Protein AF-A0A9X1V7A7-F1 (afdb_monomer)

Radius of gyration: 29.44 Å; Cα contacts (8 Å, |Δi|>4): 835; chains: 1; bounding box: 104×66×75 Å

Mean predicted aligned error: 13.96 Å

Solvent-accessible surface area (backbone atoms only — not comparable to full-atom values): 27892 Å² total; per-residue (Å²): 135,84,87,85,87,83,87,83,85,82,83,81,80,81,80,80,86,74,89,75,79,79,80,79,77,75,78,77,84,73,83,70,88,71,80,73,66,93,71,72,68,44,71,26,40,35,23,53,72,86,41,79,78,52,70,49,62,32,36,78,46,66,35,88,91,78,69,44,79,43,49,33,31,41,51,69,58,53,38,50,53,34,46,77,68,69,28,46,58,48,82,54,98,52,29,44,38,35,50,64,49,84,89,62,73,66,68,90,57,100,50,88,86,72,86,82,52,94,55,36,30,36,36,26,40,72,90,40,60,62,41,74,41,60,42,47,76,44,78,44,98,88,45,101,56,72,48,49,27,36,43,51,67,55,57,43,51,46,30,48,69,62,66,32,50,61,48,78,74,92,44,44,43,39,38,36,71,70,59,90,78,73,68,82,52,58,78,69,55,56,59,65,81,38,68,46,77,40,63,23,39,73,62,64,38,63,86,77,75,41,74,71,44,95,62,74,66,96,63,73,51,72,48,78,43,75,29,43,71,72,50,40,80,48,87,75,73,70,96,61,77,76,73,87,69,76,89,42,59,38,36,24,40,26,70,52,34,28,41,33,70,34,48,49,50,52,52,50,54,50,50,56,53,46,40,43,73,72,43,32,39,83,71,50,75,50,75,49,77,38,86,89,77,70,46,56,36,44,35,43,30,31,31,67,70,52,85,88,47,64,88,55,34,37,40,35,36,41,37,32,71,44,84,89,50,20,19,41,38,33,42,42,37,38,33,55,46,74,71,81,69,58,76,87,61,50,70,69,91,56,56,57,37,34,44,36,36,37,41,46,66,44,99,84,68,77,61,68,47,73,48,80,47,61,56,62,74,59,50,51,50,50,44,49,40,60,53,65,46,66,46,61,55,64,76,76,72,74,63,88,75,81,67,72,79,78,75,71,79,80,65,60,41,37,38,38,40,34,40,37,25,33,80,86,66,52,74,47,49,34,36,40,39,33,45,79,88,63,46,30,48,35,25,42,70,88,48,47,27,44,30,84,77,35,54,52,57,54,53,52,51,58,53,54,55,62,60,78,72,110

Nearest PDB structures (foldseek):
  3bnv-assembly2_C  TM=3.381E-01  e=7.838E-02  Campylobacter jejuni
  3bnv-assembly4_H  TM=3.128E-01  e=6.673E-02  Campylobacter jejuni
  5z68-assembly2_C  TM=4.342E-01  e=2.067E+00  Caldanaerobacter subterraneus s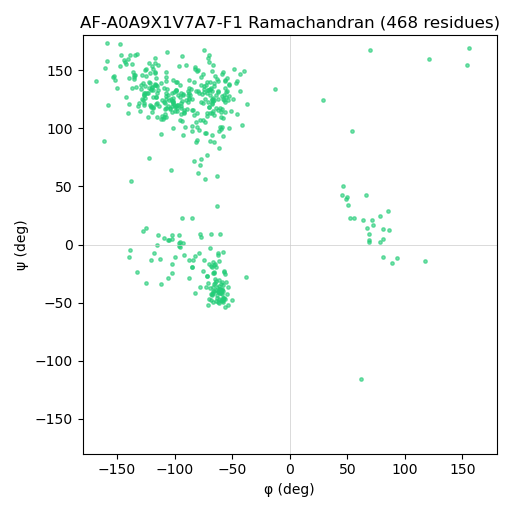ubsp. tengcongensis MB4
  1yoc-assembly1_B  TM=2.540E-01  e=8.762E-01  Pseudomonas aeruginosa PAO1
  2own-assembly1_A  TM=1.526E-01  e=3.520E-01  Lactiplantibacillus plantarum

Foldseek 3Di:
DDDDDDDDDDDDDDDDDDDDDDPPPPPPPDDDPPPPDPFDWAKAFEAEANRTDDIDTWGWDQFPVPRDIFIKGFPVVVQVSCVVQLWHWDDDPQETETEDAPPDDQQDAPDDDDDDDPQKHFYHYPNRTHFIGGKDWDDDPPDNDITIITTVVRVCSVVVSQVWHWDDDPHYIYIYDHRVPQPPCLVVLADLPDKDWWWWDPPQLVVVPGDAQPDEFPDTDIDIAGDHPQWDWDPDADPDHPDDAQSFNQKTKTKTKTKGAAAFSSVVVNRQVRVVVVQKDWPDKDWDADPVVRWIKIKTKIAGNDPVDQRQWMWIKIWTDDPPRMIMIMIMIMHGRDDWDDPVLQDDLQFQKKWKWKFWQAPPDTPTDIDIDRPSVLVNQLSCLSNPFGAFDTPRPPPPPPPPPPPPPQRTKMKMWMWTQGPVRDTWIWIWIDGPNQWIWIDTRNTTTGDRPCSNVVSVVVVVVVVVPD

Secondary structure (DSSP, 8-state):
--------------------------------------PPPEEEEEEETTEEEEEEEEEEEE-TTT-SEEEEEEHHHHHHHHHHTT-EEEEETTEEEEE--TT-PPP-------PPPTTEEEEEETTEEEEEEE-EEEEETTEEEEEEEEEHHHHHHHHHHTT-EEEE-SSEEEEE---TTSSSSGGGG----EEEEEE-EE--GGGGTPPP-SS--SS--EEEEEE-TT-EE--PPPSS-SS-----TTEEEEEEEEEEES-HHHHHHHHHHHHHHTTEEEEEEEEEEETTTTEEEEEEEEEESSTTS-TT-EEEEEEEEETTTEEEEEEEEEEE-PPPPPGGGSPPTTEEEEEEEEEE--TT----EEEEE--HHHHHHHHHHHHT---B-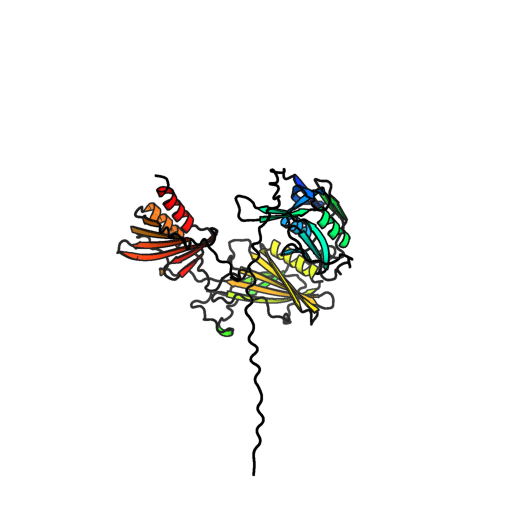-TT---TTT---SS------EEEEEEEEETT--EEEEEEEEETTTEEEEEETTEEEE-TT-HHHHHHHHHHHHHTT-

pLDDT: mean 79.1, std 20.26, range [27.88, 98.31]

Organism: NCBI:txid2005001

Structure (mmCIF, N/CA/C/O backbone):
data_AF-A0A9X1V7A7-F1
#
_entry.id   AF-A0A9X1V7A7-F1
#
loop_
_atom_site.group_PDB
_atom_site.id
_atom_site.type_symbol
_atom_site.label_atom_id
_atom_site.label_alt_id
_atom_site.label_comp_id
_atom_site.label_asym_id
_atom_site.label_entity_id
_atom_site.label_seq_id
_atom_site.pdbx_PDB_ins_code
_atom_site.Cartn_x
_atom_site.Cartn_y
_atom_site.Cartn_z
_atom_site.occupancy
_atom_site.B_iso_or_equiv
_atom_site.auth_seq_id
_atom_site.auth_comp_id
_atom_site.auth_asym_id
_atom_site.auth_atom_id
_atom_site.pdbx_PDB_model_num
ATOM 1 N N . MET A 1 1 ? 72.099 18.128 45.555 1.00 38.16 1 MET A N 1
ATOM 2 C CA . MET A 1 1 ? 72.335 18.733 44.222 1.00 38.16 1 MET A CA 1
ATOM 3 C C . MET A 1 1 ? 70.977 19.172 43.680 1.00 38.16 1 MET A C 1
ATOM 5 O O . MET A 1 1 ? 70.115 18.326 43.535 1.00 38.16 1 MET A O 1
ATOM 9 N N . LYS A 1 2 ? 70.639 20.460 43.829 1.00 33.19 2 LYS A N 1
ATOM 10 C CA . LYS A 1 2 ? 70.391 21.425 42.732 1.00 33.19 2 LYS A CA 1
ATOM 11 C C . LYS A 1 2 ? 69.346 20.991 41.676 1.00 33.19 2 LYS A C 1
ATOM 13 O O . LYS A 1 2 ? 69.678 20.257 40.761 1.00 33.19 2 LYS A O 1
ATOM 18 N N . VAL A 1 3 ? 68.119 21.499 41.866 1.00 34.41 3 VAL A N 1
ATOM 19 C CA . VAL A 1 3 ? 67.252 22.274 40.939 1.00 34.41 3 VAL A CA 1
ATOM 20 C C . VAL A 1 3 ? 67.414 22.026 39.427 1.00 34.41 3 VAL A C 1
ATOM 22 O O . VAL A 1 3 ? 6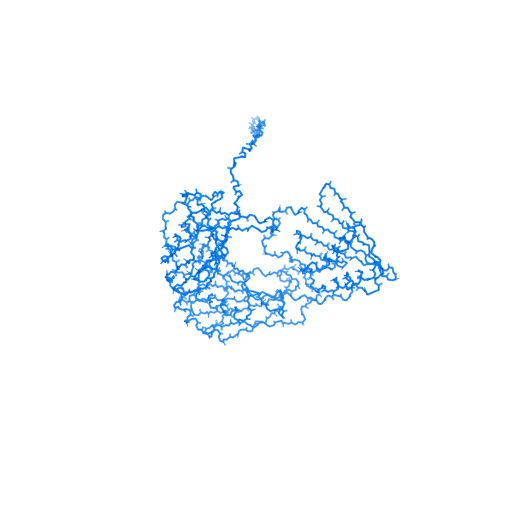8.475 22.344 38.905 1.00 34.41 3 VAL A O 1
ATOM 25 N N . THR A 1 4 ? 66.319 21.663 38.732 1.00 36.84 4 THR A N 1
ATOM 26 C CA . THR A 1 4 ? 65.570 22.573 37.820 1.00 36.84 4 THR A CA 1
ATOM 27 C C . THR A 1 4 ? 64.213 22.016 37.364 1.00 36.84 4 THR A C 1
ATOM 29 O O . THR A 1 4 ? 64.054 20.837 37.067 1.00 36.84 4 THR A O 1
ATOM 32 N N . ASN A 1 5 ? 63.248 22.939 37.309 1.00 35.69 5 ASN A N 1
ATOM 33 C CA . ASN A 1 5 ? 61.890 22.828 36.781 1.00 35.69 5 ASN A CA 1
ATOM 34 C C . ASN A 1 5 ? 61.867 22.714 35.246 1.00 35.69 5 ASN A C 1
ATOM 36 O O . ASN A 1 5 ? 62.716 23.301 34.579 1.00 35.69 5 ASN A O 1
ATOM 40 N N . SER A 1 6 ? 60.788 22.154 34.692 1.00 31.98 6 SER A N 1
ATOM 41 C CA . SER A 1 6 ? 60.176 22.733 33.487 1.00 31.98 6 SER A CA 1
ATOM 42 C C . SER A 1 6 ? 58.650 22.673 33.591 1.00 31.98 6 SER A C 1
ATOM 44 O O . SER A 1 6 ? 58.064 21.616 33.816 1.00 31.98 6 SER A O 1
ATOM 46 N N . LEU A 1 7 ? 58.038 23.858 33.518 1.00 31.19 7 LEU A N 1
ATOM 47 C CA . LEU A 1 7 ? 56.603 24.072 33.389 1.00 31.19 7 LEU A CA 1
ATOM 48 C C . LEU A 1 7 ? 56.163 23.684 31.973 1.00 31.19 7 LEU A C 1
ATOM 50 O O . LEU A 1 7 ? 56.825 24.053 31.007 1.00 31.19 7 LEU A O 1
ATOM 54 N N . SER A 1 8 ? 55.008 23.032 31.853 1.00 34.59 8 SER A N 1
ATOM 55 C CA . SER A 1 8 ? 54.238 22.995 30.607 1.00 34.59 8 SER A CA 1
ATOM 56 C C . SER A 1 8 ? 53.009 23.880 30.781 1.00 34.59 8 SER A C 1
ATOM 58 O O . SER A 1 8 ? 52.118 23.592 31.578 1.00 34.59 8 SER A O 1
ATOM 60 N N . THR A 1 9 ? 53.027 25.004 30.078 1.00 31.64 9 THR A N 1
ATOM 61 C CA . THR A 1 9 ? 51.989 26.031 30.035 1.00 31.64 9 THR A CA 1
ATOM 62 C C . THR A 1 9 ? 50.760 25.495 29.301 1.00 31.64 9 THR A C 1
ATOM 64 O O . THR A 1 9 ? 50.841 25.180 28.115 1.00 31.64 9 THR A O 1
ATOM 67 N N . LEU A 1 10 ? 49.616 25.412 29.984 1.00 29.17 10 LEU A N 1
ATOM 68 C CA . LEU A 1 10 ? 48.319 25.195 29.345 1.00 29.17 10 LEU A CA 1
ATOM 69 C C . LEU A 1 10 ? 47.803 26.559 28.866 1.00 29.17 10 LEU A C 1
ATOM 71 O O . LEU A 1 10 ? 47.501 27.436 29.675 1.00 29.17 10 LEU A O 1
ATOM 75 N N . VAL A 1 11 ? 47.748 26.760 27.552 1.00 30.06 11 VAL A N 1
ATOM 76 C CA . VAL A 1 11 ? 47.119 27.938 26.950 1.00 30.06 11 VAL A CA 1
ATOM 77 C C . VAL A 1 11 ? 45.606 27.752 27.035 1.00 30.06 11 VAL A C 1
ATOM 79 O O . VAL A 1 11 ? 45.026 26.937 26.324 1.00 30.06 11 VAL A O 1
ATOM 82 N N . VAL A 1 12 ? 44.968 28.509 27.926 1.00 34.31 12 VAL A N 1
ATOM 83 C CA . VAL A 1 12 ? 43.523 28.746 27.908 1.00 34.31 12 VAL A CA 1
ATOM 84 C C . VAL A 1 12 ? 43.273 29.841 26.875 1.00 34.31 12 VAL A C 1
ATOM 86 O O . VAL A 1 12 ? 43.515 31.018 27.135 1.00 34.31 12 VAL A O 1
ATOM 89 N N . SER A 1 13 ? 42.819 29.457 25.684 1.00 29.62 13 SER A N 1
ATOM 90 C CA . SER A 1 13 ? 42.260 30.408 24.726 1.00 29.62 13 SER A CA 1
ATOM 91 C C . SER A 1 13 ? 40.788 30.629 25.048 1.00 29.62 13 SER A C 1
ATOM 93 O O . SER A 1 13 ? 39.929 29.808 24.738 1.00 29.62 13 SER A O 1
ATOM 95 N N . SER A 1 14 ? 40.522 31.766 25.682 1.00 32.25 14 SER A N 1
ATOM 96 C CA . SER A 1 14 ? 39.205 32.381 25.794 1.00 32.25 14 SER A CA 1
ATOM 97 C C . SER A 1 14 ? 38.650 32.668 24.397 1.00 32.25 14 SER A C 1
ATOM 99 O O . SER A 1 14 ? 39.220 33.469 23.655 1.00 32.25 14 SER A O 1
ATOM 101 N N . LEU A 1 15 ? 37.536 32.030 24.037 1.00 27.88 15 LEU A N 1
ATOM 102 C CA . LEU A 1 15 ? 36.776 32.387 22.845 1.00 27.88 15 LEU A CA 1
ATOM 103 C C . LEU A 1 15 ? 35.901 33.603 23.183 1.00 27.88 15 LEU A C 1
ATOM 105 O O . LEU A 1 15 ? 35.001 33.523 24.018 1.00 27.88 15 LEU A O 1
ATOM 109 N N . LEU A 1 16 ? 36.212 34.740 22.558 1.00 30.45 16 LEU A N 1
ATOM 110 C CA . LEU A 1 16 ? 35.388 35.946 22.574 1.00 30.45 16 LEU A CA 1
ATOM 111 C C . LEU A 1 16 ? 33.980 35.622 22.050 1.00 30.45 16 LEU A C 1
ATOM 113 O O . LEU A 1 16 ? 33.823 35.220 20.898 1.00 30.45 16 LEU A O 1
ATOM 117 N N . MET A 1 17 ? 32.957 35.890 22.863 1.00 35.19 17 MET A N 1
ATOM 118 C CA . MET A 1 17 ? 31.608 36.143 22.364 1.00 35.19 17 MET A CA 1
ATOM 119 C C . MET A 1 17 ? 31.578 37.530 21.719 1.00 35.19 17 MET A C 1
ATOM 121 O O . MET A 1 17 ? 31.577 38.548 22.410 1.00 35.19 17 MET A O 1
ATOM 125 N N . LEU A 1 18 ? 31.540 37.567 20.389 1.00 31.08 18 LEU A N 1
ATOM 126 C CA . LEU A 1 18 ? 31.091 38.732 19.638 1.00 31.08 18 LEU A CA 1
ATOM 127 C C . LEU A 1 18 ? 29.635 38.494 19.247 1.00 31.08 18 LEU A C 1
ATOM 129 O O . LEU A 1 18 ? 29.321 37.571 18.498 1.00 31.08 18 LEU A O 1
ATOM 133 N N . GLY A 1 19 ? 28.750 39.327 19.795 1.00 42.44 19 GLY A N 1
ATOM 134 C CA . GLY A 1 19 ? 27.357 39.395 19.387 1.00 42.44 19 GLY A CA 1
ATOM 135 C C . GLY A 1 19 ? 27.265 39.785 17.916 1.00 42.44 19 GLY A C 1
ATOM 136 O O . GLY A 1 19 ? 27.674 40.877 17.528 1.00 42.44 19 GLY A O 1
ATOM 137 N N . MET A 1 20 ? 26.707 38.890 17.107 1.00 32.19 20 MET A N 1
ATOM 138 C CA . MET A 1 20 ? 26.208 39.219 15.780 1.00 32.19 20 MET A CA 1
ATOM 139 C C . MET A 1 20 ? 24.689 39.268 15.871 1.00 32.19 20 MET A C 1
ATOM 141 O O . MET A 1 20 ? 24.043 38.289 16.244 1.00 32.19 20 MET A O 1
ATOM 145 N N . GLY A 1 21 ? 24.141 40.452 15.602 1.00 32.62 21 GLY A N 1
ATOM 146 C CA . GLY A 1 21 ? 22.708 40.684 15.540 1.00 32.62 21 GLY A CA 1
ATOM 147 C C . GLY A 1 21 ? 22.050 39.757 14.525 1.00 32.62 21 GLY A C 1
ATOM 148 O O . GLY A 1 21 ? 22.594 39.501 13.451 1.00 32.62 21 GLY A O 1
ATOM 149 N N . ALA A 1 22 ? 20.870 39.263 14.884 1.00 31.30 22 ALA A N 1
ATOM 150 C CA . ALA A 1 22 ? 20.004 38.559 13.961 1.00 31.30 22 ALA A CA 1
ATOM 151 C C . ALA A 1 22 ? 19.739 39.455 12.736 1.00 31.30 22 ALA A C 1
ATOM 153 O O . ALA A 1 22 ? 19.298 40.596 12.915 1.00 31.30 22 ALA A O 1
ATOM 154 N N . PRO A 1 23 ? 19.967 38.987 11.498 1.00 32.91 23 PRO A N 1
ATOM 155 C CA . PRO A 1 23 ? 19.355 39.640 10.362 1.00 32.91 23 PRO A CA 1
ATOM 156 C C . PRO A 1 23 ? 17.847 39.425 10.494 1.00 32.91 23 PRO A C 1
ATOM 158 O O . PRO A 1 23 ? 17.342 38.307 10.386 1.00 32.91 23 PRO A O 1
ATOM 161 N N . ALA A 1 24 ? 17.124 40.509 10.762 1.00 31.33 24 ALA A N 1
ATOM 162 C CA . ALA A 1 24 ? 15.707 40.573 10.472 1.00 31.33 24 ALA A CA 1
ATOM 163 C C . ALA A 1 24 ? 15.559 40.369 8.960 1.00 31.33 24 ALA A C 1
ATOM 165 O O . ALA A 1 24 ? 15.799 41.281 8.167 1.00 31.33 24 ALA A O 1
ATOM 166 N N . PHE A 1 25 ? 15.219 39.148 8.553 1.00 30.38 25 PHE A N 1
ATOM 167 C CA . PHE A 1 25 ? 14.732 38.886 7.212 1.00 30.38 25 PHE A CA 1
ATOM 168 C C . PHE A 1 25 ? 13.371 39.564 7.096 1.00 30.38 25 PHE A C 1
ATOM 170 O O . PHE A 1 25 ? 12.341 39.014 7.476 1.00 30.38 25 PHE A O 1
ATOM 177 N N . ALA A 1 26 ? 13.376 40.793 6.588 1.00 31.52 26 ALA A N 1
ATOM 178 C CA . ALA A 1 26 ? 12.208 41.341 5.936 1.00 31.52 26 ALA A CA 1
ATOM 179 C C . ALA A 1 26 ? 11.927 40.443 4.724 1.00 31.52 26 ALA A C 1
ATOM 181 O O . ALA A 1 26 ? 12.584 40.553 3.686 1.00 31.52 26 ALA A O 1
ATOM 182 N N . ALA A 1 27 ? 10.990 39.510 4.893 1.00 27.91 27 ALA A N 1
ATOM 183 C CA . ALA A 1 27 ? 10.346 38.830 3.788 1.00 27.91 27 ALA A CA 1
ATOM 184 C C . ALA A 1 27 ? 9.682 39.914 2.935 1.00 27.91 27 ALA A C 1
ATOM 186 O O . ALA A 1 27 ? 8.651 40.484 3.285 1.00 27.91 27 ALA A O 1
ATOM 187 N N . THR A 1 28 ? 10.337 40.269 1.838 1.00 30.67 28 THR A N 1
ATOM 188 C CA . THR A 1 28 ? 9.657 40.929 0.736 1.00 30.67 28 THR A CA 1
ATOM 189 C C . THR A 1 28 ? 8.833 39.839 0.072 1.00 30.67 28 THR A C 1
ATOM 191 O O . THR A 1 28 ? 9.349 39.042 -0.709 1.00 30.67 28 THR A O 1
ATOM 194 N N . ASP A 1 29 ? 7.558 39.769 0.458 1.00 37.66 29 ASP A N 1
ATOM 195 C CA . ASP A 1 29 ? 6.526 38.976 -0.203 1.00 37.66 29 ASP A CA 1
ATOM 196 C C . ASP A 1 29 ? 6.357 39.479 -1.641 1.00 37.66 29 ASP A C 1
ATOM 198 O O . ASP A 1 29 ? 5.520 40.319 -1.975 1.00 37.66 29 ASP A O 1
ATOM 202 N N . GLY A 1 30 ? 7.227 38.982 -2.514 1.00 33.97 30 GLY A N 1
ATOM 203 C CA . GLY A 1 30 ? 7.084 39.074 -3.952 1.00 33.97 30 GLY A CA 1
ATOM 204 C C . GLY A 1 30 ? 6.094 38.018 -4.426 1.00 33.97 30 GLY A C 1
ATOM 205 O O . GLY A 1 30 ? 6.459 36.858 -4.591 1.00 33.97 30 GLY A O 1
ATOM 206 N N . ASN A 1 31 ? 4.848 38.451 -4.634 1.00 40.09 31 ASN A N 1
ATOM 207 C CA . ASN A 1 31 ? 3.850 37.915 -5.571 1.00 40.09 31 ASN A CA 1
ATOM 208 C C . ASN A 1 31 ? 4.431 36.921 -6.610 1.00 40.09 31 ASN A C 1
ATOM 210 O O . ASN A 1 31 ? 5.402 37.234 -7.288 1.00 40.09 31 ASN A O 1
ATOM 214 N N . ALA A 1 32 ? 3.851 35.754 -6.893 1.00 39.03 32 ALA A N 1
ATOM 215 C CA . ALA A 1 32 ? 2.429 35.465 -6.948 1.00 39.03 32 ALA A CA 1
ATOM 216 C C . ALA A 1 32 ? 2.162 33.960 -6.764 1.00 39.03 32 ALA A C 1
ATOM 218 O O . ALA A 1 32 ? 2.513 33.148 -7.620 1.00 39.03 32 ALA A O 1
ATOM 219 N N . GLN A 1 33 ? 1.411 33.592 -5.725 1.00 42.19 33 GLN A N 1
ATOM 220 C CA . GLN A 1 33 ? 0.399 32.561 -5.929 1.00 42.19 33 GLN A CA 1
ATOM 221 C C . GLN A 1 33 ? -0.667 33.210 -6.814 1.00 42.19 33 GLN A C 1
ATOM 223 O O . GLN A 1 33 ? -1.583 33.864 -6.322 1.00 42.19 33 GLN A O 1
ATOM 228 N N . GLN A 1 34 ? -0.508 33.119 -8.138 1.00 46.06 34 GLN A N 1
ATOM 229 C CA . GLN A 1 34 ? -1.645 33.345 -9.021 1.00 46.06 34 GLN A CA 1
ATOM 230 C C . GLN A 1 34 ? -2.698 32.331 -8.592 1.00 46.06 34 GLN A C 1
ATOM 232 O O . GLN A 1 34 ? -2.517 31.130 -8.781 1.00 46.06 34 GLN A O 1
ATOM 237 N N . VAL A 1 35 ? -3.761 32.823 -7.958 1.00 43.50 35 VAL A N 1
ATOM 238 C CA . VAL A 1 35 ? -4.997 32.078 -7.758 1.00 43.50 35 VAL A CA 1
ATOM 239 C C . VAL A 1 35 ? -5.467 31.716 -9.161 1.00 43.50 35 VAL A C 1
ATOM 241 O O . VAL A 1 35 ? -6.050 32.536 -9.868 1.00 43.50 35 VAL A O 1
ATOM 244 N N . LEU A 1 36 ? -5.085 30.522 -9.615 1.00 51.47 36 LEU A N 1
ATOM 245 C CA . LEU A 1 36 ? -5.520 29.967 -10.882 1.00 51.47 36 LEU A CA 1
ATOM 246 C C . LEU A 1 36 ? -7.042 29.890 -10.780 1.00 51.47 36 LEU A C 1
ATOM 248 O O . LEU A 1 36 ? -7.578 29.115 -9.990 1.00 51.47 36 LEU A O 1
ATOM 252 N N . SER A 1 37 ? -7.736 30.747 -11.532 1.00 52.59 37 SER A N 1
ATOM 253 C CA . SER A 1 37 ? -9.189 30.678 -11.717 1.00 52.59 37 SER A CA 1
ATOM 254 C C . SER A 1 37 ? -9.569 29.239 -12.076 1.00 52.59 37 SER A C 1
ATOM 256 O O . SER A 1 37 ? -8.735 28.547 -12.641 1.00 52.59 37 SER A O 1
ATOM 258 N N . ALA A 1 38 ? -10.764 28.745 -11.751 1.00 52.69 38 ALA A N 1
ATOM 259 C CA . ALA A 1 38 ? -11.148 27.363 -12.064 1.00 52.69 38 ALA A CA 1
ATOM 260 C C . ALA A 1 38 ? -10.938 27.061 -13.566 1.00 52.69 38 ALA A C 1
ATOM 262 O O . ALA A 1 38 ? -11.721 27.499 -14.405 1.00 52.69 38 ALA A O 1
ATOM 263 N N . HIS A 1 39 ? -9.839 26.384 -13.914 1.00 67.81 39 HIS A N 1
ATOM 264 C CA . HIS A 1 39 ? -9.588 25.952 -15.284 1.00 67.81 39 HIS A CA 1
ATOM 265 C C . HIS A 1 39 ? -10.379 24.662 -15.476 1.00 67.81 39 HIS A C 1
ATOM 267 O O . HIS A 1 39 ? -10.329 23.770 -14.629 1.00 67.81 39 HIS A O 1
ATOM 273 N N . GLU A 1 40 ? -11.120 24.585 -16.576 1.00 82.12 40 GLU A N 1
ATOM 274 C CA . GLU A 1 40 ? -11.870 23.392 -16.954 1.00 82.12 40 GLU A CA 1
ATOM 275 C C . GLU A 1 40 ? -10.915 22.195 -17.068 1.00 82.12 40 GLU A C 1
ATOM 277 O O . GLU A 1 40 ? -9.914 22.247 -17.790 1.00 82.12 40 GLU A O 1
ATOM 282 N N . GLU A 1 41 ? -11.208 21.122 -16.332 1.00 89.31 41 GLU A N 1
ATOM 283 C CA . GLU A 1 41 ? -10.486 19.865 -16.484 1.00 89.31 41 GLU A CA 1
ATOM 284 C C . GLU A 1 41 ? -10.939 19.166 -17.761 1.00 89.31 41 GLU A C 1
ATOM 286 O O . GLU A 1 41 ? -12.111 18.834 -17.937 1.00 89.31 41 GLU A O 1
ATOM 291 N N . ILE A 1 42 ? -9.991 18.907 -18.657 1.00 92.69 42 ILE A N 1
ATOM 292 C CA . ILE A 1 42 ? -10.276 18.264 -19.934 1.00 92.69 42 ILE A CA 1
ATOM 293 C C . ILE A 1 42 ? -9.962 16.774 -19.808 1.00 92.69 42 ILE A C 1
ATOM 295 O O . ILE A 1 42 ? -8.820 16.377 -19.550 1.00 92.69 42 ILE A O 1
ATOM 299 N N . ALA A 1 43 ? -10.977 15.937 -20.027 1.00 94.25 43 ALA A N 1
ATOM 300 C CA . ALA A 1 43 ? -10.803 14.492 -20.097 1.00 94.25 43 ALA A CA 1
ATOM 301 C C . ALA A 1 43 ? -9.883 14.110 -21.267 1.00 94.25 43 ALA A C 1
ATOM 303 O O . ALA A 1 43 ? -10.054 14.558 -22.404 1.00 94.25 43 ALA A O 1
ATOM 304 N N . THR A 1 44 ? -8.911 13.258 -20.968 1.00 93.62 44 THR A N 1
ATOM 305 C CA . THR A 1 44 ? -7.845 12.840 -21.876 1.00 93.62 44 THR A CA 1
ATOM 306 C C . THR A 1 44 ? -7.881 11.349 -22.070 1.00 93.62 44 THR A C 1
ATOM 308 O O . THR A 1 44 ? -7.904 10.628 -21.082 1.00 93.62 44 THR A O 1
ATOM 311 N N . ASP A 1 45 ? -7.778 10.882 -23.309 1.00 96.31 45 ASP A N 1
ATOM 312 C CA . ASP A 1 45 ? -7.623 9.459 -23.598 1.00 96.31 45 ASP A CA 1
ATOM 313 C C . ASP A 1 45 ? -6.148 9.070 -23.721 1.00 96.31 45 ASP A C 1
ATOM 315 O O . ASP A 1 45 ? -5.394 9.677 -24.487 1.00 96.31 45 ASP A O 1
ATOM 319 N N . LEU A 1 46 ? -5.750 8.018 -23.006 1.00 95.25 46 LEU A N 1
ATOM 320 C CA . LEU A 1 46 ? -4.445 7.384 -23.142 1.00 95.25 46 LEU A CA 1
ATOM 321 C C . LEU A 1 46 ? -4.536 6.206 -24.109 1.00 95.25 46 LEU A C 1
ATOM 323 O O . LEU A 1 46 ? -5.288 5.254 -23.882 1.00 95.25 46 LEU A O 1
ATOM 327 N N . LEU A 1 47 ? -3.734 6.255 -25.169 1.00 95.75 47 LEU A N 1
ATOM 328 C CA . LEU A 1 47 ? -3.583 5.173 -26.132 1.00 95.75 47 LEU A CA 1
ATOM 329 C C . LEU A 1 47 ? -2.150 4.651 -26.084 1.00 95.75 47 LEU A C 1
ATOM 331 O O . LEU A 1 47 ? -1.215 5.393 -26.384 1.00 95.75 47 LEU A O 1
ATOM 335 N N . ILE A 1 48 ? -1.996 3.363 -25.792 1.00 91.12 48 ILE A N 1
ATOM 336 C CA . ILE A 1 48 ? -0.715 2.656 -25.855 1.00 91.12 48 ILE A CA 1
ATOM 337 C C . ILE A 1 48 ? -0.773 1.697 -27.039 1.00 91.12 48 ILE A C 1
ATOM 339 O O . ILE A 1 48 ? -1.679 0.868 -27.128 1.00 91.12 48 ILE A O 1
ATOM 343 N N . ASN A 1 49 ? 0.164 1.838 -27.981 1.00 91.44 49 ASN A N 1
ATOM 344 C CA . ASN A 1 49 ? 0.231 1.024 -29.201 1.00 91.44 49 ASN A CA 1
ATOM 345 C C . ASN A 1 49 ? -1.118 0.961 -29.952 1.00 91.44 49 ASN A C 1
ATOM 347 O O . ASN A 1 49 ? -1.559 -0.088 -30.415 1.00 91.44 49 ASN A O 1
ATOM 351 N N . GLY A 1 50 ? -1.809 2.105 -30.029 1.00 93.38 50 GLY A N 1
ATOM 352 C CA . GLY A 1 50 ? -3.102 2.254 -30.705 1.00 93.38 50 GLY A CA 1
ATOM 353 C C . GLY A 1 50 ? -4.337 1.808 -29.908 1.00 93.38 50 GLY A C 1
ATOM 354 O O . GLY A 1 50 ? -5.448 2.143 -30.314 1.00 93.38 50 GLY A O 1
ATOM 355 N N . LYS A 1 51 ? -4.183 1.125 -28.765 1.00 91.31 51 LYS A N 1
ATOM 356 C CA . LYS A 1 51 ? -5.297 0.697 -27.903 1.00 91.31 51 LYS A CA 1
ATOM 357 C C . LYS A 1 51 ? -5.545 1.715 -26.791 1.00 91.31 51 LYS A C 1
ATOM 359 O O . LYS A 1 51 ? -4.613 2.087 -26.083 1.00 91.31 51 LYS A O 1
ATOM 364 N N . LYS A 1 52 ? -6.801 2.133 -26.601 1.00 93.38 52 LYS A N 1
ATOM 365 C CA . LYS A 1 52 ? -7.199 2.945 -25.441 1.00 93.38 52 LYS A CA 1
ATOM 366 C C . LYS A 1 52 ? -7.071 2.109 -24.165 1.00 93.38 52 LYS A C 1
ATOM 368 O O . LYS A 1 52 ? -7.673 1.040 -24.081 1.00 93.38 52 LYS A O 1
ATOM 373 N N . VAL A 1 53 ? -6.288 2.591 -23.204 1.00 86.31 53 VAL A N 1
ATOM 374 C CA . VAL A 1 53 ? -6.009 1.891 -21.936 1.00 86.31 53 VAL A CA 1
ATOM 375 C C . VAL A 1 53 ? -6.634 2.586 -20.728 1.00 86.31 53 VAL A C 1
ATOM 377 O O . VAL A 1 53 ? -7.084 1.911 -19.810 1.00 86.31 53 VAL A O 1
ATOM 380 N N . SER A 1 54 ? -6.718 3.918 -20.731 1.00 90.12 54 SER A N 1
ATOM 381 C CA . SER A 1 54 ? -7.302 4.699 -19.638 1.00 90.12 54 SER A CA 1
ATOM 382 C C . SER A 1 54 ? -7.741 6.087 -20.114 1.00 90.12 54 SER A C 1
ATOM 384 O O . SER A 1 54 ? -7.479 6.478 -21.259 1.00 90.12 54 SER A O 1
ATOM 386 N N . SER A 1 55 ? -8.413 6.823 -19.227 1.00 93.19 55 SER A N 1
ATOM 387 C CA . SER A 1 55 ? -8.689 8.248 -19.393 1.00 93.19 55 SER A CA 1
ATOM 388 C C . SER A 1 55 ? -8.420 8.997 -18.084 1.00 93.19 55 SER A C 1
ATOM 390 O O . SER A 1 55 ? -8.657 8.447 -17.012 1.00 93.19 55 SER A O 1
ATOM 392 N N . PHE A 1 56 ? -7.938 10.238 -18.154 1.00 93.88 56 PHE A N 1
ATOM 393 C CA . PHE A 1 56 ? -7.655 11.070 -16.974 1.00 93.88 56 PHE A CA 1
ATOM 394 C C . PHE A 1 56 ? -7.887 12.566 -17.259 1.00 93.88 56 PHE A C 1
ATOM 396 O O . PHE A 1 56 ? -7.792 12.990 -18.415 1.00 93.88 56 PHE A O 1
ATOM 403 N N . PRO A 1 57 ? -8.198 13.391 -16.245 1.00 94.50 57 PRO A N 1
ATOM 404 C CA . PRO A 1 57 ? -8.303 14.836 -16.418 1.00 94.50 57 PRO A CA 1
ATOM 405 C C . PRO A 1 57 ? -6.921 15.493 -16.536 1.00 94.50 57 PRO A C 1
ATOM 407 O O . PRO A 1 57 ? -5.954 15.076 -15.894 1.00 94.50 57 PRO A O 1
ATOM 410 N N . HIS A 1 58 ? -6.826 16.560 -17.327 1.00 95.25 58 HIS A N 1
ATOM 411 C CA . HIS A 1 58 ? -5.666 17.451 -17.342 1.00 95.25 58 HIS A CA 1
ATOM 412 C C . HIS A 1 58 ? -6.101 18.918 -17.328 1.00 95.25 58 HIS A C 1
ATOM 414 O O . HIS A 1 58 ? -7.243 19.246 -17.642 1.00 95.25 58 HIS A O 1
ATOM 420 N N . LEU A 1 59 ? -5.162 19.798 -16.987 1.00 95.12 59 LEU A N 1
ATOM 421 C CA . LEU A 1 59 ? -5.350 21.247 -16.971 1.00 95.12 59 LEU A CA 1
ATOM 422 C C . LEU A 1 59 ? -4.421 21.897 -17.996 1.00 95.12 59 LEU A C 1
ATOM 424 O O . LEU A 1 59 ? -3.294 21.444 -18.175 1.00 95.12 59 LEU A O 1
ATOM 428 N N . ILE A 1 60 ? -4.866 22.950 -18.678 1.00 94.44 60 ILE A N 1
ATOM 429 C CA . ILE A 1 60 ? -4.011 23.711 -19.596 1.00 94.44 60 ILE A CA 1
ATOM 430 C C . ILE A 1 60 ? -3.574 24.993 -18.896 1.00 94.44 60 ILE A C 1
ATOM 432 O O . ILE A 1 60 ? -4.408 25.821 -18.550 1.00 94.44 60 ILE A O 1
ATOM 436 N N . ALA A 1 61 ? -2.269 25.172 -18.716 1.00 94.06 61 ALA A N 1
ATOM 437 C CA . ALA A 1 61 ? -1.710 26.382 -18.122 1.00 94.06 61 ALA A CA 1
ATOM 438 C C . ALA A 1 61 ? -0.347 26.719 -18.721 1.00 94.06 61 ALA A C 1
ATOM 440 O O . ALA A 1 61 ? 0.307 25.889 -19.358 1.00 94.06 61 ALA A O 1
ATOM 441 N N . LYS A 1 62 ? 0.081 27.963 -18.508 1.00 95.50 62 LYS A N 1
ATOM 442 C CA . LYS A 1 62 ? 1.373 28.464 -18.966 1.00 95.50 62 LYS A CA 1
ATOM 443 C C . LYS A 1 62 ? 2.506 27.756 -18.217 1.00 95.50 62 LYS A C 1
ATOM 445 O O . LYS A 1 62 ? 2.540 27.752 -16.991 1.00 95.50 62 LYS A O 1
ATOM 450 N N . ASP A 1 63 ? 3.427 27.173 -18.967 1.00 95.62 63 ASP A N 1
ATOM 451 C CA . ASP A 1 63 ? 4.698 26.664 -18.470 1.00 95.62 63 ASP A CA 1
ATOM 452 C C . ASP A 1 63 ? 5.570 27.848 -18.007 1.00 95.62 63 ASP A C 1
ATOM 454 O O . ASP A 1 63 ? 5.842 28.744 -18.816 1.00 95.62 63 ASP A O 1
ATOM 458 N N . PRO A 1 64 ? 6.004 27.897 -16.735 1.00 94.38 64 PRO A N 1
ATOM 459 C CA . PRO A 1 64 ? 6.812 28.999 -16.221 1.00 94.38 64 PRO A CA 1
ATOM 460 C C . PRO A 1 64 ? 8.202 29.094 -16.863 1.00 94.38 64 PRO A C 1
ATOM 462 O O . PRO A 1 64 ? 8.770 30.182 -16.870 1.00 94.38 64 PRO A O 1
ATOM 465 N N . TYR A 1 65 ? 8.753 28.006 -17.413 1.00 94.06 65 TYR A N 1
ATOM 466 C CA . TYR A 1 65 ? 10.087 28.020 -18.023 1.00 94.06 65 TYR A CA 1
ATOM 467 C C . TYR A 1 65 ? 10.049 28.553 -19.453 1.00 94.06 65 TYR A C 1
ATOM 469 O O . TYR A 1 65 ? 10.910 29.334 -19.852 1.00 94.06 65 TYR A O 1
ATOM 477 N N . THR A 1 66 ? 9.041 28.159 -20.234 1.00 95.50 66 THR A N 1
ATOM 478 C CA . THR A 1 66 ? 8.958 28.520 -21.661 1.00 95.50 66 THR A CA 1
ATOM 479 C C . THR A 1 66 ? 7.970 29.642 -21.963 1.00 95.50 66 THR A C 1
ATOM 481 O O . THR A 1 66 ? 7.988 30.215 -23.054 1.00 95.50 66 THR A O 1
ATOM 484 N N . GLY A 1 67 ? 7.059 29.937 -21.037 1.00 94.75 67 GLY A N 1
ATOM 485 C CA . GLY A 1 67 ? 5.952 30.861 -21.237 1.00 94.75 67 GLY A CA 1
ATOM 486 C C . GLY A 1 67 ? 4.881 30.374 -22.223 1.00 94.75 67 GLY A C 1
ATOM 487 O O . GLY A 1 67 ? 3.999 31.153 -22.588 1.00 94.75 67 GLY A O 1
ATOM 488 N N . LYS A 1 68 ? 4.929 29.114 -22.668 1.00 95.06 68 LYS A N 1
ATOM 489 C CA . LYS A 1 68 ? 3.953 28.531 -23.602 1.00 95.06 68 LYS A CA 1
ATOM 490 C C . LYS A 1 68 ? 2.870 27.767 -22.845 1.00 95.06 68 LYS A C 1
ATOM 492 O O . LYS A 1 68 ? 3.102 27.287 -21.743 1.00 95.06 68 LYS A O 1
ATOM 497 N N . MET A 1 69 ? 1.681 27.641 -23.431 1.00 94.56 69 MET A N 1
ATOM 498 C CA . MET A 1 69 ? 0.632 26.790 -22.857 1.00 94.56 69 MET A CA 1
ATOM 499 C C . MET A 1 69 ? 1.039 25.317 -22.961 1.00 94.56 69 MET A C 1
ATOM 501 O O . MET A 1 69 ? 1.492 24.871 -24.016 1.00 94.56 69 MET A O 1
ATOM 505 N N . THR A 1 70 ? 0.861 24.569 -21.875 1.00 95.81 70 THR A N 1
ATOM 506 C CA . THR A 1 70 ? 1.118 23.127 -21.799 1.00 95.81 70 THR A CA 1
ATOM 507 C C . THR A 1 70 ? 0.018 22.429 -21.001 1.00 95.81 70 THR A C 1
ATOM 509 O O . THR A 1 70 ? -0.750 23.073 -20.283 1.00 95.81 70 THR A O 1
ATOM 512 N N . SER A 1 71 ? -0.065 21.108 -21.140 1.00 97.06 71 SER A N 1
ATOM 513 C CA . SER A 1 71 ? -1.009 20.268 -20.403 1.00 97.06 71 SER A CA 1
ATOM 514 C C . SER A 1 71 ? -0.348 19.733 -19.131 1.00 97.06 71 SER A C 1
ATOM 516 O O . SER A 1 71 ? 0.687 19.071 -19.197 1.00 97.06 71 SER A O 1
ATOM 518 N N . TRP A 1 72 ? -0.964 20.012 -17.988 1.00 96.94 72 TRP A N 1
ATOM 519 C CA . TRP A 1 72 ? -0.562 19.619 -16.642 1.00 96.94 72 TRP A CA 1
ATOM 520 C C . TRP A 1 72 ? -1.411 18.447 -16.166 1.00 96.94 72 TRP A C 1
ATOM 522 O O . TRP A 1 72 ? -2.642 18.532 -16.122 1.00 96.94 72 TRP A O 1
ATOM 532 N N . VAL A 1 73 ? -0.746 17.362 -15.793 1.00 96.25 73 VAL A N 1
ATOM 533 C CA . VAL A 1 73 ? -1.373 16.107 -15.373 1.00 96.25 73 VAL A CA 1
ATOM 534 C C . VAL A 1 73 ? -0.922 15.778 -13.964 1.00 96.25 73 VAL A C 1
ATOM 536 O O . VAL A 1 73 ? 0.190 16.121 -13.565 1.00 96.25 73 VAL A O 1
ATOM 539 N N . THR A 1 74 ? -1.800 15.145 -13.193 1.00 95.56 74 THR A N 1
ATOM 540 C CA . THR A 1 74 ? -1.472 14.723 -11.833 1.00 95.56 74 THR A CA 1
ATOM 541 C C . THR A 1 74 ? -0.380 13.659 -11.853 1.00 95.56 74 THR A C 1
ATOM 543 O O . THR A 1 74 ? -0.340 12.808 -12.743 1.00 95.56 74 THR A O 1
ATOM 546 N N . VAL A 1 75 ? 0.496 13.678 -10.851 1.00 95.12 75 VAL A N 1
ATOM 547 C CA . VAL A 1 75 ? 1.545 12.660 -10.699 1.00 95.12 75 VAL A CA 1
ATOM 548 C C . VAL A 1 75 ? 0.942 11.248 -10.684 1.00 95.12 75 VAL A C 1
ATOM 550 O O . VAL A 1 75 ? 1.407 10.393 -11.430 1.00 95.12 75 VAL A O 1
ATOM 553 N N . ASN A 1 76 ? -0.172 11.036 -9.976 1.00 86.56 76 ASN A N 1
ATOM 554 C CA . ASN A 1 76 ? -0.870 9.743 -9.937 1.00 86.56 76 ASN A CA 1
ATOM 555 C C . ASN A 1 76 ? -1.317 9.258 -11.329 1.00 86.56 76 ASN A C 1
ATOM 557 O O . ASN A 1 76 ? -1.235 8.067 -11.636 1.00 86.56 76 ASN A O 1
ATOM 561 N N . ALA A 1 77 ? -1.783 10.165 -12.196 1.00 90.81 77 ALA A N 1
ATOM 562 C CA . ALA A 1 77 ? -2.156 9.805 -13.562 1.00 90.81 77 ALA A CA 1
ATOM 563 C C . ALA A 1 77 ? -0.921 9.444 -14.404 1.00 90.81 77 ALA A C 1
ATOM 565 O O . ALA A 1 77 ? -0.980 8.481 -15.167 1.00 90.81 77 ALA A O 1
ATOM 566 N N . ILE A 1 78 ? 0.208 10.140 -14.224 1.00 95.25 78 ILE A N 1
ATOM 567 C CA . ILE A 1 78 ? 1.485 9.775 -14.860 1.00 95.25 78 ILE A CA 1
ATOM 568 C C . ILE A 1 78 ? 1.972 8.403 -14.376 1.00 95.25 78 ILE A C 1
ATOM 570 O O . ILE A 1 78 ? 2.304 7.563 -15.209 1.00 95.25 78 ILE A O 1
ATOM 574 N N . GLN A 1 79 ? 1.944 8.130 -13.070 1.00 89.62 79 GLN A N 1
ATOM 575 C CA . GLN A 1 79 ? 2.308 6.819 -12.521 1.00 89.62 79 GLN A CA 1
ATOM 576 C C . GLN A 1 79 ? 1.396 5.708 -13.058 1.00 89.62 79 GLN A C 1
ATOM 578 O O . GLN A 1 79 ? 1.866 4.633 -13.415 1.00 89.62 79 GLN A O 1
ATOM 583 N N . SER A 1 80 ? 0.099 5.985 -13.222 1.00 81.00 80 SER A N 1
ATOM 584 C CA . SER A 1 80 ? -0.842 5.047 -13.847 1.00 81.00 80 SER A CA 1
ATOM 585 C C . SER A 1 80 ? -0.505 4.783 -15.319 1.00 81.00 80 SER A C 1
ATOM 587 O O . SER A 1 80 ? -0.622 3.651 -15.788 1.00 81.00 80 SER A O 1
ATOM 589 N N . VAL A 1 81 ? -0.088 5.808 -16.073 1.00 88.31 81 VAL A N 1
ATOM 590 C CA . VAL A 1 81 ? 0.381 5.651 -17.462 1.00 88.31 81 VAL A CA 1
ATOM 591 C C . VAL A 1 81 ? 1.623 4.764 -17.504 1.00 88.31 81 VAL A C 1
ATOM 593 O O . VAL A 1 81 ? 1.648 3.805 -18.271 1.00 88.31 81 VAL A O 1
ATOM 596 N N . LEU A 1 82 ? 2.616 5.063 -16.664 1.00 91.06 82 LEU A N 1
ATOM 597 C CA . LEU A 1 82 ? 3.871 4.319 -16.546 1.00 91.06 82 LEU A CA 1
ATOM 598 C C . LEU A 1 82 ? 3.615 2.850 -16.193 1.00 91.06 82 LEU A C 1
ATOM 600 O O . LEU A 1 82 ? 4.110 1.961 -16.885 1.00 91.06 82 LEU A O 1
ATOM 604 N N . LEU A 1 83 ? 2.737 2.593 -15.223 1.00 81.00 83 LEU A N 1
ATOM 605 C CA . LEU A 1 83 ? 2.349 1.243 -14.826 1.00 81.00 83 LEU A CA 1
ATOM 606 C C . LEU A 1 83 ? 1.705 0.462 -15.981 1.00 81.00 83 LEU A C 1
ATOM 608 O O . LEU A 1 83 ? 2.045 -0.696 -16.204 1.00 81.00 83 LEU A O 1
ATOM 612 N N . ASN A 1 84 ? 0.831 1.095 -16.775 1.00 79.44 84 ASN A N 1
ATOM 613 C CA . ASN A 1 84 ? 0.249 0.471 -17.976 1.00 79.44 84 ASN A CA 1
ATOM 614 C C . ASN A 1 84 ? 1.292 0.158 -19.065 1.00 79.44 84 ASN A C 1
ATOM 616 O O . ASN A 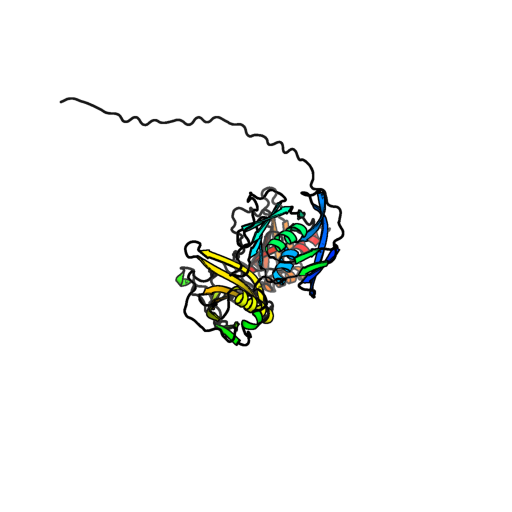1 84 ? 1.015 -0.611 -19.985 1.00 79.44 84 ASN A O 1
ATOM 620 N N . MET A 1 85 ? 2.477 0.760 -18.979 1.00 82.88 85 MET A N 1
ATOM 621 C CA . MET A 1 85 ? 3.617 0.478 -19.847 1.00 82.88 85 MET A CA 1
ATOM 622 C C . MET A 1 85 ? 4.595 -0.540 -19.244 1.00 82.88 85 MET A C 1
ATOM 624 O O . MET A 1 85 ? 5.617 -0.820 -19.868 1.00 82.88 85 MET A O 1
ATOM 628 N N . GLY A 1 86 ? 4.303 -1.079 -18.056 1.00 78.25 86 GLY A N 1
ATOM 629 C CA . GLY A 1 86 ? 5.220 -1.943 -17.312 1.00 78.25 86 GLY A CA 1
ATOM 630 C C . GLY A 1 86 ? 6.410 -1.191 -16.705 1.00 78.25 86 GLY A C 1
ATOM 631 O O . GLY A 1 86 ? 7.405 -1.818 -16.358 1.00 78.25 86 GLY A O 1
ATOM 632 N N . ILE A 1 87 ? 6.335 0.141 -16.597 1.00 86.12 87 ILE A N 1
ATOM 633 C CA . ILE A 1 87 ? 7.335 0.970 -15.915 1.00 86.12 87 ILE A CA 1
ATOM 634 C C . ILE A 1 87 ? 6.826 1.238 -14.510 1.00 86.12 87 ILE A C 1
ATOM 636 O O . ILE A 1 87 ? 5.769 1.845 -14.330 1.00 86.12 87 ILE A O 1
ATOM 640 N N . ARG A 1 88 ? 7.585 0.817 -13.503 1.00 83.06 88 ARG A N 1
ATOM 641 C CA . ARG A 1 88 ? 7.296 1.210 -12.126 1.00 83.06 88 ARG A CA 1
ATOM 642 C C . ARG A 1 88 ? 7.767 2.639 -11.909 1.00 83.06 88 ARG A C 1
ATOM 644 O O . ARG A 1 88 ? 8.785 3.060 -12.461 1.00 83.06 88 ARG A O 1
ATOM 651 N N . SER A 1 89 ? 7.023 3.394 -11.109 1.00 91.62 89 SER A N 1
ATOM 652 C CA . SER A 1 89 ? 7.394 4.775 -10.834 1.00 91.62 89 SER A CA 1
ATOM 653 C C . SER A 1 89 ? 6.916 5.279 -9.489 1.00 91.62 89 SER A C 1
ATOM 655 O O . SER A 1 89 ? 5.767 5.047 -9.115 1.00 91.62 89 SER A O 1
ATOM 657 N N . GLU A 1 90 ? 7.754 6.071 -8.840 1.00 90.56 90 GLU A N 1
ATOM 658 C CA . GLU A 1 90 ? 7.491 6.671 -7.541 1.00 90.56 90 GLU A CA 1
ATOM 659 C C . GLU A 1 90 ? 7.679 8.187 -7.596 1.00 90.56 90 GLU A C 1
ATOM 661 O O . GLU A 1 90 ? 8.470 8.706 -8.386 1.00 90.56 90 GLU A O 1
ATOM 666 N N . TRP A 1 91 ? 6.936 8.903 -6.758 1.00 92.94 91 TRP A N 1
ATOM 667 C CA . TRP A 1 91 ? 7.116 10.331 -6.561 1.00 92.94 91 TRP A CA 1
ATOM 668 C C . TRP A 1 91 ? 7.676 10.606 -5.173 1.00 92.94 91 TRP A C 1
ATOM 670 O O . TRP A 1 91 ? 6.965 10.464 -4.180 1.00 92.94 91 TRP A O 1
ATOM 680 N N . VAL A 1 92 ? 8.931 11.047 -5.111 1.00 88.94 92 VAL A N 1
ATOM 681 C CA . VAL A 1 92 ? 9.648 11.259 -3.849 1.00 88.94 92 VAL A CA 1
ATOM 682 C C . VAL A 1 92 ? 10.314 12.624 -3.864 1.00 88.94 92 VAL A C 1
ATOM 684 O O . VAL A 1 92 ? 11.152 12.904 -4.712 1.00 88.94 92 VAL A O 1
ATOM 687 N N . ALA A 1 93 ? 9.937 13.495 -2.924 1.00 88.88 93 ALA A N 1
ATOM 688 C CA . ALA A 1 93 ? 10.600 14.784 -2.687 1.00 88.88 93 ALA A CA 1
ATOM 689 C C . ALA A 1 93 ? 10.836 15.647 -3.953 1.00 88.88 93 ALA A C 1
ATOM 691 O O . ALA A 1 93 ? 11.872 16.294 -4.093 1.00 88.88 93 ALA A O 1
ATOM 692 N N . GLY A 1 94 ? 9.871 15.674 -4.881 1.00 93.25 94 GLY A N 1
ATOM 693 C CA . GLY A 1 94 ? 10.006 16.420 -6.138 1.00 93.25 94 GLY A CA 1
ATOM 694 C C . GLY A 1 94 ? 10.703 15.647 -7.261 1.00 93.25 94 GLY A C 1
ATOM 695 O O . GLY A 1 94 ? 11.074 16.242 -8.264 1.00 93.25 94 GLY A O 1
ATOM 696 N N . GLN A 1 95 ? 10.895 14.340 -7.119 1.00 96.44 95 GLN A N 1
ATOM 697 C CA . GLN A 1 95 ? 11.471 13.479 -8.146 1.00 96.44 95 GLN A CA 1
ATOM 698 C C . GLN A 1 95 ? 10.432 12.466 -8.605 1.00 96.44 95 GLN A C 1
ATOM 700 O O . GLN A 1 95 ? 9.823 11.787 -7.781 1.00 96.44 95 GLN A O 1
ATOM 705 N N . LEU A 1 96 ? 10.247 12.349 -9.918 1.00 97.06 96 LEU A N 1
ATOM 706 C CA . LEU A 1 96 ? 9.568 11.217 -10.531 1.00 97.06 96 LEU A CA 1
ATOM 707 C C . LEU A 1 96 ? 10.630 10.166 -10.859 1.00 97.06 96 LEU A C 1
ATOM 709 O O . LEU A 1 96 ? 11.362 10.308 -11.838 1.00 97.06 96 LEU A O 1
ATOM 713 N N . ILE A 1 97 ? 10.728 9.141 -10.023 1.00 94.06 97 ILE A N 1
ATOM 714 C CA . ILE A 1 97 ? 11.689 8.048 -10.161 1.00 94.06 97 ILE A CA 1
ATOM 715 C C . ILE A 1 97 ? 11.036 6.948 -10.994 1.00 94.06 97 ILE A C 1
ATOM 717 O O . ILE A 1 97 ? 9.953 6.486 -10.657 1.00 94.06 97 ILE A O 1
ATOM 721 N N . LEU A 1 98 ? 11.673 6.545 -12.090 1.00 93.75 98 LEU A N 1
ATOM 722 C CA . LEU A 1 98 ? 11.264 5.460 -12.972 1.00 93.75 98 LEU A CA 1
ATOM 723 C C . LEU A 1 98 ? 12.228 4.301 -12.747 1.00 93.75 98 LEU A C 1
ATOM 725 O O . LEU A 1 98 ? 13.428 4.406 -13.017 1.00 93.75 98 LEU A O 1
ATOM 729 N N . MET A 1 99 ? 11.679 3.193 -12.271 1.00 86.00 99 MET A N 1
ATOM 730 C CA . MET A 1 99 ? 12.406 1.948 -12.078 1.00 86.00 99 MET A CA 1
ATOM 731 C C . MET A 1 99 ? 12.165 1.101 -13.323 1.00 86.00 99 MET A C 1
ATOM 733 O O . MET A 1 99 ? 11.052 0.622 -13.572 1.00 86.00 99 MET A O 1
ATOM 737 N N . MET A 1 100 ? 13.193 0.989 -14.158 1.00 85.25 100 MET A N 1
ATOM 738 C CA . MET A 1 100 ? 13.116 0.184 -15.369 1.00 85.25 100 MET A CA 1
ATOM 739 C C . MET A 1 100 ? 13.364 -1.292 -15.033 1.00 85.25 100 MET A C 1
ATOM 741 O O . MET A 1 100 ? 14.139 -1.583 -14.124 1.00 85.25 100 MET A O 1
ATOM 745 N N . PRO A 1 101 ? 12.781 -2.230 -15.801 1.00 70.69 101 PRO A N 1
ATOM 746 C CA . PRO A 1 101 ? 13.123 -3.648 -15.732 1.00 70.69 101 PRO A CA 1
ATOM 747 C C . PRO A 1 101 ? 14.636 -3.914 -15.701 1.00 70.69 101 PRO A C 1
ATOM 749 O O . PRO A 1 101 ? 15.397 -3.279 -16.442 1.00 70.69 101 PRO A O 1
ATOM 752 N N . LEU A 1 102 ? 15.075 -4.898 -14.903 1.00 53.84 102 LEU A N 1
ATOM 753 C CA . LEU A 1 102 ? 16.477 -5.330 -14.892 1.00 53.84 102 LEU A CA 1
ATOM 754 C C . LEU A 1 102 ? 16.978 -5.668 -16.303 1.00 53.84 102 LEU A C 1
ATOM 756 O O . LEU A 1 102 ? 16.310 -6.342 -17.084 1.00 53.84 102 LEU A O 1
ATOM 760 N N . GLY A 1 103 ? 18.197 -5.218 -16.611 1.00 59.09 103 GLY A N 1
ATOM 761 C CA . GLY A 1 103 ? 18.808 -5.342 -17.938 1.00 59.09 103 GLY A CA 1
ATOM 762 C C . GLY A 1 103 ? 18.581 -4.127 -18.840 1.00 59.09 103 GLY A C 1
ATOM 763 O O . GLY A 1 103 ? 19.271 -3.990 -19.851 1.00 59.09 103 GLY A O 1
ATOM 764 N N . TYR A 1 104 ? 17.692 -3.206 -18.458 1.00 71.50 104 TYR A N 1
ATOM 765 C CA . TYR A 1 104 ? 17.622 -1.892 -19.081 1.00 71.50 104 TYR A CA 1
ATOM 766 C C . TYR A 1 104 ? 18.745 -1.005 -18.529 1.00 71.50 104 TYR A C 1
ATOM 768 O O . TYR A 1 104 ? 18.705 -0.564 -17.380 1.00 71.50 104 TYR A O 1
ATOM 776 N N . MET A 1 105 ? 19.775 -0.751 -19.335 1.00 67.00 105 MET A N 1
ATOM 777 C CA . MET A 1 105 ? 20.778 0.254 -18.981 1.00 67.00 105 MET A CA 1
ATOM 778 C C . MET A 1 105 ? 20.155 1.641 -19.130 1.00 67.00 105 MET A C 1
ATOM 780 O O . MET A 1 105 ? 19.543 1.925 -20.163 1.00 67.00 105 MET A O 1
ATOM 784 N N . SER A 1 106 ? 20.304 2.490 -18.103 1.00 68.56 106 SER A N 1
ATOM 785 C CA . SER A 1 106 ? 19.949 3.905 -18.231 1.00 68.56 106 SER A CA 1
ATOM 786 C C . SER A 1 106 ? 20.677 4.463 -19.455 1.00 68.56 106 SER A C 1
ATOM 788 O O . SER A 1 106 ? 21.888 4.246 -19.590 1.00 68.56 106 SER A O 1
ATOM 790 N N . PRO A 1 107 ? 19.977 5.113 -20.392 1.00 73.75 107 PRO A N 1
ATOM 791 C CA . PRO A 1 107 ? 20.646 5.774 -21.491 1.00 73.75 107 PRO A CA 1
ATOM 792 C C . PRO A 1 107 ? 21.419 6.935 -20.883 1.00 73.75 107 PRO A C 1
ATOM 794 O O . PRO A 1 107 ? 20.823 7.771 -20.215 1.00 73.75 107 PRO A O 1
ATOM 797 N N . THR A 1 108 ? 22.726 6.992 -21.120 1.00 78.00 108 THR A N 1
ATOM 798 C CA . THR A 1 108 ? 23.533 8.116 -20.649 1.00 78.00 108 THR A CA 1
ATOM 799 C C . THR A 1 108 ? 23.036 9.389 -21.319 1.00 78.00 108 THR A C 1
ATOM 801 O O . THR A 1 108 ? 23.119 9.517 -22.546 1.00 78.00 108 THR A O 1
ATOM 804 N N . VAL A 1 109 ? 22.511 10.322 -20.528 1.00 88.19 109 VAL A N 1
ATOM 805 C CA . VAL A 1 109 ? 22.070 11.629 -21.023 1.00 88.19 109 VAL A CA 1
ATOM 806 C C . VAL A 1 109 ? 22.966 12.698 -20.420 1.00 88.19 109 VAL A C 1
ATOM 808 O O . VAL A 1 109 ? 23.206 12.721 -19.219 1.00 88.19 109 VAL A O 1
ATOM 811 N N . ASP A 1 110 ? 23.451 13.614 -21.255 1.00 90.69 110 ASP A N 1
ATOM 812 C CA . ASP A 1 110 ? 24.227 14.769 -20.799 1.00 90.69 110 ASP A CA 1
ATOM 813 C C . ASP A 1 110 ? 23.289 15.844 -20.226 1.00 90.69 110 ASP A C 1
ATOM 815 O O . ASP A 1 110 ? 23.040 16.886 -20.836 1.00 90.69 110 ASP A O 1
ATOM 819 N N . VAL A 1 111 ? 22.678 15.540 -19.078 1.00 89.44 111 VAL A N 1
ATOM 820 C CA . VAL A 1 111 ? 21.871 16.487 -18.304 1.00 89.44 111 VAL A CA 1
ATOM 821 C C . VAL A 1 111 ? 22.694 16.946 -17.103 1.00 89.44 111 VAL A C 1
ATOM 823 O O . VAL A 1 111 ? 23.005 16.133 -16.230 1.00 89.44 111 VAL A O 1
ATOM 826 N N . PRO A 1 112 ? 23.041 18.243 -17.007 1.00 90.25 112 PRO A N 1
ATOM 827 C CA . PRO A 1 112 ? 23.748 18.768 -15.846 1.00 90.25 112 PRO A CA 1
ATOM 828 C C . PRO A 1 112 ? 22.937 18.556 -14.563 1.00 90.25 112 PRO A C 1
ATOM 830 O O . PRO A 1 112 ? 21.876 19.152 -14.380 1.00 90.25 112 PRO A O 1
ATOM 833 N N . VAL A 1 113 ? 23.448 17.717 -13.662 1.00 91.44 113 VAL A N 1
ATOM 834 C CA . VAL A 1 113 ? 22.795 17.434 -12.379 1.00 91.44 113 VAL A CA 1
ATOM 835 C C . VAL A 1 113 ? 22.956 18.630 -11.444 1.00 91.44 113 VAL A C 1
ATOM 837 O O . VAL A 1 113 ? 24.070 19.073 -11.161 1.00 91.44 113 VAL A O 1
ATOM 840 N N . HIS A 1 114 ? 21.840 19.134 -10.925 1.00 90.75 114 HIS A N 1
ATOM 841 C CA . HIS A 1 114 ? 21.805 20.193 -9.921 1.00 90.75 114 HIS A CA 1
ATOM 842 C C . HIS A 1 114 ? 20.710 19.941 -8.861 1.00 90.75 114 HIS A C 1
ATOM 844 O O . HIS A 1 114 ? 19.762 19.185 -9.112 1.00 90.75 114 HIS A O 1
ATOM 850 N N . PRO A 1 115 ? 20.806 20.560 -7.665 1.00 92.44 115 PRO A N 1
ATOM 851 C CA . PRO A 1 115 ? 19.761 20.474 -6.644 1.00 92.44 115 PRO A CA 1
ATOM 852 C C . PRO A 1 115 ? 18.411 21.001 -7.150 1.00 92.44 115 PRO A C 1
ATOM 854 O O . PRO A 1 115 ? 18.369 21.955 -7.928 1.00 92.44 115 PRO A O 1
ATOM 857 N N . LEU A 1 116 ? 17.307 20.410 -6.683 1.00 91.94 116 LEU A N 1
ATOM 858 C CA . LEU A 1 116 ? 15.961 20.880 -7.015 1.00 91.94 116 LEU A CA 1
ATOM 859 C C . LEU A 1 116 ? 15.648 22.208 -6.319 1.00 91.94 116 LEU A C 1
ATOM 861 O O . LEU A 1 116 ? 15.843 22.359 -5.112 1.00 91.94 116 LEU A O 1
ATOM 865 N N . HIS A 1 117 ? 15.107 23.159 -7.079 1.00 93.75 117 HIS A N 1
ATOM 866 C CA . HIS A 1 117 ? 14.584 24.415 -6.547 1.00 93.75 117 HIS A CA 1
ATOM 867 C C . HIS A 1 117 ? 13.074 24.329 -6.270 1.00 93.75 117 HIS A C 1
ATOM 869 O O . HIS A 1 117 ? 12.367 23.463 -6.785 1.00 93.75 117 HIS A O 1
ATOM 875 N N . LYS A 1 118 ? 12.540 25.256 -5.461 1.00 92.06 118 LYS A N 1
ATOM 876 C CA . LYS A 1 118 ? 11.092 25.339 -5.203 1.00 92.06 118 LYS A CA 1
ATOM 877 C C . LYS A 1 118 ? 10.330 25.506 -6.524 1.00 92.06 118 LYS A C 1
ATOM 879 O O . LYS A 1 118 ? 10.630 26.408 -7.300 1.00 92.06 118 LYS A O 1
ATOM 884 N N . GLY A 1 119 ? 9.316 24.667 -6.744 1.00 93.44 119 GLY A N 1
ATOM 885 C CA . GLY A 1 119 ? 8.524 24.679 -7.979 1.00 93.44 119 GLY A CA 1
ATOM 886 C C . GLY A 1 119 ? 9.179 23.944 -9.151 1.00 93.44 119 GLY A C 1
ATOM 887 O O . GLY A 1 119 ? 8.706 24.078 -10.277 1.00 93.44 119 GLY A O 1
ATOM 888 N N . GLN A 1 120 ? 10.223 23.153 -8.897 1.00 97.06 120 GLN A N 1
ATOM 889 C CA . GLN A 1 120 ? 10.861 22.264 -9.864 1.00 97.06 120 GLN A CA 1
ATOM 890 C C . GLN A 1 120 ? 10.674 20.791 -9.476 1.00 97.06 120 GLN A C 1
ATOM 892 O O . GLN A 1 120 ? 10.509 20.464 -8.302 1.00 97.06 120 GLN A O 1
ATOM 897 N N . PHE A 1 121 ? 10.729 19.913 -10.471 1.00 97.81 121 PHE A N 1
ATOM 898 C CA . PHE A 1 121 ? 10.878 18.476 -10.313 1.00 97.81 121 PHE A CA 1
ATOM 899 C C . PHE A 1 121 ? 11.952 17.931 -11.253 1.00 97.81 121 PHE A C 1
ATOM 901 O O . PHE A 1 121 ? 12.331 18.600 -12.220 1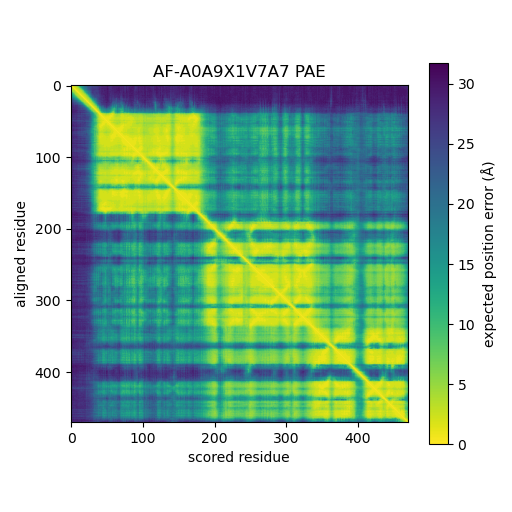.00 97.81 121 PHE A O 1
ATOM 908 N N . SER A 1 122 ? 12.415 16.712 -10.992 1.00 97.25 122 SER A N 1
ATOM 909 C CA . SER A 1 122 ? 13.249 15.952 -11.925 1.00 97.25 122 SER A CA 1
ATOM 910 C C . SER A 1 122 ? 12.619 14.613 -12.283 1.00 97.25 122 SER A C 1
ATOM 912 O O . SER A 1 122 ? 11.796 14.073 -11.543 1.00 97.25 122 SER A O 1
ATOM 914 N N . VAL A 1 123 ? 13.011 14.081 -13.436 1.00 97.25 123 VAL A N 1
ATOM 915 C CA . VAL A 1 123 ? 12.747 12.698 -13.823 1.00 97.25 123 VAL A CA 1
ATOM 916 C C . VAL A 1 123 ? 14.040 11.914 -13.670 1.00 97.25 123 VAL A C 1
ATOM 918 O O . VAL A 1 123 ? 15.062 12.290 -14.244 1.00 97.25 123 VAL A O 1
ATOM 921 N N . VAL A 1 124 ? 13.992 10.835 -12.897 1.00 94.44 124 VAL A N 1
ATOM 922 C CA . VAL A 1 124 ? 15.138 9.969 -12.615 1.00 94.44 124 VAL A CA 1
ATOM 923 C C . VAL A 1 124 ? 14.848 8.594 -13.198 1.00 94.44 124 VAL A C 1
ATOM 925 O O . VAL A 1 124 ? 13.799 8.036 -12.914 1.00 94.44 124 VAL A O 1
ATOM 928 N N . ILE A 1 125 ? 15.742 8.040 -14.011 1.00 92.94 125 ILE A N 1
ATOM 929 C CA . ILE A 1 125 ? 15.617 6.695 -14.585 1.00 92.94 125 ILE A CA 1
ATOM 930 C C . ILE A 1 125 ? 16.801 5.878 -14.079 1.00 92.94 125 ILE A C 1
ATOM 932 O O . ILE A 1 125 ? 17.940 6.248 -14.337 1.00 92.94 125 ILE A O 1
ATOM 936 N N . ASN A 1 126 ? 16.548 4.793 -13.340 1.00 84.69 126 ASN A N 1
ATOM 937 C CA . ASN A 1 126 ? 17.600 3.934 -12.766 1.00 84.69 126 ASN A CA 1
ATOM 938 C C . ASN A 1 126 ? 18.735 4.734 -12.080 1.00 84.69 126 ASN A C 1
ATOM 940 O O . ASN A 1 126 ? 19.913 4.528 -12.364 1.00 84.69 126 ASN A O 1
ATOM 944 N N . ALA A 1 127 ? 18.361 5.665 -11.195 1.00 85.38 127 ALA A N 1
ATOM 945 C CA . ALA A 1 127 ? 19.246 6.576 -10.453 1.00 85.38 127 ALA A CA 1
ATOM 946 C C . ALA A 1 127 ? 19.973 7.674 -11.266 1.00 85.38 127 ALA A C 1
ATOM 948 O O . ALA A 1 127 ? 20.717 8.463 -10.682 1.00 85.38 127 ALA A O 1
ATOM 949 N N . GLU A 1 128 ? 19.726 7.807 -12.571 1.00 89.25 128 GLU A N 1
ATOM 950 C CA . GLU A 1 128 ? 20.257 8.901 -13.395 1.00 89.25 128 GLU A CA 1
ATOM 951 C C . GLU A 1 128 ? 19.178 9.958 -13.658 1.00 89.25 128 GLU A C 1
ATOM 953 O O . GLU A 1 128 ? 18.058 9.636 -14.053 1.00 89.25 128 GLU A O 1
ATOM 958 N N . THR A 1 129 ? 19.487 11.237 -13.431 1.00 94.25 129 THR A N 1
ATOM 959 C CA . THR A 1 129 ? 18.546 12.318 -13.762 1.00 94.25 129 THR A CA 1
ATOM 960 C C . THR A 1 129 ? 18.568 12.577 -15.261 1.00 94.25 129 THR A C 1
ATOM 962 O O . THR A 1 129 ? 19.610 12.915 -15.810 1.00 94.25 129 THR A O 1
ATOM 965 N N . VAL A 1 130 ? 17.411 12.462 -15.913 1.00 96.00 130 VAL A N 1
ATOM 966 C CA . VAL A 1 130 ? 17.295 12.583 -17.376 1.00 96.00 130 VAL A CA 1
ATOM 967 C C . VAL A 1 130 ? 16.514 13.813 -17.829 1.00 96.00 130 VAL A C 1
ATOM 969 O O . VAL A 1 130 ? 16.506 14.123 -19.015 1.00 96.00 130 VAL A O 1
ATOM 972 N N . GLU A 1 131 ? 15.811 14.491 -16.920 1.00 96.56 131 GLU A N 1
ATOM 973 C CA . GLU A 1 131 ? 15.009 15.669 -17.251 1.00 96.56 131 GLU A CA 1
ATOM 974 C C . GLU A 1 131 ? 14.707 16.505 -16.003 1.00 96.56 131 GLU A C 1
ATOM 976 O O . GLU A 1 131 ? 14.572 15.965 -14.901 1.00 96.56 131 GLU A O 1
ATOM 981 N N . TYR A 1 132 ? 14.527 17.812 -16.197 1.00 97.31 132 TYR A N 1
ATOM 982 C CA . TYR A 1 132 ? 14.044 18.739 -15.178 1.00 97.31 132 TYR A CA 1
ATOM 983 C C . TYR A 1 132 ? 12.851 19.531 -15.708 1.00 97.31 132 TYR A C 1
ATOM 985 O O . TYR A 1 132 ? 12.863 20.030 -16.829 1.00 97.31 132 TYR A O 1
ATOM 993 N N . GLY A 1 133 ? 11.831 19.733 -14.880 1.00 96.94 133 GLY A N 1
ATOM 994 C CA . GLY A 1 133 ? 10.660 20.515 -15.268 1.00 96.94 133 GLY A CA 1
ATOM 995 C C . GLY A 1 133 ? 10.042 21.273 -14.100 1.00 96.94 133 GLY A C 1
ATOM 996 O O . GLY A 1 133 ? 10.437 21.084 -12.953 1.00 96.94 133 GLY A O 1
ATOM 997 N N . PRO A 1 134 ? 9.064 22.147 -14.357 1.00 97.50 134 PRO A N 1
ATOM 998 C CA . PRO A 1 134 ? 8.335 22.831 -13.305 1.00 97.50 134 PRO A CA 1
ATOM 999 C C . PRO A 1 134 ? 7.248 21.928 -12.707 1.00 97.50 134 PRO A C 1
ATOM 1001 O O . PRO A 1 134 ? 6.674 21.092 -13.403 1.00 97.50 134 PRO A O 1
ATOM 1004 N N . VAL A 1 135 ? 6.919 22.120 -11.430 1.00 96.62 135 VAL A N 1
ATOM 1005 C CA . VAL A 1 135 ? 5.837 21.403 -10.733 1.00 96.62 135 VAL A CA 1
ATOM 1006 C C . VAL A 1 135 ? 4.818 22.385 -10.163 1.00 96.62 135 VAL A C 1
ATOM 1008 O O . VAL A 1 135 ? 5.175 23.437 -9.632 1.00 96.62 135 VAL A O 1
ATOM 1011 N N . GLN A 1 136 ? 3.537 22.037 -10.264 1.00 93.94 136 GLN A N 1
ATOM 1012 C CA . GLN A 1 136 ? 2.438 22.768 -9.641 1.00 93.94 136 GLN A CA 1
ATOM 1013 C C . GLN A 1 136 ? 1.895 21.966 -8.461 1.00 93.94 136 GLN A C 1
ATOM 1015 O O . GLN A 1 136 ? 1.512 20.808 -8.612 1.00 93.94 136 GLN A O 1
ATOM 1020 N N . VAL A 1 137 ? 1.847 22.598 -7.290 1.00 90.75 137 VAL A N 1
ATOM 1021 C CA . VAL A 1 137 ? 1.231 22.038 -6.084 1.00 90.75 137 VAL A CA 1
ATOM 1022 C C . VAL A 1 137 ? -0.050 22.816 -5.823 1.00 90.75 137 VAL A C 1
ATOM 1024 O O . VAL A 1 137 ? -0.000 23.999 -5.486 1.00 90.75 137 VAL A O 1
ATOM 1027 N N . GLN A 1 138 ? -1.194 22.168 -6.020 1.00 85.56 138 GLN A N 1
ATOM 1028 C CA . GLN A 1 138 ? -2.502 22.755 -5.760 1.00 85.56 138 GLN A CA 1
ATOM 1029 C C . GLN A 1 138 ? -3.009 22.261 -4.405 1.00 85.56 138 GLN A C 1
ATOM 1031 O O . GLN A 1 138 ? -3.194 21.061 -4.205 1.00 85.56 138 GLN A O 1
ATOM 1036 N N . SER A 1 139 ? -3.224 23.193 -3.476 1.00 75.69 139 SER A N 1
ATOM 1037 C CA . SER A 1 139 ? -3.976 22.918 -2.250 1.00 75.69 139 SER A CA 1
ATOM 1038 C C . SER A 1 139 ? -5.466 22.879 -2.589 1.00 75.69 139 SER A C 1
ATOM 1040 O O . SER A 1 139 ? -5.963 23.785 -3.266 1.00 75.69 139 SER A O 1
ATOM 1042 N N . GLN A 1 140 ? -6.175 21.833 -2.165 1.00 71.69 140 GLN A N 1
ATOM 1043 C CA . GLN A 1 140 ? -7.630 21.805 -2.245 1.00 71.69 140 GLN A CA 1
ATOM 1044 C C . GLN A 1 140 ? -8.206 22.422 -0.969 1.00 71.69 140 GLN A C 1
ATOM 1046 O O . GLN A 1 140 ? -7.939 21.964 0.131 1.00 71.69 140 GLN A O 1
ATOM 1051 N N . ALA A 1 141 ? -9.016 23.473 -1.106 1.00 63.19 141 ALA A N 1
ATOM 1052 C CA . ALA A 1 141 ? -9.500 24.269 0.029 1.00 63.19 141 ALA A CA 1
ATOM 1053 C C . ALA A 1 141 ? -10.376 23.500 1.045 1.00 63.19 141 ALA A C 1
ATOM 1055 O O . ALA A 1 141 ? -10.703 24.050 2.092 1.00 63.19 141 ALA A O 1
ATOM 1056 N N . GLN A 1 142 ? -10.783 22.265 0.735 1.00 57.59 142 GLN A N 1
ATOM 1057 C CA . GLN A 1 142 ? -11.651 21.436 1.580 1.00 57.59 142 GLN A CA 1
ATOM 1058 C C . GLN A 1 142 ? -11.022 20.104 2.003 1.00 57.59 142 GLN A C 1
ATOM 1060 O O . GLN A 1 142 ? -11.535 19.464 2.916 1.00 57.59 142 GLN A O 1
ATOM 1065 N N . GLU A 1 143 ? -9.913 19.696 1.389 1.00 56.00 143 GLU A N 1
ATOM 1066 C CA . GLU A 1 143 ? -9.238 18.442 1.704 1.00 56.00 143 GLU A CA 1
ATOM 1067 C C . GLU A 1 143 ? -7.768 18.756 1.965 1.00 56.00 143 GLU A C 1
ATOM 1069 O O . GLU A 1 143 ? -7.095 19.333 1.118 1.00 56.00 143 GLU A O 1
ATOM 1074 N N . GLU A 1 144 ? -7.242 18.350 3.121 1.00 62.44 144 GLU A N 1
ATOM 1075 C CA . GLU A 1 144 ? -5.820 18.488 3.494 1.00 62.44 144 GLU A CA 1
ATOM 1076 C C . GLU A 1 144 ? -4.849 17.745 2.546 1.00 62.44 144 GLU A C 1
ATOM 1078 O O . GLU A 1 144 ? -3.658 17.618 2.822 1.00 62.44 144 GLU A O 1
ATOM 1083 N N . SER A 1 145 ? -5.336 17.224 1.419 1.00 69.50 145 SER A N 1
ATOM 1084 C CA . SER A 1 145 ? -4.531 16.627 0.367 1.00 69.50 145 SER A CA 1
ATOM 1085 C C . SER A 1 145 ? -4.038 17.678 -0.626 1.00 69.50 145 SER A C 1
ATOM 1087 O O . SER A 1 145 ? -4.810 18.434 -1.221 1.00 69.50 145 SER A O 1
ATOM 1089 N N . PHE A 1 146 ? -2.733 17.663 -0.879 1.00 81.00 146 PHE A N 1
ATOM 1090 C CA . PHE A 1 146 ? -2.128 18.409 -1.974 1.00 81.00 146 PHE A CA 1
ATOM 1091 C C . PHE A 1 146 ? -2.186 17.584 -3.256 1.00 81.00 146 PHE A C 1
ATOM 1093 O O . PHE A 1 146 ? -1.806 16.414 -3.272 1.00 81.00 146 PHE A O 1
ATOM 1100 N N . GLN A 1 147 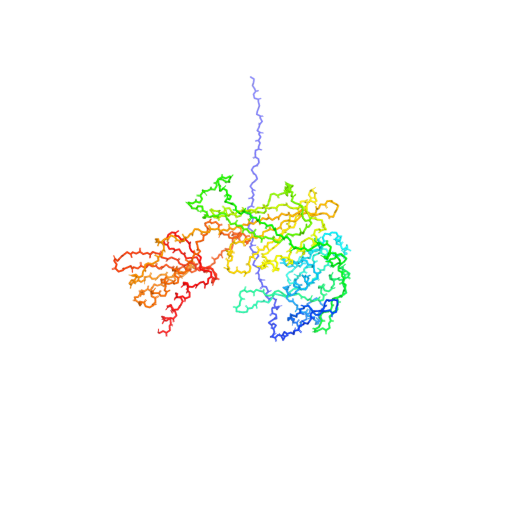? -2.600 18.208 -4.355 1.00 88.38 147 GLN A N 1
ATOM 1101 C CA . GLN A 1 147 ? -2.506 17.598 -5.672 1.00 88.38 147 GLN A CA 1
ATOM 1102 C C . GLN A 1 147 ? -1.269 18.127 -6.394 1.00 88.38 147 GLN A C 1
ATOM 1104 O O . GLN A 1 147 ? -1.143 19.325 -6.658 1.00 88.38 147 GLN A O 1
ATOM 1109 N N . VAL A 1 148 ? -0.355 17.219 -6.730 1.00 94.75 148 VAL A N 1
ATOM 1110 C CA . VAL A 1 148 ? 0.861 17.543 -7.479 1.00 94.75 148 VAL A CA 1
ATOM 1111 C C . VAL A 1 148 ? 0.624 17.295 -8.963 1.00 94.75 148 VAL A C 1
ATOM 1113 O O . VAL A 1 148 ? 0.202 16.205 -9.360 1.00 94.75 148 VAL A O 1
ATOM 1116 N N . ARG A 1 149 ? 0.899 18.306 -9.790 1.00 96.56 149 ARG A N 1
ATOM 1117 C CA . ARG A 1 149 ? 0.799 18.240 -11.249 1.00 96.56 149 ARG A CA 1
ATOM 1118 C C . ARG A 1 149 ? 2.133 18.561 -11.904 1.00 96.56 149 ARG A C 1
ATOM 1120 O O . ARG A 1 149 ? 2.807 19.516 -11.520 1.00 96.56 149 ARG A O 1
ATOM 1127 N N . ILE A 1 150 ? 2.463 17.804 -12.942 1.00 97.69 150 ILE A N 1
ATOM 1128 C CA . ILE A 1 150 ? 3.641 18.017 -13.786 1.00 97.69 150 ILE A CA 1
ATOM 1129 C C . ILE A 1 150 ? 3.221 18.129 -15.260 1.00 97.69 150 ILE A C 1
ATOM 1131 O O . ILE A 1 150 ? 2.195 17.559 -15.653 1.00 97.69 150 ILE A O 1
ATOM 1135 N N . PRO A 1 151 ? 3.957 18.868 -16.107 1.00 97.56 151 PRO A N 1
ATOM 1136 C CA . PRO A 1 151 ? 3.594 19.002 -17.507 1.00 97.56 151 PRO A CA 1
ATOM 1137 C C . PRO A 1 151 ? 3.918 17.733 -18.293 1.00 97.56 151 PRO A C 1
ATOM 1139 O O . PRO A 1 151 ? 5.045 17.233 -18.243 1.00 97.56 151 PRO A O 1
ATOM 1142 N N . ILE A 1 152 ? 2.964 17.280 -19.113 1.00 96.56 152 ILE A N 1
ATOM 1143 C CA . ILE A 1 152 ? 3.130 16.107 -19.990 1.00 96.56 152 ILE A CA 1
ATOM 1144 C C . ILE A 1 152 ? 4.384 16.257 -20.861 1.00 96.56 152 ILE A C 1
ATOM 1146 O O . ILE A 1 152 ? 5.088 15.281 -21.097 1.00 96.56 152 ILE A O 1
ATOM 1150 N N . TYR A 1 153 ? 4.692 17.478 -21.310 1.00 97.56 153 TYR A N 1
ATOM 1151 C CA . TYR A 1 153 ? 5.842 17.764 -22.168 1.00 97.56 153 TYR A CA 1
ATOM 1152 C C . TYR A 1 153 ? 7.162 17.185 -21.635 1.00 97.56 153 TYR A C 1
ATOM 1154 O O . TYR A 1 153 ? 7.868 16.530 -22.395 1.00 97.56 153 TYR A O 1
ATOM 1162 N N . TYR A 1 154 ? 7.475 17.376 -20.351 1.00 97.69 154 TYR A N 1
ATOM 1163 C CA . TYR A 1 154 ? 8.735 16.909 -19.757 1.00 97.69 154 TYR A CA 1
ATOM 1164 C C . TYR A 1 154 ? 8.751 15.386 -19.587 1.00 97.69 154 TYR A C 1
ATOM 1166 O O . TYR A 1 154 ? 9.749 14.735 -19.879 1.00 97.69 154 TYR A O 1
ATOM 1174 N N . VAL A 1 155 ? 7.606 14.785 -19.252 1.00 96.69 155 VAL A N 1
ATOM 1175 C CA . VAL A 1 155 ? 7.460 13.319 -19.236 1.00 96.69 155 VAL A CA 1
ATOM 1176 C C . VAL A 1 155 ? 7.677 12.736 -20.639 1.00 96.69 155 VAL A C 1
ATOM 1178 O O . VAL A 1 155 ? 8.355 11.725 -20.805 1.00 96.69 155 VAL A O 1
ATOM 1181 N N . MET A 1 156 ? 7.169 13.402 -21.683 1.00 97.25 156 MET A N 1
ATOM 1182 C CA . MET A 1 156 ? 7.411 13.001 -23.071 1.00 97.25 156 MET A CA 1
ATOM 1183 C C . MET A 1 156 ? 8.888 13.101 -23.471 1.00 97.25 156 MET A C 1
ATOM 1185 O O . MET A 1 156 ? 9.311 12.317 -24.320 1.00 97.25 156 MET A O 1
ATOM 1189 N N . GLN A 1 157 ? 9.660 14.042 -22.914 1.00 96.19 157 GLN A N 1
ATOM 1190 C CA . GLN A 1 157 ? 11.107 14.112 -23.156 1.00 96.19 157 GLN A CA 1
ATOM 1191 C C . GLN A 1 157 ? 11.824 12.921 -22.524 1.00 96.19 157 GLN A C 1
ATOM 1193 O O . GLN A 1 157 ? 12.549 12.220 -23.228 1.00 96.19 157 GLN A O 1
ATOM 1198 N N . ALA A 1 158 ? 11.523 12.605 -21.263 1.00 95.31 158 ALA A N 1
ATOM 1199 C CA . ALA A 1 158 ? 12.048 11.409 -20.606 1.00 95.31 158 ALA A CA 1
ATOM 1200 C C . ALA A 1 158 ? 11.682 10.117 -21.368 1.00 95.31 158 ALA A C 1
ATOM 1202 O O . ALA A 1 158 ? 12.489 9.203 -21.496 1.00 95.31 158 ALA A O 1
ATOM 1203 N N . PHE A 1 159 ? 10.500 10.044 -21.988 1.00 95.12 159 PHE A N 1
ATOM 1204 C CA . PHE A 1 159 ? 10.131 8.905 -22.841 1.00 95.12 159 PHE A CA 1
ATOM 1205 C C . PHE A 1 159 ? 10.990 8.767 -24.098 1.00 95.12 159 PHE A C 1
ATOM 1207 O O . PHE A 1 159 ? 11.217 7.647 -24.551 1.00 95.12 159 PHE A O 1
ATOM 1214 N N . ARG A 1 160 ? 11.523 9.863 -24.650 1.00 94.06 160 ARG A N 1
ATOM 1215 C CA . ARG A 1 160 ? 12.449 9.782 -25.793 1.00 94.06 160 ARG A CA 1
ATOM 1216 C C . ARG A 1 160 ? 13.761 9.118 -25.407 1.00 94.06 160 ARG A C 1
ATOM 1218 O O . ARG A 1 160 ? 14.294 8.363 -26.216 1.00 94.06 160 ARG A O 1
ATOM 1225 N N . VAL A 1 161 ? 14.233 9.372 -24.185 1.00 92.38 161 VAL A N 1
ATOM 1226 C CA . VAL A 1 161 ? 15.399 8.700 -23.593 1.00 92.38 161 VAL A CA 1
ATOM 1227 C C . VAL A 1 161 ? 15.146 7.188 -23.559 1.00 92.38 161 VAL A C 1
ATOM 1229 O O . VAL A 1 161 ? 15.990 6.409 -23.979 1.00 92.38 161 VAL A O 1
ATOM 1232 N N . LEU A 1 162 ? 13.917 6.772 -23.240 1.00 90.50 162 LEU A N 1
ATOM 1233 C CA . LEU A 1 162 ? 13.476 5.371 -23.277 1.00 90.50 162 LEU A CA 1
ATOM 1234 C C . LEU A 1 162 ? 13.144 4.809 -24.676 1.00 90.50 162 LEU A C 1
ATOM 1236 O O . LEU A 1 162 ? 12.566 3.729 -24.790 1.00 90.50 162 LEU A O 1
ATOM 1240 N N . HIS A 1 163 ? 13.442 5.547 -25.749 1.00 90.75 163 HIS A N 1
ATOM 1241 C CA . HIS A 1 163 ? 13.055 5.219 -27.129 1.00 90.75 163 HIS A CA 1
ATOM 1242 C C . HIS A 1 163 ? 11.540 5.015 -27.345 1.00 90.75 163 HIS A C 1
ATOM 1244 O O . HIS A 1 163 ? 11.111 4.404 -28.328 1.00 90.75 163 HIS A O 1
ATOM 1250 N N . LEU A 1 164 ? 10.708 5.577 -26.467 1.00 92.44 164 LEU A N 1
ATOM 1251 C CA . LEU A 1 164 ? 9.255 5.564 -26.578 1.00 92.44 164 LEU A CA 1
ATOM 1252 C C . LEU A 1 164 ? 8.783 6.769 -27.399 1.00 92.44 164 LEU A C 1
ATOM 1254 O O . LEU A 1 164 ? 9.108 7.929 -27.130 1.00 92.44 164 LEU A O 1
ATOM 1258 N N . GLN A 1 165 ? 7.963 6.512 -28.414 1.00 95.44 165 GLN A N 1
ATOM 1259 C CA . GLN A 1 165 ? 7.381 7.553 -29.250 1.00 95.44 165 GLN A CA 1
ATOM 1260 C C . GLN A 1 165 ? 6.119 8.102 -28.596 1.00 95.44 165 GLN A C 1
ATOM 1262 O O . GLN A 1 165 ? 5.026 7.558 -28.748 1.00 95.44 165 GLN A O 1
ATOM 1267 N N . SER A 1 166 ? 6.265 9.222 -27.901 1.00 96.62 166 SER A N 1
ATOM 1268 C CA . SER A 1 166 ? 5.153 9.907 -27.251 1.00 96.62 166 SER A CA 1
ATOM 1269 C C . SER A 1 166 ? 4.643 11.081 -28.094 1.00 96.62 166 SER A C 1
ATOM 1271 O O . SER A 1 166 ? 5.433 11.893 -28.583 1.00 96.62 166 SER A O 1
ATOM 1273 N N . ARG A 1 167 ? 3.322 11.195 -28.284 1.00 97.62 167 ARG A N 1
ATOM 1274 C CA . ARG A 1 167 ? 2.658 12.296 -29.006 1.00 97.62 167 ARG A CA 1
ATOM 1275 C C . ARG A 1 167 ? 1.410 12.772 -28.270 1.00 97.62 167 ARG A C 1
ATOM 1277 O O . ARG A 1 167 ? 0.559 11.972 -27.894 1.00 97.62 167 ARG A O 1
ATOM 1284 N N . TRP A 1 168 ? 1.265 14.087 -28.159 1.00 95.38 168 TRP A N 1
ATOM 1285 C CA . TRP A 1 168 ? 0.142 14.759 -27.508 1.00 95.38 168 TRP A CA 1
ATOM 1286 C C . TRP A 1 168 ? -0.589 15.664 -28.502 1.00 95.38 168 TRP A C 1
ATOM 1288 O O . TRP A 1 168 ? 0.062 16.379 -29.261 1.00 95.38 168 TRP A O 1
ATOM 1298 N N . ASN A 1 169 ? -1.927 15.639 -28.512 1.00 96.00 169 ASN A N 1
ATOM 1299 C CA . ASN A 1 169 ? -2.741 16.515 -29.371 1.00 96.00 169 ASN A CA 1
ATOM 1300 C C . ASN A 1 169 ? -3.780 17.359 -28.604 1.00 96.00 169 ASN A C 1
ATOM 1302 O O . ASN A 1 169 ? -4.712 17.875 -29.215 1.00 96.00 169 ASN A O 1
ATOM 1306 N N . GLY A 1 170 ? -3.663 17.456 -27.276 1.00 93.75 170 GLY A N 1
ATOM 1307 C CA . GLY A 1 170 ? -4.596 18.199 -26.420 1.00 93.75 170 GLY A CA 1
ATOM 1308 C C . GLY A 1 170 ? -5.797 17.397 -25.905 1.00 93.75 170 GLY A C 1
ATOM 1309 O O . GLY A 1 170 ? -6.439 17.833 -24.960 1.00 93.75 170 GLY A O 1
ATOM 1310 N N . ARG A 1 171 ? -6.113 16.233 -26.487 1.00 95.88 171 ARG A N 1
ATOM 1311 C CA . ARG A 1 171 ? -7.193 15.336 -26.008 1.00 95.88 171 ARG A CA 1
ATOM 1312 C C . ARG A 1 171 ? -6.779 13.875 -25.903 1.00 95.88 171 ARG A C 1
ATOM 1314 O O . ARG A 1 171 ? -7.401 13.101 -25.188 1.00 95.88 171 ARG A O 1
ATOM 1321 N N . VAL A 1 172 ? -5.761 13.484 -26.657 1.00 97.38 172 VAL A N 1
ATOM 1322 C CA . VAL A 1 172 ? -5.299 12.109 -26.767 1.00 97.38 172 VAL A CA 1
ATOM 1323 C C . VAL A 1 172 ? -3.793 12.085 -26.581 1.00 97.38 172 VAL A C 1
ATOM 1325 O O . VAL A 1 172 ? -3.051 12.706 -27.354 1.00 97.38 172 VAL A O 1
ATOM 1328 N N . TRP A 1 173 ? -3.347 11.326 -25.585 1.00 97.50 173 TRP A N 1
ATOM 1329 C CA . TRP A 1 173 ? -1.946 10.988 -25.402 1.00 97.50 173 TRP A CA 1
ATOM 1330 C C . TRP A 1 173 ? -1.679 9.641 -26.059 1.00 97.50 173 TRP A C 1
ATOM 1332 O O . TRP A 1 173 ? -2.209 8.618 -25.636 1.00 97.50 173 TRP A O 1
ATOM 1342 N N . ARG A 1 174 ? -0.899 9.644 -27.141 1.00 98.12 174 ARG A N 1
ATOM 1343 C CA . ARG A 1 174 ? -0.492 8.425 -27.842 1.00 98.12 174 ARG A CA 1
ATOM 1344 C C . ARG A 1 174 ? 0.939 8.097 -27.483 1.00 98.12 174 ARG A C 1
ATOM 1346 O O . ARG A 1 174 ? 1.825 8.918 -27.713 1.00 98.12 174 ARG A O 1
ATOM 1353 N N . ILE A 1 175 ? 1.155 6.889 -26.993 1.00 96.25 175 ILE A N 1
ATOM 1354 C CA . ILE A 1 175 ? 2.481 6.356 -26.728 1.00 96.25 175 ILE A CA 1
ATOM 1355 C C . ILE A 1 175 ? 2.635 5.092 -27.564 1.00 96.25 175 ILE A C 1
ATOM 1357 O O . ILE A 1 175 ? 1.853 4.151 -27.448 1.00 96.25 175 ILE A O 1
ATOM 1361 N N . ASN A 1 176 ? 3.620 5.101 -28.453 1.00 94.38 176 ASN A N 1
ATOM 1362 C CA . ASN A 1 176 ? 3.973 3.962 -29.283 1.00 94.38 176 ASN A CA 1
ATOM 1363 C C . ASN A 1 176 ? 5.384 3.503 -28.945 1.00 94.38 176 ASN A C 1
ATOM 1365 O O . ASN A 1 176 ? 6.257 4.309 -28.624 1.00 94.38 176 ASN A O 1
ATOM 1369 N N . GLY A 1 177 ? 5.606 2.208 -29.089 1.00 86.25 177 GLY A N 1
ATOM 1370 C CA . GLY A 1 177 ? 6.864 1.572 -28.750 1.00 86.25 177 GLY A CA 1
ATOM 1371 C C . GLY A 1 177 ? 6.644 0.503 -27.697 1.00 86.25 177 GLY A C 1
ATOM 1372 O O . GLY A 1 177 ? 5.633 0.462 -26.993 1.00 86.25 177 GLY A O 1
ATOM 1373 N N . GLN A 1 178 ? 7.604 -0.396 -27.632 1.00 75.38 178 GLN A N 1
ATOM 1374 C CA . GLN A 1 178 ? 7.742 -1.327 -26.534 1.00 75.38 178 GLN A CA 1
ATOM 1375 C C . GLN A 1 178 ? 9.054 -0.959 -25.875 1.00 75.38 178 GLN A C 1
ATOM 1377 O O . GLN A 1 178 ? 10.037 -0.710 -26.577 1.00 75.38 178 GLN A O 1
ATOM 1382 N N . LEU A 1 179 ? 9.070 -0.922 -24.548 1.00 74.44 179 LEU A N 1
ATOM 1383 C CA . LEU A 1 179 ? 10.350 -1.007 -23.871 1.00 74.44 179 LEU A CA 1
ATOM 1384 C C . LEU A 1 179 ? 11.028 -2.281 -24.376 1.00 74.44 179 LEU A C 1
ATOM 1386 O O . LEU A 1 179 ? 10.354 -3.321 -24.434 1.00 74.44 179 LEU A O 1
ATOM 1390 N N . PRO A 1 180 ? 12.302 -2.211 -24.788 1.00 59.75 180 PRO A N 1
ATOM 1391 C CA . PRO A 1 180 ? 13.089 -3.394 -25.075 1.00 59.75 180 PRO A CA 1
ATOM 1392 C C . PRO A 1 180 ? 12.885 -4.394 -23.927 1.00 59.75 180 PRO A C 1
ATOM 1394 O O . PRO A 1 180 ? 13.254 -4.114 -22.793 1.00 59.75 180 PRO A O 1
ATOM 1397 N N . ASN A 1 181 ? 12.229 -5.517 -24.230 1.00 53.22 181 ASN A N 1
ATOM 1398 C CA . ASN A 1 181 ? 11.992 -6.678 -23.360 1.00 53.22 181 ASN A CA 1
ATOM 1399 C C . ASN A 1 181 ? 10.846 -6.659 -22.323 1.00 53.22 181 ASN A C 1
ATOM 1401 O O . ASN A 1 181 ? 10.700 -7.659 -21.641 1.00 53.22 181 ASN A O 1
ATOM 1405 N N . ALA A 1 182 ? 9.964 -5.655 -22.225 1.00 51.50 182 ALA A N 1
ATOM 1406 C CA . ALA A 1 182 ? 8.956 -5.668 -21.137 1.00 51.50 182 ALA A CA 1
ATOM 1407 C C . ALA A 1 182 ? 7.666 -6.486 -21.394 1.00 51.50 182 ALA A C 1
ATOM 1409 O O . ALA A 1 182 ? 6.879 -6.676 -20.477 1.00 51.50 182 ALA A O 1
ATOM 1410 N N . ALA A 1 183 ? 7.372 -6.910 -22.632 1.00 43.94 183 ALA A N 1
ATOM 1411 C CA . ALA A 1 183 ? 6.042 -7.467 -22.949 1.00 43.94 183 ALA A CA 1
ATOM 1412 C C . ALA A 1 183 ? 6.018 -8.684 -23.883 1.00 43.94 183 ALA A C 1
ATOM 1414 O O . ALA A 1 183 ? 4.960 -9.291 -24.048 1.00 43.94 183 ALA A O 1
ATOM 1415 N N . LYS A 1 184 ? 7.134 -9.045 -24.527 1.00 45.72 184 LYS A N 1
ATOM 1416 C CA . LYS A 1 184 ? 7.145 -10.203 -25.438 1.00 45.72 184 LYS A CA 1
ATOM 1417 C C . LYS A 1 184 ? 7.370 -11.540 -24.733 1.00 45.72 184 LYS A C 1
ATOM 1419 O O . LYS A 1 184 ? 6.923 -12.542 -25.279 1.00 45.72 184 LYS A O 1
ATOM 1424 N N . ASP A 1 185 ? 7.907 -11.535 -23.514 1.00 48.28 185 ASP A N 1
ATOM 1425 C CA . ASP A 1 185 ? 8.185 -12.760 -22.756 1.00 48.28 185 ASP A CA 1
ATOM 1426 C C . ASP A 1 185 ? 7.256 -12.975 -21.549 1.00 48.28 185 ASP A C 1
ATOM 1428 O O . ASP A 1 185 ? 7.361 -13.996 -20.876 1.00 48.28 185 ASP A O 1
ATOM 1432 N N . ILE A 1 186 ? 6.232 -12.133 -21.339 1.00 48.53 186 ILE A N 1
ATOM 1433 C CA . ILE A 1 186 ? 5.228 -12.393 -20.286 1.00 48.53 186 ILE A CA 1
ATOM 1434 C C . ILE A 1 186 ? 4.478 -13.717 -20.546 1.00 48.53 186 ILE A C 1
ATOM 1436 O O . ILE A 1 186 ? 4.114 -14.427 -19.613 1.00 48.53 186 ILE A O 1
ATOM 1440 N N . GLN A 1 187 ? 4.304 -14.116 -21.813 1.00 52.66 187 GLN A N 1
ATOM 1441 C CA . GLN A 1 187 ? 3.746 -15.437 -22.143 1.00 52.66 187 GLN A CA 1
ATOM 1442 C C . GLN A 1 187 ? 4.702 -16.602 -21.826 1.00 52.66 187 GLN A C 1
ATOM 1444 O O . GLN A 1 187 ? 4.252 -17.743 -21.741 1.00 52.66 187 GLN A O 1
ATOM 1449 N N . ALA A 1 188 ? 5.998 -16.339 -21.633 1.00 52.41 188 ALA A N 1
ATOM 1450 C CA . ALA A 1 188 ? 7.007 -17.351 -21.327 1.00 52.41 188 ALA A CA 1
ATOM 1451 C C . ALA A 1 188 ? 7.142 -17.646 -19.823 1.00 52.41 188 ALA A C 1
ATOM 1453 O O . ALA A 1 188 ? 7.706 -18.678 -19.469 1.00 52.41 188 ALA A O 1
ATOM 1454 N N . ILE A 1 189 ? 6.569 -16.816 -18.941 1.00 58.41 189 ILE A N 1
ATOM 1455 C CA . ILE A 1 189 ? 6.566 -17.052 -17.482 1.00 58.41 189 ILE A CA 1
ATOM 1456 C C . ILE A 1 189 ? 5.666 -18.249 -17.106 1.00 58.41 189 ILE A C 1
ATOM 1458 O O . ILE A 1 189 ? 5.598 -18.670 -15.958 1.00 58.41 189 ILE A O 1
ATOM 1462 N N . GLY A 1 190 ? 4.978 -18.863 -18.069 1.00 61.12 190 GLY A N 1
ATOM 1463 C CA . GLY A 1 190 ? 4.073 -19.972 -17.803 1.00 61.12 190 GLY A CA 1
ATOM 1464 C C . GLY A 1 190 ? 2.815 -19.529 -17.053 1.00 61.12 190 GLY A C 1
ATOM 1465 O O . GLY A 1 190 ? 2.681 -18.406 -16.568 1.00 61.12 190 GLY A O 1
ATOM 1466 N N . HIS A 1 191 ? 1.835 -20.422 -17.009 1.00 79.50 191 HIS A N 1
ATOM 1467 C CA . HIS A 1 191 ? 0.592 -20.165 -16.299 1.00 79.50 191 HIS A CA 1
ATOM 1468 C C . HIS A 1 191 ? 0.828 -20.236 -14.778 1.00 79.50 191 HIS A C 1
ATOM 1470 O O . HIS A 1 191 ? 1.523 -21.128 -14.290 1.00 79.50 191 HIS A O 1
ATOM 1476 N N . PHE A 1 192 ? 0.238 -19.298 -14.031 1.00 88.38 192 PHE A N 1
ATOM 1477 C CA . PHE A 1 192 ? 0.070 -19.381 -12.573 1.00 88.38 192 PHE A CA 1
ATOM 1478 C C . PHE A 1 192 ? -1.123 -20.292 -12.261 1.00 88.38 192 PHE A C 1
ATOM 1480 O O . PHE A 1 192 ? -2.155 -19.859 -11.758 1.00 88.38 192 PHE A O 1
ATOM 1487 N N . ASP A 1 193 ? -1.015 -21.546 -12.681 1.00 87.69 193 ASP A N 1
ATOM 1488 C CA . ASP A 1 193 ? -2.038 -22.587 -12.549 1.00 87.69 193 ASP A CA 1
ATOM 1489 C C . ASP A 1 193 ? -1.829 -23.471 -11.307 1.00 87.69 193 ASP A C 1
ATOM 1491 O O . ASP A 1 193 ? -2.650 -24.346 -11.031 1.00 87.69 193 ASP A O 1
ATOM 1495 N N . HIS A 1 194 ? -0.758 -23.232 -10.546 1.00 91.38 194 HIS A N 1
ATOM 1496 C CA . HIS A 1 194 ? -0.495 -23.870 -9.262 1.00 91.38 194 HIS A CA 1
ATOM 1497 C C . HIS A 1 194 ? -0.727 -22.892 -8.109 1.00 91.38 194 HIS A C 1
ATOM 1499 O O . HIS A 1 194 ? -0.798 -21.673 -8.277 1.00 91.38 194 HIS A O 1
ATOM 1505 N N . SER A 1 195 ? -0.813 -23.445 -6.904 1.00 94.19 195 SER A N 1
ATOM 1506 C CA . SER A 1 195 ? -0.893 -22.671 -5.674 1.00 94.19 195 SER A CA 1
ATOM 1507 C C . SER A 1 195 ? 0.025 -23.246 -4.607 1.00 94.19 195 SER A C 1
ATOM 1509 O O . SER A 1 195 ? 0.142 -24.467 -4.486 1.00 94.19 195 SER A O 1
ATOM 1511 N N . VAL A 1 196 ? 0.622 -22.380 -3.795 1.00 94.75 196 VAL A N 1
ATOM 1512 C CA . VAL A 1 196 ? 1.319 -22.758 -2.565 1.00 94.75 196 VAL A CA 1
ATOM 1513 C C . VAL A 1 196 ? 0.405 -22.523 -1.369 1.00 94.75 196 VAL A C 1
ATOM 1515 O O . VAL A 1 196 ? -0.192 -21.460 -1.245 1.00 94.75 196 VAL A O 1
ATOM 1518 N N . ALA A 1 197 ? 0.319 -23.510 -0.478 1.00 95.31 197 ALA A N 1
ATOM 1519 C CA . ALA A 1 197 ? -0.257 -23.336 0.849 1.00 95.31 197 ALA A CA 1
ATOM 1520 C C . ALA A 1 197 ? 0.863 -22.965 1.831 1.00 95.31 197 ALA A C 1
ATOM 1522 O O . ALA A 1 197 ? 1.759 -23.770 2.083 1.00 95.31 197 ALA A O 1
ATOM 1523 N N . ILE A 1 198 ? 0.819 -21.748 2.366 1.00 92.62 198 ILE A N 1
ATOM 1524 C CA . ILE A 1 198 ? 1.744 -21.267 3.392 1.00 92.62 198 ILE A CA 1
ATOM 1525 C C . ILE A 1 198 ? 1.034 -21.373 4.736 1.00 92.62 198 ILE A C 1
ATOM 1527 O O . ILE A 1 198 ? 0.018 -20.717 4.970 1.00 92.62 198 ILE A O 1
ATOM 1531 N N . HIS A 1 199 ? 1.557 -22.234 5.604 1.00 91.25 199 HIS A N 1
ATOM 1532 C CA . HIS A 1 199 ? 1.065 -22.384 6.967 1.00 91.25 199 HIS A CA 1
ATOM 1533 C C . HIS A 1 199 ? 1.719 -21.328 7.849 1.00 91.25 199 HIS A C 1
ATOM 1535 O O . HIS A 1 199 ? 2.936 -21.343 8.027 1.00 91.25 199 HIS A O 1
ATOM 1541 N N . LEU A 1 200 ? 0.906 -20.428 8.390 1.00 87.81 200 LEU A N 1
ATOM 1542 C CA . LEU A 1 200 ? 1.355 -19.416 9.327 1.00 87.81 200 LEU A CA 1
ATOM 1543 C C . LEU A 1 200 ? 1.485 -20.046 10.709 1.00 87.81 200 LEU A C 1
ATOM 1545 O O . LEU A 1 200 ? 0.596 -20.764 11.179 1.00 87.81 200 LEU A O 1
ATOM 1549 N N . GLN A 1 201 ? 2.616 -19.794 11.344 1.00 83.94 201 GLN A N 1
ATOM 1550 C CA . GLN A 1 201 ? 2.914 -20.235 12.693 1.00 83.94 201 GLN A CA 1
ATOM 1551 C C . GLN A 1 201 ? 3.163 -19.008 13.554 1.00 83.94 201 GLN A C 1
ATOM 1553 O O . GLN A 1 201 ? 3.556 -17.957 13.057 1.00 83.94 201 GLN A O 1
ATOM 1558 N N . ASN A 1 202 ? 2.912 -19.137 14.852 1.00 74.12 202 ASN A N 1
ATOM 1559 C CA . ASN A 1 202 ? 3.262 -18.072 15.779 1.00 74.12 202 ASN A CA 1
ATOM 1560 C C . ASN A 1 202 ? 4.784 -17.995 15.807 1.00 74.12 202 ASN A C 1
ATOM 1562 O O . ASN A 1 202 ? 5.429 -18.946 16.261 1.00 74.12 202 ASN A O 1
ATOM 1566 N N . ASP A 1 203 ? 5.339 -16.884 15.341 1.00 66.38 203 ASP A N 1
ATOM 1567 C CA . ASP A 1 203 ? 6.737 -16.614 15.614 1.00 66.38 203 ASP A CA 1
ATOM 1568 C C . ASP A 1 203 ? 6.840 -16.370 17.117 1.00 66.38 203 ASP A C 1
ATOM 1570 O O . ASP A 1 203 ? 6.120 -15.545 17.689 1.00 66.38 203 ASP A O 1
ATOM 1574 N N . THR A 1 204 ? 7.642 -17.167 17.821 1.00 53.94 204 THR A N 1
ATOM 1575 C CA . THR A 1 204 ? 7.718 -16.996 19.268 1.00 53.94 204 THR A CA 1
ATOM 1576 C C . THR A 1 204 ? 8.471 -15.705 19.558 1.00 53.94 204 THR A C 1
ATOM 1578 O O . THR A 1 204 ? 9.690 -15.660 19.414 1.00 53.94 204 THR A O 1
ATOM 1581 N N . ALA A 1 205 ? 7.749 -14.701 20.064 1.00 51.25 205 ALA A N 1
ATOM 1582 C CA . ALA A 1 205 ? 8.253 -13.458 20.665 1.00 51.25 205 ALA A CA 1
ATOM 1583 C C . ALA A 1 205 ? 9.531 -13.646 21.527 1.00 51.25 205 ALA A C 1
ATOM 1585 O O . ALA A 1 205 ? 10.395 -12.770 21.617 1.00 51.25 205 ALA A O 1
ATOM 1586 N N . ASN A 1 206 ? 9.697 -14.842 22.102 1.00 51.41 206 ASN A N 1
ATOM 1587 C CA . ASN A 1 206 ? 10.841 -15.257 22.907 1.00 51.41 206 ASN A CA 1
ATOM 1588 C C . ASN A 1 206 ? 12.207 -15.198 22.208 1.00 51.41 206 ASN A C 1
ATOM 1590 O O . ASN A 1 206 ? 13.190 -14.929 22.896 1.00 51.41 206 ASN A O 1
ATOM 1594 N N . GLU A 1 207 ? 12.314 -15.431 20.893 1.00 51.97 207 GLU A N 1
ATOM 1595 C CA . GLU A 1 207 ? 13.630 -15.401 20.223 1.00 51.97 207 GLU A CA 1
ATOM 1596 C C . GLU A 1 207 ? 14.231 -13.985 20.165 1.00 51.97 207 GLU A C 1
ATOM 1598 O O . GLU A 1 207 ? 15.445 -13.828 20.039 1.00 51.97 207 GLU A O 1
ATOM 1603 N N . LEU A 1 208 ? 13.400 -12.953 20.351 1.00 52.25 208 LEU A N 1
ATOM 1604 C CA . LEU A 1 208 ? 13.789 -11.541 20.314 1.00 52.25 208 LEU A CA 1
ATOM 1605 C C . LEU A 1 208 ? 13.643 -10.829 21.673 1.00 52.25 208 LEU A C 1
ATOM 1607 O O . LEU A 1 208 ? 13.807 -9.613 21.749 1.00 52.25 208 LEU A O 1
ATOM 1611 N N . GLY A 1 209 ? 13.363 -11.565 22.758 1.00 54.16 209 GLY A N 1
ATOM 1612 C CA . GLY A 1 209 ? 13.198 -10.992 24.103 1.00 54.16 209 GLY A CA 1
ATOM 1613 C C . GLY A 1 209 ? 11.910 -10.181 24.293 1.00 54.16 209 GLY A C 1
ATOM 1614 O O . GLY A 1 209 ? 11.835 -9.351 25.200 1.00 54.16 209 GLY A O 1
ATOM 1615 N N . ILE A 1 210 ? 10.910 -10.412 23.444 1.00 52.22 210 ILE A N 1
ATOM 1616 C CA . ILE A 1 210 ? 9.601 -9.761 23.487 1.00 52.22 210 ILE A CA 1
ATOM 1617 C C . ILE A 1 210 ? 8.688 -10.577 24.423 1.00 52.22 210 ILE A C 1
ATOM 1619 O O . ILE A 1 210 ? 8.788 -11.810 24.441 1.00 52.22 210 ILE A O 1
ATOM 1623 N N . PRO A 1 211 ? 7.825 -9.936 25.236 1.00 49.66 211 PRO A N 1
ATOM 1624 C CA . PRO A 1 211 ? 6.857 -10.651 26.061 1.00 49.66 211 PRO A CA 1
ATOM 1625 C C . PRO A 1 211 ? 6.027 -11.632 25.225 1.00 49.66 211 PRO A C 1
ATOM 1627 O O . PRO A 1 211 ? 5.583 -11.314 24.132 1.00 49.66 211 PRO A O 1
ATOM 1630 N N . VAL A 1 212 ? 5.790 -12.839 25.741 1.00 52.75 212 VAL A N 1
ATOM 1631 C CA . VAL A 1 212 ? 4.852 -13.760 25.091 1.00 52.75 212 VAL A CA 1
ATOM 1632 C C . VAL A 1 212 ? 3.450 -13.198 25.249 1.00 52.75 212 VAL A C 1
ATOM 1634 O O . VAL A 1 212 ? 3.011 -12.926 26.370 1.00 52.75 212 VAL A O 1
ATOM 1637 N N . ALA A 1 213 ? 2.740 -13.097 24.132 1.00 52.50 213 ALA A N 1
ATOM 1638 C CA . ALA A 1 213 ? 1.319 -12.813 24.104 1.00 52.50 213 ALA A CA 1
ATOM 1639 C C . ALA A 1 213 ? 0.570 -13.621 25.169 1.00 52.50 213 ALA A C 1
ATOM 1641 O O . ALA A 1 213 ? 0.734 -14.844 25.245 1.00 52.50 213 ALA A O 1
ATOM 1642 N N . PRO A 1 214 ? -0.306 -12.995 25.967 1.00 57.41 214 PRO A N 1
ATOM 1643 C CA . PRO A 1 214 ? -1.046 -13.726 26.986 1.00 57.41 214 PRO A CA 1
ATOM 1644 C C . PRO A 1 214 ? -1.993 -14.780 26.386 1.00 57.41 214 PRO A C 1
ATOM 1646 O O . PRO A 1 214 ? -2.404 -15.697 27.095 1.00 57.41 214 PRO A O 1
ATOM 1649 N N . ILE A 1 215 ? -2.349 -14.663 25.098 1.00 63.12 215 ILE A N 1
ATOM 1650 C CA . ILE A 1 215 ? -3.218 -15.603 24.383 1.00 63.12 215 ILE A CA 1
ATOM 1651 C C . ILE A 1 215 ? -2.669 -15.805 22.967 1.00 63.12 215 ILE A C 1
ATOM 1653 O O . ILE A 1 215 ? -2.691 -14.883 22.159 1.00 63.12 215 ILE A O 1
ATOM 1657 N N . ALA A 1 216 ? -2.199 -17.016 22.669 1.0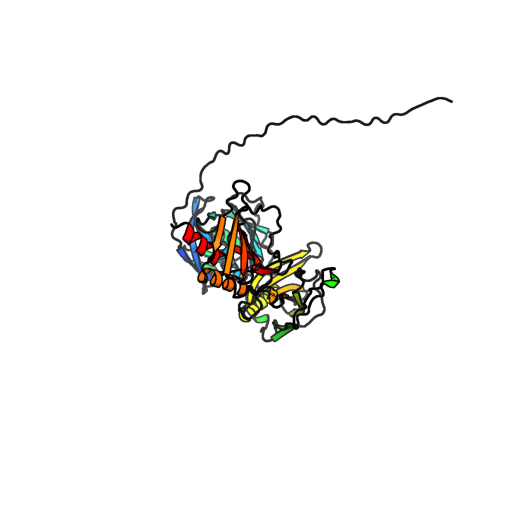0 61.94 216 ALA A N 1
ATOM 1658 C CA . ALA A 1 216 ? -1.777 -17.395 21.326 1.00 61.94 216 ALA A CA 1
ATOM 1659 C C . ALA A 1 216 ? -2.980 -17.453 20.355 1.00 61.94 216 ALA A C 1
ATOM 1661 O O . ALA A 1 216 ? -4.082 -17.820 20.779 1.00 61.94 216 ALA A O 1
ATOM 1662 N N . PRO A 1 217 ? -2.783 -17.164 19.056 1.00 67.12 217 PRO A N 1
ATOM 1663 C CA . PRO A 1 217 ? -3.774 -17.411 18.011 1.00 67.12 217 PRO A CA 1
ATOM 1664 C C . PRO A 1 217 ? -4.393 -18.816 18.091 1.00 67.12 217 PRO A C 1
ATOM 1666 O O . PRO A 1 217 ? -3.699 -19.803 18.345 1.00 67.12 217 PRO A O 1
ATOM 1669 N N . ALA A 1 218 ? -5.709 -18.908 17.870 1.00 69.94 218 ALA A N 1
ATOM 1670 C CA . ALA A 1 218 ? -6.495 -20.115 18.149 1.00 69.94 218 ALA A CA 1
ATOM 1671 C C . ALA A 1 218 ? -6.155 -21.323 17.251 1.00 69.94 218 ALA A C 1
ATOM 1673 O O . ALA A 1 218 ? -6.398 -22.463 17.649 1.00 69.94 218 ALA A O 1
ATOM 1674 N N . ALA A 1 219 ? -5.609 -21.089 16.053 1.00 73.31 219 ALA A N 1
ATOM 1675 C CA . ALA A 1 219 ? -5.147 -22.125 15.134 1.00 73.31 219 ALA A CA 1
ATOM 1676 C C . ALA A 1 219 ? -4.131 -21.553 14.121 1.00 73.31 219 ALA A C 1
ATOM 1678 O O . ALA A 1 219 ? -4.134 -20.345 13.877 1.00 73.31 219 ALA A O 1
ATOM 1679 N N . PRO A 1 220 ? -3.284 -22.397 13.505 1.00 78.69 220 PRO A N 1
ATOM 1680 C CA . PRO A 1 220 ? -2.502 -22.012 12.333 1.00 78.69 220 PRO A CA 1
ATOM 1681 C C . PRO A 1 220 ? -3.419 -21.561 11.191 1.00 78.69 220 PRO A C 1
ATOM 1683 O O . PRO A 1 220 ? -4.329 -22.296 10.794 1.00 78.69 220 PRO A O 1
ATOM 1686 N N . VAL A 1 221 ? -3.167 -20.379 10.637 1.00 85.44 221 VAL A N 1
ATOM 1687 C CA . VAL A 1 221 ? -3.820 -19.915 9.408 1.00 85.44 221 VAL A CA 1
ATOM 1688 C C . VAL A 1 221 ? -3.080 -20.505 8.209 1.00 85.44 221 VAL A C 1
ATOM 1690 O O . VAL A 1 221 ? -1.860 -20.621 8.210 1.00 85.44 221 VAL A O 1
ATOM 1693 N N . THR A 1 222 ? -3.807 -20.932 7.176 1.00 89.94 222 THR A N 1
ATOM 1694 C CA . THR A 1 222 ? -3.197 -21.378 5.914 1.00 89.94 222 THR A CA 1
ATOM 1695 C C . THR A 1 222 ? -3.609 -20.433 4.805 1.00 89.94 222 THR A C 1
ATOM 1697 O O . THR A 1 222 ? -4.799 -20.283 4.533 1.00 89.94 222 THR A O 1
ATOM 1700 N N . VAL A 1 223 ? -2.625 -19.822 4.154 1.00 91.12 223 VAL A N 1
ATOM 1701 C CA . VAL A 1 223 ? -2.839 -18.891 3.045 1.00 91.12 223 VAL A CA 1
ATOM 1702 C C . VAL A 1 223 ? -2.462 -19.583 1.746 1.00 91.12 223 VAL A C 1
ATOM 1704 O O . VAL A 1 223 ? -1.384 -20.162 1.634 1.00 91.12 223 VAL A O 1
ATOM 1707 N N . VAL A 1 224 ? -3.366 -19.553 0.768 1.00 94.25 224 VAL A N 1
ATOM 1708 C CA . VAL A 1 224 ? -3.156 -20.166 -0.547 1.00 94.25 224 VAL A CA 1
ATOM 1709 C C . VAL A 1 224 ? -2.808 -19.068 -1.544 1.00 94.25 224 VAL A C 1
ATOM 1711 O O . VAL A 1 224 ? -3.643 -18.212 -1.823 1.00 94.25 224 VAL A O 1
ATOM 1714 N N . LEU A 1 225 ? -1.583 -19.087 -2.070 1.00 95.50 225 LEU A N 1
ATOM 1715 C CA . LEU A 1 225 ? -1.057 -18.057 -2.969 1.00 95.50 225 LEU A CA 1
ATOM 1716 C C . LEU A 1 225 ? -0.739 -18.630 -4.357 1.00 95.50 225 LEU A C 1
ATOM 1718 O O . LEU A 1 225 ? -0.354 -19.797 -4.456 1.00 95.50 225 LEU A O 1
ATOM 1722 N N . PRO A 1 226 ? -0.898 -17.840 -5.433 1.00 96.12 226 PRO A N 1
ATOM 1723 C CA . PRO A 1 226 ? -0.658 -18.298 -6.799 1.00 96.12 226 PRO A CA 1
ATOM 1724 C C . PRO A 1 226 ? 0.831 -18.550 -7.046 1.00 96.12 226 PRO A C 1
ATOM 1726 O O . PRO A 1 226 ? 1.646 -17.691 -6.745 1.00 96.12 226 PRO A O 1
ATOM 1729 N N . LEU A 1 227 ? 1.182 -19.681 -7.660 1.00 95.94 227 LEU A N 1
ATOM 1730 C CA . LEU A 1 227 ? 2.562 -20.086 -7.939 1.00 95.94 227 LEU A CA 1
ATOM 1731 C C . LEU A 1 227 ? 2.719 -20.472 -9.427 1.00 95.94 227 LEU A C 1
ATOM 1733 O O . LEU A 1 227 ? 1.866 -21.190 -9.954 1.00 95.94 227 LEU A O 1
ATOM 1737 N N . PRO A 1 228 ? 3.796 -20.058 -10.122 1.00 93.19 228 PRO A N 1
ATOM 1738 C CA . PRO A 1 228 ? 4.078 -20.533 -11.476 1.00 93.19 228 PRO A CA 1
ATOM 1739 C C . PRO A 1 228 ? 4.312 -22.050 -11.514 1.00 93.19 228 PRO A C 1
ATOM 1741 O O . PRO A 1 228 ? 5.036 -22.579 -10.670 1.00 93.19 228 PRO A O 1
ATOM 1744 N N . SER A 1 229 ? 3.806 -22.745 -12.540 1.00 92.19 229 SER A N 1
ATOM 1745 C CA . SER A 1 229 ? 3.979 -24.208 -12.707 1.00 92.19 229 SER A CA 1
ATOM 1746 C C . SER A 1 229 ? 5.422 -24.704 -12.723 1.00 92.19 229 SER A C 1
ATOM 1748 O O . SER A 1 229 ? 5.698 -25.864 -12.424 1.00 92.19 229 SER A O 1
ATOM 1750 N N . HIS A 1 230 ? 6.353 -23.839 -13.105 1.00 91.69 230 HIS A N 1
ATOM 1751 C CA . HIS A 1 230 ? 7.763 -24.167 -13.259 1.00 91.69 230 HIS A CA 1
ATOM 1752 C C . HIS A 1 230 ? 8.616 -23.674 -12.074 1.00 91.69 230 HIS A C 1
ATOM 1754 O O . HIS A 1 230 ? 9.847 -23.731 -12.138 1.00 91.69 230 HIS A O 1
ATOM 1760 N N . ALA A 1 231 ? 7.985 -23.177 -11.004 1.00 95.44 231 ALA A N 1
ATOM 1761 C CA . ALA A 1 231 ? 8.668 -22.802 -9.775 1.00 95.44 231 ALA A CA 1
ATOM 1762 C C . ALA A 1 231 ? 9.188 -24.048 -9.043 1.00 95.44 231 ALA A C 1
ATOM 1764 O O . ALA A 1 231 ? 8.466 -25.023 -8.836 1.00 95.44 231 ALA A O 1
ATOM 1765 N N . VAL A 1 232 ? 10.447 -24.008 -8.612 1.00 96.62 232 VAL A N 1
ATOM 1766 C CA . VAL A 1 232 ? 11.091 -25.103 -7.877 1.00 96.62 232 VAL A CA 1
ATOM 1767 C C . VAL A 1 232 ? 11.383 -24.640 -6.458 1.00 96.62 232 VAL A C 1
ATOM 1769 O O . VAL A 1 232 ? 12.132 -23.683 -6.268 1.00 96.62 232 VAL A O 1
ATOM 1772 N N . ALA A 1 233 ? 10.808 -25.317 -5.462 1.00 96.75 233 ALA A N 1
ATOM 1773 C CA . ALA A 1 233 ? 11.062 -25.015 -4.054 1.00 96.75 233 ALA A CA 1
ATOM 1774 C C . ALA A 1 233 ? 12.565 -25.089 -3.735 1.00 96.75 233 ALA A C 1
ATOM 1776 O O . ALA A 1 233 ? 13.285 -25.956 -4.241 1.00 96.75 233 ALA A O 1
ATOM 1777 N N . THR A 1 234 ? 13.053 -24.183 -2.893 1.00 96.81 234 THR A N 1
ATOM 1778 C CA . THR A 1 234 ? 14.467 -24.120 -2.516 1.00 96.81 234 THR A CA 1
ATOM 1779 C C . THR A 1 234 ? 14.638 -23.761 -1.045 1.00 96.81 234 THR A C 1
ATOM 1781 O O . THR A 1 234 ? 13.788 -23.117 -0.448 1.00 96.81 234 THR A O 1
ATOM 1784 N N . THR A 1 235 ? 15.769 -24.160 -0.464 1.00 94.81 235 THR A N 1
ATOM 1785 C CA . THR A 1 235 ? 16.210 -23.734 0.875 1.00 94.81 235 THR A CA 1
ATOM 1786 C C . THR A 1 235 ? 17.191 -22.563 0.820 1.00 94.81 235 THR A C 1
ATOM 1788 O O . THR A 1 235 ? 17.704 -22.124 1.852 1.00 94.81 235 THR A O 1
ATOM 1791 N N . ARG A 1 236 ? 17.505 -22.069 -0.387 1.00 93.44 236 ARG A N 1
ATOM 1792 C CA . ARG A 1 236 ? 18.372 -20.908 -0.577 1.00 93.44 236 ARG A CA 1
ATOM 1793 C C . ARG A 1 236 ? 17.698 -19.680 0.028 1.00 93.44 236 ARG A C 1
ATOM 1795 O O . ARG A 1 236 ? 16.654 -19.269 -0.453 1.00 93.44 236 ARG A O 1
ATOM 1802 N N . ARG A 1 237 ? 18.332 -19.082 1.034 1.00 86.56 237 ARG A N 1
ATOM 1803 C CA . ARG A 1 237 ? 17.843 -17.866 1.695 1.00 86.56 237 ARG A CA 1
ATOM 1804 C C . ARG A 1 237 ? 18.228 -16.609 0.922 1.00 86.56 237 ARG A C 1
ATOM 1806 O O . ARG A 1 237 ? 19.268 -16.590 0.249 1.00 86.56 237 ARG A O 1
ATOM 1813 N N . PHE A 1 238 ? 17.428 -15.559 1.073 1.00 88.19 238 PHE A N 1
ATOM 1814 C CA . PHE A 1 238 ? 17.844 -14.215 0.699 1.00 88.19 238 PHE A CA 1
ATOM 1815 C C . PHE A 1 238 ? 19.048 -13.781 1.564 1.00 88.19 238 PHE A C 1
ATOM 1817 O O . PHE A 1 238 ? 19.131 -14.154 2.737 1.00 88.19 238 PHE A O 1
ATOM 1824 N N . PRO A 1 239 ? 20.038 -13.056 1.006 1.00 81.88 239 PRO A N 1
ATOM 1825 C CA . PRO A 1 239 ? 21.262 -12.697 1.735 1.00 81.88 239 PRO A CA 1
ATOM 1826 C C . PRO A 1 239 ? 21.034 -11.715 2.890 1.00 81.88 239 PRO A C 1
ATOM 1828 O O . PRO A 1 239 ? 21.887 -11.590 3.767 1.00 81.88 239 PRO A O 1
ATOM 1831 N N . MET A 1 240 ? 19.909 -11.006 2.871 1.00 73.56 240 MET A N 1
ATOM 1832 C CA . MET A 1 240 ? 19.439 -10.131 3.936 1.00 73.56 240 MET A CA 1
ATOM 1833 C C . MET A 1 240 ? 18.097 -10.712 4.379 1.00 73.56 240 MET A C 1
ATOM 1835 O O . MET A 1 240 ? 17.282 -11.050 3.524 1.00 73.56 240 MET A O 1
ATOM 1839 N N . GLY A 1 241 ? 17.946 -10.963 5.684 1.00 57.88 241 GLY A N 1
ATOM 1840 C CA . GLY A 1 241 ? 16.758 -11.621 6.232 1.00 57.88 241 GLY A CA 1
ATOM 1841 C C . GLY A 1 241 ? 15.487 -10.884 5.822 1.00 57.88 241 GLY A C 1
ATOM 1842 O O . GLY A 1 241 ? 15.523 -9.658 5.711 1.00 57.88 241 GLY A O 1
ATOM 1843 N N . GLY A 1 242 ? 14.426 -11.658 5.568 1.00 57.03 242 GLY A N 1
ATOM 1844 C CA . GLY A 1 242 ? 13.120 -11.189 5.105 1.00 57.03 242 GLY A CA 1
ATOM 1845 C C . GLY A 1 242 ? 12.653 -9.941 5.839 1.00 57.03 242 GLY A C 1
ATOM 1846 O O . GLY A 1 242 ? 13.002 -9.747 7.006 1.00 57.03 242 GLY A O 1
ATOM 1847 N N . GLY A 1 243 ? 11.927 -9.088 5.110 1.00 61.00 243 GLY A N 1
ATOM 1848 C CA . GLY A 1 243 ? 11.491 -7.764 5.552 1.00 61.00 243 GLY A CA 1
ATOM 1849 C C . GLY A 1 243 ? 11.039 -7.732 7.010 1.00 61.00 243 GLY A C 1
ATOM 1850 O O . GLY A 1 243 ? 10.542 -8.725 7.530 1.00 61.00 243 GLY A O 1
ATOM 1851 N N . SER A 1 244 ? 11.238 -6.586 7.668 1.00 60.56 244 SER A N 1
ATOM 1852 C CA . SER A 1 244 ? 10.923 -6.376 9.085 1.00 60.56 244 SER A CA 1
ATOM 1853 C C . SER A 1 244 ? 9.588 -7.024 9.455 1.00 60.56 244 SER A C 1
ATOM 1855 O O . SER A 1 244 ? 8.528 -6.495 9.115 1.00 60.56 244 SER A O 1
ATOM 1857 N N . ILE A 1 245 ? 9.658 -8.181 10.115 1.00 62.09 245 ILE A N 1
ATOM 1858 C CA . ILE A 1 245 ? 8.479 -8.849 10.646 1.00 62.09 245 ILE A CA 1
ATOM 1859 C C . ILE A 1 245 ? 7.983 -7.938 11.763 1.00 62.09 245 ILE A C 1
ATOM 1861 O O . ILE A 1 245 ? 8.782 -7.557 12.630 1.00 62.09 245 ILE A O 1
ATOM 1865 N N . PRO A 1 246 ? 6.715 -7.519 11.712 1.00 62.28 246 PRO A N 1
ATOM 1866 C CA . PRO A 1 246 ? 6.181 -6.658 12.741 1.00 62.28 246 PRO A CA 1
ATOM 1867 C C . PRO A 1 246 ? 6.253 -7.457 14.064 1.00 62.28 246 PRO A C 1
ATOM 1869 O O . PRO A 1 246 ? 6.065 -8.673 14.106 1.00 62.28 246 PRO A O 1
ATOM 1872 N N . MET A 1 247 ? 6.775 -6.814 15.109 1.00 57.94 247 MET A N 1
ATOM 1873 C CA . MET A 1 247 ? 7.314 -7.477 16.310 1.00 57.94 247 MET A CA 1
ATOM 1874 C C . MET A 1 247 ? 6.218 -7.802 17.344 1.00 57.94 247 MET A C 1
ATOM 1876 O O . MET A 1 247 ? 6.506 -7.903 18.535 1.00 57.94 247 MET A O 1
ATOM 1880 N N . GLU A 1 248 ? 4.951 -7.905 16.935 1.00 64.06 248 GLU A N 1
ATOM 1881 C CA . GLU A 1 248 ? 3.829 -7.917 17.872 1.00 64.06 248 GLU A CA 1
ATOM 1882 C C . GLU A 1 248 ? 3.426 -9.310 18.367 1.00 64.06 248 GLU A C 1
ATOM 1884 O O . GLU A 1 248 ? 3.526 -10.330 17.685 1.00 64.06 248 GLU A O 1
ATOM 1889 N N . ASP A 1 249 ? 2.827 -9.299 19.557 1.00 60.66 249 ASP A N 1
ATOM 1890 C CA . ASP A 1 249 ? 2.305 -10.441 20.312 1.00 60.66 249 ASP A CA 1
ATOM 1891 C C . ASP A 1 249 ? 1.238 -11.275 19.559 1.00 60.66 249 ASP A C 1
ATOM 1893 O O . ASP A 1 249 ? 0.812 -12.326 20.025 1.00 60.66 249 ASP A O 1
ATOM 1897 N N . PHE A 1 250 ? 0.779 -10.861 18.381 1.00 73.00 250 PHE A N 1
ATOM 1898 C CA . PHE A 1 250 ? -0.322 -11.528 17.673 1.00 73.00 250 PHE A CA 1
ATOM 1899 C C . PHE A 1 250 ? 0.006 -11.904 16.232 1.00 73.00 250 PHE A C 1
ATOM 1901 O O . PHE A 1 250 ? -0.891 -12.279 15.479 1.00 73.00 250 PHE A O 1
ATOM 1908 N N . VAL A 1 251 ? 1.279 -11.826 15.848 1.00 78.00 251 VAL A N 1
ATOM 1909 C CA . VAL A 1 251 ? 1.708 -12.088 14.477 1.00 78.00 251 VAL A CA 1
ATOM 1910 C C . VAL A 1 251 ? 1.921 -13.583 14.268 1.00 78.00 251 VAL A C 1
ATOM 1912 O O . VAL A 1 251 ? 2.692 -14.244 14.965 1.00 78.00 251 VAL A O 1
ATOM 1915 N N . GLN A 1 252 ? 1.246 -14.119 13.262 1.00 84.50 252 GLN A N 1
ATOM 1916 C CA . GLN A 1 252 ? 1.599 -15.383 12.648 1.00 84.50 252 GLN A CA 1
ATOM 1917 C C . GLN A 1 252 ? 2.379 -15.100 11.374 1.00 84.50 252 GLN A C 1
ATOM 1919 O O . GLN A 1 252 ? 1.951 -14.299 10.542 1.00 84.50 252 GLN A O 1
ATOM 1924 N N . THR A 1 253 ? 3.505 -15.780 11.209 1.00 87.62 253 THR A N 1
ATOM 1925 C CA . THR A 1 253 ? 4.351 -15.653 10.029 1.00 87.62 253 THR A CA 1
ATOM 1926 C C . THR A 1 253 ? 4.459 -16.984 9.310 1.00 87.62 253 THR A C 1
ATOM 1928 O O . THR A 1 253 ? 4.365 -18.066 9.892 1.00 87.62 253 THR A O 1
ATOM 1931 N N . GLY A 1 254 ? 4.646 -16.917 8.004 1.00 90.25 254 GLY A N 1
ATOM 1932 C CA . GLY A 1 254 ? 4.991 -18.068 7.194 1.00 90.25 254 GLY A CA 1
ATOM 1933 C C . GLY A 1 254 ? 5.751 -17.605 5.970 1.00 90.25 254 GLY A C 1
ATOM 1934 O O . GLY A 1 254 ? 5.462 -16.546 5.418 1.00 90.25 254 GLY A O 1
ATOM 1935 N N . HIS A 1 255 ? 6.723 -18.398 5.539 1.00 93.31 255 HIS A N 1
ATOM 1936 C CA . HIS A 1 255 ? 7.493 -18.089 4.346 1.00 93.31 255 HIS A CA 1
ATOM 1937 C C . HIS A 1 255 ? 7.694 -19.325 3.481 1.00 93.31 255 HIS A C 1
ATOM 1939 O O . HIS A 1 255 ? 7.639 -20.464 3.951 1.00 93.31 255 HIS A O 1
ATOM 1945 N N . ALA A 1 256 ? 7.912 -19.090 2.194 1.00 94.50 256 ALA A N 1
ATOM 1946 C CA . ALA A 1 256 ? 8.245 -20.134 1.240 1.00 94.50 256 ALA A CA 1
ATOM 1947 C C . ALA A 1 256 ? 9.126 -19.555 0.134 1.00 94.50 256 ALA A C 1
ATOM 1949 O O . ALA A 1 256 ? 8.823 -18.493 -0.408 1.00 94.50 256 ALA A O 1
ATOM 1950 N N . THR A 1 257 ? 10.196 -20.265 -0.224 1.00 95.88 257 THR A N 1
ATOM 1951 C CA . THR A 1 257 ? 11.172 -19.789 -1.209 1.00 95.88 257 THR A CA 1
ATOM 1952 C C . THR A 1 257 ? 11.218 -20.694 -2.434 1.00 95.88 257 THR A C 1
ATOM 1954 O O . THR A 1 257 ? 11.233 -21.926 -2.339 1.00 95.88 257 THR A O 1
ATOM 1957 N N . TYR A 1 258 ? 11.294 -20.073 -3.606 1.00 97.00 258 TYR A N 1
ATOM 1958 C CA . TYR A 1 258 ? 11.264 -20.727 -4.905 1.00 97.00 258 TYR A CA 1
ATOM 1959 C C . TYR A 1 258 ? 12.327 -20.153 -5.838 1.00 97.00 258 TYR A C 1
ATOM 1961 O O . TYR A 1 258 ? 12.643 -18.969 -5.800 1.00 97.00 258 TYR A O 1
ATOM 1969 N N . ILE A 1 259 ? 12.857 -20.993 -6.723 1.00 96.81 259 ILE A N 1
ATOM 1970 C CA . ILE A 1 259 ? 13.586 -20.555 -7.912 1.00 96.81 259 ILE A CA 1
ATOM 1971 C C . ILE A 1 259 ? 12.639 -20.675 -9.097 1.00 96.81 259 ILE A C 1
ATOM 1973 O O . ILE A 1 259 ? 12.084 -21.744 -9.354 1.00 96.81 259 ILE A O 1
ATOM 1977 N N . VAL A 1 260 ? 12.486 -19.580 -9.827 1.00 95.62 260 VAL A N 1
ATOM 1978 C CA . VAL A 1 260 ? 11.593 -19.458 -10.977 1.00 95.62 260 VAL A CA 1
ATOM 1979 C C . VAL A 1 260 ? 12.448 -19.180 -12.216 1.00 95.62 260 VAL A C 1
ATOM 1981 O O . VAL A 1 260 ? 13.424 -18.430 -12.142 1.00 95.62 260 VAL A O 1
ATOM 1984 N N . ASN A 1 261 ? 12.148 -19.828 -13.345 1.00 93.75 261 ASN A N 1
ATOM 1985 C CA . ASN A 1 261 ? 12.888 -19.606 -14.590 1.00 93.75 261 ASN A CA 1
ATOM 1986 C C . ASN A 1 261 ? 12.283 -18.392 -15.301 1.00 93.75 261 ASN A C 1
ATOM 1988 O O . ASN A 1 261 ? 11.134 -18.421 -15.720 1.00 93.75 261 ASN A O 1
ATOM 1992 N N . GLY A 1 262 ? 13.063 -17.333 -15.443 1.00 87.88 262 GLY A N 1
ATOM 1993 C CA . GLY A 1 262 ? 12.631 -16.052 -15.983 1.00 87.88 262 GLY A CA 1
ATOM 1994 C C . GLY A 1 262 ? 13.511 -14.937 -15.436 1.00 87.88 262 GLY A C 1
ATOM 1995 O O . GLY A 1 262 ? 14.113 -15.074 -14.369 1.00 87.88 262 GLY A O 1
ATOM 1996 N N . ASN A 1 263 ? 13.614 -13.835 -16.176 1.00 86.56 263 ASN A N 1
ATOM 1997 C CA . ASN A 1 263 ? 14.251 -12.634 -15.644 1.00 86.56 263 ASN A CA 1
ATOM 1998 C C . ASN A 1 263 ? 13.354 -11.993 -14.570 1.00 86.56 263 ASN A C 1
ATOM 2000 O O . ASN A 1 263 ? 12.155 -12.257 -14.509 1.00 86.56 263 ASN A O 1
ATOM 2004 N N . LEU A 1 264 ? 13.948 -11.157 -13.720 1.00 85.19 264 LEU A N 1
ATOM 2005 C CA . LEU A 1 264 ? 13.269 -10.559 -12.571 1.00 85.19 264 LEU A CA 1
ATOM 2006 C C . LEU A 1 264 ? 11.964 -9.843 -12.943 1.00 85.19 264 LEU A C 1
ATOM 2008 O O . LEU A 1 264 ? 10.916 -10.146 -12.379 1.00 85.19 264 LEU A O 1
ATOM 2012 N N . ALA A 1 265 ? 12.025 -8.943 -13.923 1.00 79.62 265 ALA A N 1
ATOM 2013 C CA . ALA A 1 265 ? 10.903 -8.083 -14.280 1.00 79.62 265 ALA A CA 1
ATOM 2014 C C . ALA A 1 265 ? 9.687 -8.873 -14.777 1.00 79.62 265 ALA A C 1
ATOM 2016 O O . ALA A 1 265 ? 8.555 -8.578 -14.395 1.00 79.62 265 ALA A O 1
ATOM 2017 N N . ASP A 1 266 ? 9.924 -9.901 -15.590 1.00 82.19 266 ASP A N 1
ATOM 2018 C CA . ASP A 1 266 ? 8.872 -10.796 -16.051 1.00 82.19 266 ASP A CA 1
ATOM 2019 C C . ASP A 1 266 ? 8.219 -11.517 -14.862 1.00 82.19 266 ASP A C 1
ATOM 2021 O O . ASP A 1 266 ? 7.000 -11.457 -14.692 1.00 82.19 266 ASP A O 1
ATOM 2025 N N . ILE A 1 267 ? 9.022 -12.128 -13.982 1.00 89.25 267 ILE A N 1
ATOM 2026 C CA . ILE A 1 267 ? 8.511 -12.842 -12.803 1.00 89.25 267 ILE A CA 1
ATOM 2027 C C . ILE A 1 267 ? 7.659 -11.926 -11.918 1.00 89.25 267 ILE A C 1
ATOM 2029 O O . ILE A 1 267 ? 6.548 -12.303 -11.542 1.00 89.25 267 ILE A O 1
ATOM 2033 N N . GLU A 1 268 ? 8.127 -10.713 -11.636 1.00 88.75 268 GLU A N 1
ATOM 2034 C CA . GLU A 1 268 ? 7.375 -9.736 -10.853 1.00 88.75 268 GLU A CA 1
ATOM 2035 C C . GLU A 1 268 ? 6.023 -9.375 -11.466 1.00 88.75 268 GLU A C 1
ATOM 2037 O O . GLU A 1 268 ? 5.007 -9.377 -10.769 1.00 88.75 268 GLU A O 1
ATOM 2042 N N . GLN A 1 269 ? 5.992 -9.067 -12.766 1.00 82.75 269 GLN A N 1
ATOM 2043 C CA . GLN A 1 269 ? 4.745 -8.730 -13.454 1.00 82.75 269 GLN A CA 1
ATOM 2044 C C . GLN A 1 269 ? 3.773 -9.914 -13.453 1.00 82.75 269 GLN A C 1
ATOM 2046 O O . GLN A 1 269 ? 2.566 -9.726 -13.269 1.00 82.75 269 GLN A O 1
ATOM 2051 N N . GLY A 1 270 ? 4.299 -11.135 -13.588 1.00 87.69 270 GLY A N 1
ATOM 2052 C CA . GLY A 1 270 ? 3.536 -12.367 -13.428 1.00 87.69 270 GLY A CA 1
ATOM 2053 C C . GLY A 1 270 ? 2.846 -12.442 -12.064 1.00 87.69 270 GLY A C 1
ATOM 2054 O O . GLY A 1 270 ? 1.623 -12.585 -12.004 1.00 87.69 270 GLY A O 1
ATOM 2055 N N . TYR A 1 271 ? 3.604 -12.270 -10.976 1.00 93.19 271 TYR A N 1
ATOM 2056 C CA . TYR A 1 271 ? 3.066 -12.295 -9.611 1.00 93.19 271 TYR A CA 1
ATOM 2057 C C . TYR A 1 271 ? 2.064 -11.175 -9.347 1.00 93.19 271 TYR A C 1
ATOM 2059 O O . TYR A 1 271 ? 0.991 -11.435 -8.804 1.00 93.19 271 TYR A O 1
ATOM 2067 N N . LEU A 1 272 ? 2.367 -9.953 -9.788 1.00 88.50 272 LEU A N 1
ATOM 2068 C CA . LEU A 1 272 ? 1.468 -8.807 -9.672 1.00 88.50 272 LEU A CA 1
ATOM 2069 C C . LEU A 1 272 ? 0.108 -9.090 -10.327 1.00 88.50 272 LEU A C 1
ATOM 2071 O O . LEU A 1 272 ? -0.938 -8.826 -9.731 1.00 88.50 272 LEU A O 1
ATOM 2075 N N . SER A 1 273 ? 0.102 -9.642 -11.544 1.00 85.62 273 SER A N 1
ATOM 2076 C CA . SER A 1 273 ? -1.136 -10.014 -12.234 1.00 85.62 273 SER A CA 1
ATOM 2077 C C . SER A 1 273 ? -1.851 -11.177 -11.543 1.00 85.62 273 SER A C 1
ATOM 2079 O O . SER A 1 273 ? -3.076 -11.147 -11.410 1.00 85.62 273 SER A O 1
ATOM 2081 N N . ALA A 1 274 ? -1.112 -12.203 -11.114 1.00 91.50 274 ALA A N 1
ATOM 2082 C CA . ALA A 1 274 ? -1.685 -13.408 -10.524 1.00 91.50 274 ALA A CA 1
ATOM 2083 C C . ALA A 1 274 ? -2.333 -13.128 -9.160 1.00 91.50 274 ALA A C 1
ATOM 2085 O O . ALA A 1 274 ? -3.462 -13.553 -8.922 1.00 91.50 274 ALA A O 1
ATOM 2086 N N . LEU A 1 275 ? -1.678 -12.347 -8.296 1.00 93.31 275 LEU A N 1
ATOM 2087 C CA . LEU A 1 275 ? -2.223 -11.944 -6.998 1.00 93.31 275 LEU A CA 1
ATOM 2088 C C . LEU A 1 275 ? -3.438 -11.027 -7.144 1.00 93.31 275 LEU A C 1
ATOM 2090 O O . LEU A 1 275 ? -4.438 -11.228 -6.456 1.00 93.31 275 LEU A O 1
ATOM 2094 N N . LYS A 1 276 ? -3.421 -10.092 -8.102 1.00 88.81 276 LYS A N 1
ATOM 2095 C CA . LYS A 1 276 ? -4.611 -9.291 -8.431 1.00 88.81 276 LYS A CA 1
ATOM 2096 C C . LYS A 1 276 ? -5.792 -10.158 -8.850 1.00 88.81 276 LYS A C 1
ATOM 2098 O O . LYS A 1 276 ? -6.911 -9.932 -8.396 1.00 88.81 276 LYS A O 1
ATOM 2103 N N . HIS A 1 277 ? -5.549 -11.175 -9.675 1.00 88.31 277 HIS A N 1
ATOM 2104 C CA . HIS A 1 277 ? -6.588 -12.128 -10.059 1.00 88.31 277 HIS A CA 1
ATOM 2105 C C . HIS A 1 277 ? -7.087 -12.967 -8.871 1.00 88.31 277 HIS A C 1
ATOM 2107 O O . HIS A 1 277 ? -8.276 -13.264 -8.793 1.00 88.31 277 HIS A O 1
ATOM 2113 N N . ALA A 1 278 ? -6.205 -13.286 -7.921 1.00 90.94 278 ALA A N 1
ATOM 2114 C CA . ALA A 1 278 ? -6.530 -13.987 -6.679 1.00 90.94 278 ALA A CA 1
ATOM 2115 C C . ALA A 1 278 ? -7.207 -13.098 -5.612 1.00 90.94 278 ALA A C 1
ATOM 2117 O O . ALA A 1 278 ? -7.424 -13.550 -4.491 1.00 90.94 278 ALA A O 1
ATOM 2118 N N . GLY A 1 279 ? -7.557 -11.849 -5.939 1.00 93.06 279 GLY A N 1
ATOM 2119 C CA . GLY A 1 279 ? -8.272 -10.956 -5.029 1.00 93.06 279 GLY A CA 1
ATOM 2120 C C . GLY A 1 279 ? -7.372 -10.189 -4.064 1.00 93.06 279 GLY A C 1
ATOM 2121 O O . GLY A 1 279 ? -7.835 -9.825 -2.984 1.00 93.06 279 GLY A O 1
ATOM 2122 N N . TYR A 1 280 ? -6.126 -9.905 -4.437 1.00 93.00 280 TYR A N 1
ATOM 2123 C CA . TYR A 1 280 ? -5.222 -9.035 -3.682 1.00 93.00 280 TYR A CA 1
ATOM 2124 C C . TYR A 1 280 ? -5.026 -7.682 -4.379 1.00 93.00 280 TYR A C 1
ATOM 2126 O O . TYR A 1 280 ? -5.044 -7.578 -5.605 1.00 93.00 280 TYR A O 1
ATOM 2134 N N . SER A 1 281 ? -4.815 -6.627 -3.601 1.00 87.88 281 SER A N 1
ATOM 2135 C CA . SER A 1 281 ? -4.385 -5.314 -4.075 1.00 87.88 281 SER A CA 1
ATOM 2136 C C . SER A 1 281 ? -2.937 -5.070 -3.688 1.00 87.88 281 SER A C 1
ATOM 2138 O O . SER A 1 281 ? -2.502 -5.469 -2.612 1.00 87.88 281 SER A O 1
ATOM 2140 N N . ASP A 1 282 ? -2.214 -4.391 -4.571 1.00 87.12 282 ASP A N 1
ATOM 2141 C CA . ASP A 1 282 ? -0.885 -3.854 -4.288 1.00 87.12 282 ASP A CA 1
ATOM 2142 C C . ASP A 1 282 ? -0.990 -2.826 -3.150 1.00 87.12 282 ASP A C 1
ATOM 2144 O O . ASP A 1 282 ? -1.813 -1.908 -3.225 1.00 87.12 282 ASP A O 1
ATOM 2148 N N . SER A 1 283 ? -0.214 -3.028 -2.089 1.00 82.19 283 SER A N 1
ATOM 2149 C CA . SER A 1 283 ? -0.185 -2.177 -0.899 1.00 82.19 283 SER A CA 1
ATOM 2150 C C . SER A 1 283 ? 1.157 -1.471 -0.708 1.00 82.19 283 SER A C 1
ATOM 2152 O O . SER A 1 283 ? 1.309 -0.729 0.261 1.00 82.19 283 SER A O 1
ATOM 2154 N N . GLY A 1 284 ? 2.133 -1.696 -1.589 1.00 82.19 284 GLY A N 1
ATOM 2155 C CA . GLY A 1 284 ? 3.446 -1.078 -1.483 1.00 82.19 284 GLY A CA 1
ATOM 2156 C C . GLY A 1 284 ? 4.547 -1.860 -2.182 1.00 82.19 284 GLY A C 1
ATOM 2157 O O . GLY A 1 284 ? 4.398 -3.012 -2.584 1.00 82.19 284 GLY A O 1
ATOM 2158 N N . ASN A 1 285 ? 5.693 -1.211 -2.303 1.00 80.75 285 ASN A N 1
ATOM 2159 C CA . ASN A 1 285 ? 6.903 -1.780 -2.861 1.00 80.75 285 ASN A CA 1
ATOM 2160 C C . ASN A 1 285 ? 8.123 -1.256 -2.104 1.00 80.75 285 ASN A C 1
ATOM 2162 O O . ASN A 1 285 ? 8.091 -0.194 -1.485 1.00 80.75 285 ASN A O 1
ATOM 2166 N N . GLY A 1 286 ? 9.204 -2.017 -2.166 1.00 81.44 286 GLY A N 1
ATOM 2167 C CA . GLY A 1 286 ? 10.489 -1.649 -1.598 1.00 81.44 286 GLY A CA 1
ATOM 2168 C C . GLY A 1 286 ? 11.610 -2.142 -2.492 1.00 81.44 286 GLY A C 1
ATOM 2169 O O . GLY A 1 286 ? 11.415 -3.046 -3.300 1.00 81.44 286 GLY A O 1
ATOM 2170 N N . GLN A 1 287 ? 12.780 -1.533 -2.355 1.00 81.56 287 GLN A N 1
ATOM 2171 C CA . GLN A 1 287 ? 13.998 -1.995 -3.008 1.00 81.56 287 GLN A CA 1
ATOM 2172 C C . GLN A 1 287 ? 15.129 -1.966 -1.992 1.00 81.56 287 GLN A C 1
ATOM 2174 O O . GLN A 1 287 ? 15.212 -1.059 -1.158 1.00 81.56 287 GLN A O 1
ATOM 2179 N N . MET A 1 288 ? 16.006 -2.959 -2.061 1.00 80.12 288 MET A N 1
ATOM 2180 C CA . MET A 1 288 ? 17.203 -3.014 -1.243 1.00 80.12 288 MET A CA 1
ATOM 2181 C C . MET A 1 288 ? 18.420 -3.301 -2.113 1.00 80.12 288 MET A C 1
ATOM 2183 O O . MET A 1 288 ? 18.574 -4.386 -2.674 1.00 80.12 288 MET A O 1
ATOM 2187 N N . ASP A 1 289 ? 19.318 -2.321 -2.162 1.00 78.75 289 ASP A N 1
ATOM 2188 C CA . ASP A 1 289 ? 20.584 -2.402 -2.875 1.00 78.75 289 ASP A CA 1
ATOM 2189 C C . ASP A 1 289 ? 21.753 -2.540 -1.906 1.00 78.75 289 ASP A C 1
ATOM 2191 O O . ASP A 1 289 ? 21.911 -1.771 -0.956 1.00 78.75 289 ASP A O 1
ATOM 2195 N N . ASN A 1 290 ? 22.653 -3.475 -2.195 1.00 76.50 290 ASN A N 1
ATOM 2196 C CA . ASN A 1 290 ? 23.968 -3.518 -1.578 1.00 76.50 290 ASN A CA 1
ATOM 2197 C C . ASN A 1 290 ? 25.026 -3.191 -2.629 1.00 76.50 290 ASN A C 1
ATOM 2199 O O . ASN A 1 290 ? 25.535 -4.064 -3.333 1.00 76.50 290 ASN A O 1
ATOM 2203 N N . LEU A 1 291 ? 25.409 -1.914 -2.675 1.00 66.56 291 LEU A N 1
ATOM 2204 C CA . LEU A 1 291 ? 26.398 -1.383 -3.618 1.00 66.56 291 LEU A CA 1
ATOM 2205 C C . LEU A 1 291 ? 27.766 -2.086 -3.545 1.00 66.56 291 LEU A C 1
ATOM 2207 O O . LEU A 1 291 ? 28.518 -2.048 -4.514 1.00 66.56 291 LEU A O 1
ATOM 2211 N N . LYS A 1 292 ? 28.113 -2.730 -2.418 1.00 70.94 292 LYS A N 1
ATOM 2212 C CA . LYS A 1 292 ? 29.385 -3.462 -2.285 1.00 70.94 292 LYS A CA 1
ATOM 2213 C C . LYS A 1 292 ? 29.341 -4.824 -2.966 1.00 70.94 292 LYS A C 1
ATOM 2215 O O . LYS A 1 292 ? 30.356 -5.266 -3.494 1.00 70.94 292 LYS A O 1
ATOM 2220 N N . THR A 1 293 ? 28.200 -5.506 -2.907 1.00 79.00 293 THR A N 1
ATOM 2221 C CA . THR A 1 293 ? 28.039 -6.851 -3.475 1.00 79.00 293 THR A CA 1
ATOM 2222 C C . THR A 1 293 ? 27.349 -6.839 -4.838 1.00 79.00 293 THR A C 1
ATOM 2224 O O . THR A 1 293 ? 27.339 -7.868 -5.507 1.00 79.00 293 THR A O 1
ATOM 2227 N N . GLY A 1 294 ? 26.778 -5.700 -5.249 1.00 75.25 294 GLY A N 1
ATOM 2228 C CA . GLY A 1 294 ? 25.917 -5.592 -6.430 1.00 75.25 294 GLY A CA 1
ATOM 2229 C C . GLY A 1 294 ? 24.591 -6.339 -6.270 1.00 75.25 294 GLY A C 1
ATOM 2230 O O . GLY A 1 294 ? 23.921 -6.621 -7.259 1.00 75.25 294 GLY A O 1
ATOM 2231 N N . LEU A 1 295 ? 24.245 -6.720 -5.039 1.00 82.81 295 LEU A N 1
ATOM 2232 C CA . LEU A 1 295 ? 23.000 -7.405 -4.733 1.00 82.81 295 LEU A CA 1
ATOM 2233 C C . LEU A 1 295 ? 21.847 -6.406 -4.806 1.00 82.81 295 LEU A C 1
ATOM 2235 O O . LEU A 1 295 ? 21.917 -5.354 -4.177 1.00 82.81 295 LEU A O 1
ATOM 2239 N N . HIS A 1 296 ? 20.802 -6.796 -5.523 1.00 84.50 296 HIS A N 1
ATOM 2240 C CA . HIS A 1 296 ? 19.558 -6.058 -5.676 1.00 84.50 296 HIS A CA 1
ATOM 2241 C C . HIS A 1 296 ? 18.399 -6.982 -5.302 1.00 84.50 296 HIS A C 1
ATOM 2243 O O . HIS A 1 296 ? 18.345 -8.122 -5.785 1.00 84.50 296 HIS A O 1
ATOM 2249 N N . ILE A 1 297 ? 17.527 -6.509 -4.416 1.00 89.50 297 ILE A N 1
ATOM 2250 C CA . ILE A 1 297 ? 16.300 -7.188 -4.002 1.00 89.50 297 ILE A CA 1
ATOM 2251 C C . ILE A 1 297 ? 15.142 -6.223 -4.223 1.00 89.50 297 ILE A C 1
ATOM 2253 O O . ILE A 1 297 ? 15.162 -5.113 -3.693 1.00 89.50 297 ILE A O 1
ATOM 2257 N N . ASP A 1 298 ? 14.143 -6.678 -4.964 1.00 87.19 298 ASP A N 1
ATOM 2258 C CA . ASP A 1 298 ? 12.866 -5.993 -5.111 1.00 87.19 298 ASP A CA 1
ATOM 2259 C C . ASP A 1 298 ? 11.838 -6.632 -4.174 1.00 87.19 298 ASP A C 1
ATOM 2261 O O . ASP A 1 298 ? 11.788 -7.855 -4.044 1.00 87.19 298 ASP A O 1
ATOM 2265 N N . THR A 1 299 ? 11.001 -5.815 -3.541 1.00 90.50 299 THR A N 1
ATOM 2266 C CA . THR A 1 299 ? 9.917 -6.257 -2.658 1.00 90.50 299 THR A CA 1
ATOM 2267 C C . THR A 1 299 ? 8.588 -5.714 -3.172 1.00 90.50 299 THR A C 1
ATOM 2269 O O . THR A 1 299 ? 8.465 -4.527 -3.485 1.00 90.50 299 THR A O 1
ATOM 2272 N N . MET A 1 300 ? 7.563 -6.563 -3.218 1.00 90.88 300 MET A N 1
ATOM 2273 C CA . MET A 1 300 ? 6.169 -6.171 -3.437 1.00 90.88 300 MET A CA 1
ATOM 2274 C C . MET A 1 300 ? 5.306 -6.580 -2.248 1.00 90.88 300 MET A C 1
ATOM 2276 O O . MET A 1 300 ? 5.396 -7.713 -1.785 1.00 90.88 300 MET A O 1
ATOM 2280 N N . SER A 1 301 ? 4.428 -5.693 -1.800 1.00 91.00 301 SER A N 1
ATOM 2281 C CA . SER A 1 301 ? 3.489 -5.928 -0.707 1.00 91.00 301 SER A CA 1
ATOM 2282 C C . SER A 1 301 ? 2.063 -5.971 -1.234 1.00 91.00 301 SER A C 1
ATOM 2284 O O . SER A 1 301 ? 1.664 -5.169 -2.078 1.00 91.00 301 SER A O 1
ATOM 2286 N N . PHE A 1 302 ? 1.278 -6.906 -0.717 1.00 92.00 302 PHE A N 1
ATOM 2287 C CA . PHE A 1 302 ? -0.101 -7.117 -1.115 1.00 92.00 302 PHE A CA 1
ATOM 2288 C C . PHE A 1 302 ? -1.001 -7.300 0.100 1.00 92.00 302 PHE A C 1
ATOM 2290 O O . PHE A 1 302 ? -0.621 -7.927 1.090 1.00 92.00 302 PHE A O 1
ATOM 2297 N N . GLN A 1 303 ? -2.234 -6.819 -0.026 1.00 90.06 303 GLN A N 1
ATOM 2298 C CA . GLN A 1 303 ? -3.307 -7.007 0.948 1.00 90.06 303 GLN A CA 1
ATOM 2299 C C . GLN A 1 303 ? -4.530 -7.626 0.264 1.00 90.06 303 GLN A C 1
ATOM 2301 O O . GLN A 1 303 ? -4.789 -7.335 -0.908 1.00 90.06 303 GLN A O 1
ATOM 2306 N N . PRO A 1 304 ? -5.293 -8.492 0.943 1.00 90.44 304 PRO A N 1
ATOM 2307 C CA . PRO A 1 304 ? -6.519 -9.043 0.388 1.00 90.44 304 PRO A CA 1
ATOM 2308 C C . PRO A 1 304 ? -7.572 -7.943 0.187 1.00 90.44 304 PRO A C 1
ATOM 2310 O O . PRO A 1 304 ? -7.775 -7.078 1.031 1.00 90.44 304 PRO A O 1
ATOM 2313 N N . THR A 1 305 ? -8.292 -8.002 -0.931 1.00 84.62 305 THR A N 1
ATOM 2314 C CA . THR A 1 305 ? -9.371 -7.050 -1.269 1.00 84.62 305 THR A CA 1
ATOM 2315 C C . THR A 1 305 ? -10.721 -7.432 -0.665 1.00 84.62 305 THR A C 1
ATOM 2317 O O . THR A 1 305 ? -11.620 -6.598 -0.562 1.00 84.62 305 THR A O 1
ATOM 2320 N N . HIS A 1 306 ? -10.892 -8.697 -0.274 1.00 78.88 306 HIS A N 1
ATOM 2321 C CA . HIS A 1 306 ? -12.135 -9.199 0.300 1.00 78.88 306 HIS A CA 1
ATOM 2322 C C . HIS A 1 306 ? -12.126 -9.106 1.827 1.00 78.88 306 HIS A C 1
ATOM 2324 O O . HIS A 1 306 ? -11.263 -9.685 2.478 1.00 78.88 306 HIS A O 1
ATOM 2330 N N . ALA A 1 307 ? -13.180 -8.509 2.394 1.00 64.94 307 ALA A N 1
ATOM 2331 C CA . ALA A 1 307 ? -13.390 -8.366 3.841 1.00 64.94 307 ALA A CA 1
ATOM 2332 C C . ALA A 1 307 ? -13.530 -9.691 4.621 1.00 64.94 307 ALA A C 1
ATOM 2334 O O . ALA A 1 307 ? -13.623 -9.673 5.843 1.00 64.94 307 ALA A O 1
ATOM 2335 N N . VAL A 1 308 ? -13.604 -10.832 3.926 1.00 61.09 308 VAL A N 1
ATOM 2336 C CA . VAL A 1 308 ? -13.620 -12.166 4.554 1.00 61.09 308 VAL A CA 1
ATOM 2337 C C . VAL A 1 308 ? -12.243 -12.521 5.115 1.00 61.09 308 VAL A C 1
ATOM 2339 O O . VAL A 1 308 ? -12.149 -13.287 6.070 1.00 61.09 308 VAL A O 1
ATOM 2342 N N . TYR A 1 309 ? -11.180 -11.966 4.534 1.00 61.09 309 TYR A N 1
ATOM 2343 C CA . TYR A 1 309 ? -9.840 -12.095 5.080 1.00 61.09 309 TYR A CA 1
ATOM 2344 C C . TYR A 1 309 ? -9.643 -11.098 6.216 1.00 61.09 309 TYR A C 1
ATOM 2346 O O . TYR A 1 309 ? -10.218 -10.007 6.207 1.00 61.09 309 TYR A O 1
ATOM 2354 N N . ASN A 1 310 ? -8.804 -11.475 7.180 1.00 63.41 310 ASN A N 1
ATOM 2355 C CA . ASN A 1 310 ? -8.319 -10.542 8.181 1.00 63.41 310 ASN A CA 1
ATOM 2356 C C . ASN A 1 310 ? -7.700 -9.341 7.455 1.00 63.41 310 ASN A C 1
ATOM 2358 O O . ASN A 1 310 ? -6.813 -9.523 6.619 1.00 63.41 310 ASN A O 1
ATOM 2362 N N . GLN A 1 311 ? -8.170 -8.124 7.743 1.00 68.25 311 GLN A N 1
ATOM 2363 C CA . GLN A 1 311 ? -7.629 -6.907 7.121 1.00 68.25 311 GLN A CA 1
ATOM 2364 C C . GLN A 1 311 ? -6.144 -6.704 7.452 1.00 68.25 311 GLN A C 1
ATOM 2366 O O . GLN A 1 311 ? -5.470 -5.907 6.807 1.00 68.25 311 GLN A O 1
ATOM 2371 N N . GLN A 1 312 ? -5.640 -7.443 8.441 1.00 79.94 312 GLN A N 1
ATOM 2372 C CA . GLN A 1 312 ? -4.251 -7.431 8.872 1.00 79.94 312 GLN A CA 1
ATOM 2373 C C . GLN A 1 312 ? -3.391 -8.505 8.178 1.00 79.94 312 GLN A C 1
ATOM 2375 O O . GLN A 1 312 ? -2.195 -8.582 8.447 1.00 79.94 312 GLN A O 1
ATOM 2380 N N . LEU A 1 313 ? -3.960 -9.309 7.265 1.00 88.44 313 LEU A N 1
ATOM 2381 C CA . LEU A 1 313 ? -3.183 -10.215 6.421 1.00 88.44 313 LEU A CA 1
ATOM 2382 C C . LEU A 1 313 ? -2.392 -9.407 5.385 1.00 88.44 313 LEU A C 1
ATOM 2384 O O . LEU A 1 313 ? -2.965 -8.711 4.545 1.00 88.44 313 LEU A O 1
ATOM 2388 N N . G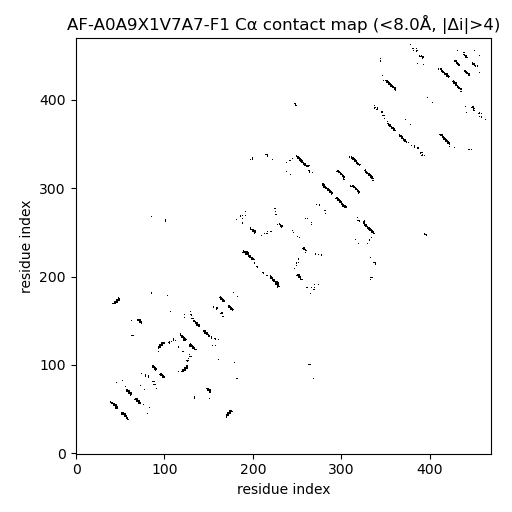LN A 1 314 ? -1.078 -9.580 5.386 1.00 90.94 314 GLN A N 1
ATOM 2389 C CA . GLN A 1 314 ? -0.166 -8.989 4.419 1.00 90.94 314 GLN A CA 1
ATOM 2390 C C . GLN A 1 314 ? 0.693 -10.077 3.775 1.00 90.94 314 GLN A C 1
ATOM 2392 O O . GLN A 1 314 ? 1.199 -10.985 4.433 1.00 90.94 314 GLN A O 1
ATOM 2397 N N . VAL A 1 315 ? 0.849 -9.980 2.457 1.00 92.94 315 VAL A N 1
ATOM 2398 C CA . VAL A 1 315 ? 1.713 -10.849 1.658 1.00 92.94 315 VAL A CA 1
ATOM 2399 C C . VAL A 1 315 ? 2.820 -9.986 1.082 1.00 92.94 315 VAL A C 1
ATOM 2401 O O . VAL A 1 315 ? 2.577 -9.166 0.203 1.00 92.94 315 VAL A O 1
ATOM 2404 N N . ASN A 1 316 ? 4.037 -10.173 1.568 1.00 93.00 316 ASN A N 1
ATOM 2405 C CA . ASN A 1 316 ? 5.233 -9.585 0.992 1.00 93.00 316 ASN A CA 1
ATOM 2406 C C . ASN A 1 316 ? 5.909 -10.617 0.090 1.00 93.00 316 ASN A C 1
ATOM 2408 O O . ASN A 1 316 ? 5.946 -11.809 0.397 1.00 93.00 316 ASN A O 1
ATOM 2412 N N . MET A 1 317 ? 6.414 -10.164 -1.046 1.00 94.31 317 MET A N 1
ATOM 2413 C CA . MET A 1 317 ? 7.141 -10.980 -2.000 1.00 94.31 317 MET A CA 1
ATOM 2414 C C . MET A 1 317 ? 8.478 -10.330 -2.294 1.00 94.31 317 MET A C 1
ATOM 2416 O O . MET A 1 317 ? 8.496 -9.213 -2.805 1.00 94.31 317 MET A O 1
ATOM 2420 N N . ASP A 1 318 ? 9.559 -11.042 -2.009 1.00 93.81 318 ASP A N 1
ATOM 2421 C CA . ASP A 1 318 ? 10.917 -10.607 -2.306 1.00 93.81 318 ASP A CA 1
ATOM 2422 C C . ASP A 1 318 ? 11.433 -11.316 -3.555 1.00 93.81 318 ASP A C 1
ATOM 2424 O O . ASP A 1 318 ? 11.193 -12.510 -3.771 1.00 93.81 318 ASP A O 1
ATOM 2428 N N . PHE A 1 319 ? 12.173 -10.581 -4.377 1.00 93.88 319 PHE A N 1
ATOM 2429 C CA . PHE A 1 319 ? 12.677 -11.047 -5.655 1.00 93.88 319 PHE A CA 1
ATOM 2430 C C . PHE A 1 319 ? 14.155 -10.706 -5.821 1.00 93.88 319 PHE A C 1
ATOM 2432 O O . PHE A 1 319 ? 14.594 -9.596 -5.540 1.00 93.88 319 PHE A O 1
ATOM 2439 N N . MET A 1 320 ? 14.944 -11.662 -6.308 1.00 93.00 320 MET A N 1
ATOM 2440 C CA . MET A 1 320 ? 16.372 -11.465 -6.561 1.00 93.00 320 MET A CA 1
ATOM 2441 C C . MET A 1 320 ? 16.794 -12.188 -7.835 1.00 93.00 320 MET A C 1
ATOM 2443 O O . MET A 1 320 ? 16.606 -13.399 -7.979 1.00 93.00 320 MET A O 1
ATOM 2447 N N . SER A 1 321 ? 17.426 -11.454 -8.749 1.00 90.12 321 SER A N 1
ATOM 2448 C CA . SER A 1 321 ? 17.966 -12.030 -9.980 1.00 90.12 321 SER A CA 1
ATOM 2449 C C . SER A 1 321 ? 19.111 -13.004 -9.690 1.00 90.12 321 SER A C 1
ATOM 2451 O O . SER A 1 321 ? 20.008 -12.745 -8.885 1.00 90.12 321 SER A O 1
ATOM 2453 N N . LEU A 1 322 ? 19.092 -14.144 -10.372 1.00 91.62 322 LEU A N 1
ATOM 2454 C CA . LEU A 1 322 ? 20.124 -15.169 -10.349 1.00 91.62 322 LEU A CA 1
ATOM 2455 C C . LEU A 1 322 ? 20.747 -15.320 -11.742 1.00 91.62 322 LEU A C 1
ATOM 2457 O O . LEU A 1 322 ? 20.160 -14.995 -12.775 1.00 91.62 322 LEU A O 1
ATOM 2461 N N . ALA A 1 323 ? 21.946 -15.901 -11.784 1.00 90.19 323 ALA A N 1
ATOM 2462 C CA . ALA A 1 323 ? 22.584 -16.260 -13.044 1.00 90.19 323 ALA A CA 1
ATOM 2463 C C . ALA A 1 323 ? 21.717 -17.229 -13.874 1.00 90.19 323 ALA A C 1
ATOM 2465 O O . ALA A 1 323 ? 21.015 -18.088 -13.334 1.00 90.19 323 ALA A O 1
ATOM 2466 N N . GLY A 1 324 ? 21.823 -17.122 -15.202 1.00 90.75 324 GLY A N 1
ATOM 2467 C CA . GLY A 1 324 ? 21.125 -18.007 -16.139 1.00 90.75 324 GLY A CA 1
ATOM 2468 C C . GLY A 1 324 ? 19.647 -17.674 -16.350 1.00 90.75 324 GLY A C 1
ATOM 2469 O O . GLY A 1 324 ? 18.890 -18.573 -16.701 1.00 90.75 324 GLY A O 1
ATOM 2470 N N . GLY A 1 325 ? 19.240 -16.417 -16.126 1.00 88.25 325 GLY A N 1
ATOM 2471 C CA . GLY A 1 325 ? 17.857 -15.977 -16.340 1.00 88.25 325 GLY A CA 1
ATOM 2472 C C . GLY A 1 325 ? 16.888 -16.646 -15.371 1.00 88.25 325 GLY A C 1
ATOM 2473 O O . GLY A 1 325 ? 15.841 -17.131 -15.785 1.00 88.25 325 GLY A O 1
ATOM 2474 N N . LYS A 1 326 ? 17.281 -16.750 -14.100 1.00 93.62 326 LYS A N 1
ATOM 2475 C CA . LYS A 1 326 ? 16.445 -17.281 -13.023 1.00 93.62 326 LYS A CA 1
ATOM 2476 C C . LYS A 1 326 ? 16.207 -16.190 -11.994 1.00 93.62 326 LYS A C 1
ATOM 2478 O O . LYS A 1 326 ? 17.057 -15.323 -11.819 1.00 93.62 326 LYS A O 1
ATOM 2483 N N . THR A 1 327 ? 15.124 -16.313 -11.249 1.00 94.25 327 THR A N 1
ATOM 2484 C CA . THR A 1 327 ? 14.788 -15.409 -10.151 1.00 94.25 327 THR A CA 1
ATOM 2485 C C . THR A 1 327 ? 14.550 -16.227 -8.892 1.00 94.25 327 THR A C 1
ATOM 2487 O O . THR A 1 327 ? 13.831 -17.227 -8.920 1.00 94.25 327 THR A O 1
ATOM 2490 N N . LEU A 1 328 ? 15.189 -15.836 -7.791 1.00 96.12 328 LEU A N 1
ATOM 2491 C CA . LEU A 1 328 ? 14.814 -16.292 -6.459 1.00 96.12 328 LEU A CA 1
ATOM 2492 C C . LEU A 1 328 ? 13.594 -15.481 -6.024 1.00 96.12 328 LEU A C 1
ATOM 2494 O O . LEU A 1 328 ? 13.619 -14.259 -6.129 1.00 96.12 328 LEU A O 1
ATOM 2498 N N . VAL A 1 329 ? 12.556 -16.164 -5.559 1.00 95.88 329 VAL A N 1
ATOM 2499 C CA . VAL A 1 329 ? 11.307 -15.570 -5.080 1.00 95.88 329 VAL A CA 1
ATOM 2500 C C . VAL A 1 329 ? 11.043 -16.083 -3.679 1.00 95.88 329 VAL A C 1
ATOM 2502 O O . VAL A 1 329 ? 11.084 -17.294 -3.463 1.00 95.88 329 VAL A O 1
ATOM 2505 N N . GLU A 1 330 ? 10.749 -15.199 -2.741 1.00 95.44 330 GLU A N 1
ATOM 2506 C CA . GLU A 1 330 ? 10.322 -15.566 -1.394 1.00 95.44 330 GLU A CA 1
ATOM 2507 C C . GLU A 1 330 ? 8.983 -14.920 -1.079 1.00 95.44 330 GLU A C 1
ATOM 2509 O O . GLU A 1 330 ? 8.797 -13.726 -1.279 1.00 95.44 330 GLU A O 1
ATOM 2514 N N . TYR A 1 331 ? 8.046 -15.727 -0.595 1.00 94.62 331 TYR A N 1
ATOM 2515 C CA . TYR A 1 331 ? 6.851 -15.224 0.061 1.00 94.62 331 TYR A CA 1
ATOM 2516 C C . TYR A 1 331 ? 7.158 -15.028 1.534 1.00 94.62 331 TYR A C 1
ATOM 2518 O O . TYR A 1 331 ? 7.662 -15.954 2.166 1.00 94.62 331 TYR A O 1
ATOM 2526 N N . HIS A 1 332 ? 6.748 -13.891 2.075 1.00 92.06 332 HIS A N 1
ATOM 2527 C CA . HIS A 1 332 ? 6.639 -13.619 3.501 1.00 92.06 332 HIS A CA 1
ATOM 2528 C C . HIS A 1 332 ? 5.205 -13.219 3.788 1.00 92.06 332 HIS A C 1
ATOM 2530 O O . HIS A 1 332 ? 4.745 -12.159 3.372 1.00 92.06 332 HIS A O 1
ATOM 2536 N N . VAL A 1 333 ? 4.478 -14.088 4.469 1.00 92.12 333 VAL A N 1
ATOM 2537 C CA . VAL A 1 333 ? 3.082 -13.861 4.819 1.00 92.12 333 VAL A CA 1
ATOM 2538 C C . VAL A 1 333 ? 3.004 -13.582 6.303 1.00 92.12 333 VAL A C 1
ATOM 2540 O O . VAL A 1 333 ? 3.513 -14.361 7.108 1.00 92.12 333 VAL A O 1
ATOM 2543 N N . THR A 1 334 ? 2.357 -12.480 6.650 1.00 88.94 334 THR A N 1
ATOM 2544 C CA . THR A 1 334 ? 2.119 -12.064 8.028 1.00 88.94 334 THR A CA 1
ATOM 2545 C C . THR A 1 334 ? 0.625 -11.891 8.231 1.00 88.94 334 THR A C 1
ATOM 2547 O O . THR A 1 334 ? -0.026 -11.221 7.432 1.00 88.94 334 THR A O 1
ATOM 2550 N N . ASP A 1 335 ? 0.081 -12.473 9.289 1.00 86.94 335 ASP A N 1
ATOM 2551 C CA . ASP A 1 335 ? -1.298 -12.249 9.716 1.00 86.94 335 ASP A CA 1
ATOM 2552 C C . ASP A 1 335 ? -1.302 -11.887 11.195 1.00 86.94 335 ASP A C 1
ATOM 2554 O O . ASP A 1 335 ? -0.631 -12.538 11.992 1.00 86.94 335 ASP A O 1
ATOM 2558 N N . VAL A 1 336 ? -2.047 -10.856 11.572 1.00 79.31 336 VAL A N 1
ATOM 2559 C CA . VAL A 1 336 ? -2.168 -10.446 12.971 1.00 79.31 336 VAL A CA 1
ATOM 2560 C C . VAL A 1 336 ? -3.497 -10.957 13.506 1.00 79.31 336 VAL A C 1
ATOM 2562 O O . VAL A 1 336 ? -4.558 -10.387 13.257 1.00 79.31 336 VAL A O 1
ATOM 2565 N N . VAL A 1 337 ? -3.458 -12.062 14.244 1.00 76.00 337 VAL A N 1
ATOM 2566 C CA . VAL A 1 337 ? -4.660 -12.706 14.780 1.00 76.00 337 VAL A CA 1
ATOM 2567 C C . VAL A 1 337 ? -4.929 -12.185 16.183 1.00 76.00 337 VAL A C 1
ATOM 2569 O O . VAL A 1 337 ? -4.416 -12.699 17.180 1.00 76.00 337 VAL A O 1
ATOM 2572 N N . LEU A 1 338 ? -5.770 -11.159 16.264 1.00 74.50 338 LEU A N 1
ATOM 2573 C CA . LEU A 1 338 ? -6.179 -10.587 17.540 1.00 74.50 338 LEU A CA 1
ATOM 2574 C C . LEU A 1 338 ? -7.083 -11.563 18.315 1.00 74.50 338 LEU A C 1
ATOM 2576 O O . LEU A 1 338 ? -7.966 -12.200 17.729 1.00 74.50 338 LEU A O 1
ATOM 2580 N N . PRO A 1 339 ? -6.918 -11.682 19.644 1.00 71.75 339 PRO A N 1
ATOM 2581 C CA . PRO A 1 339 ? -7.817 -12.485 20.453 1.00 71.75 339 PRO A CA 1
ATOM 2582 C C . PRO A 1 339 ? -9.211 -11.858 20.459 1.00 71.75 339 PRO A C 1
ATOM 2584 O O . PRO A 1 339 ? -9.376 -10.642 20.336 1.00 71.75 339 PRO A O 1
ATOM 2587 N N . ALA A 1 340 ? -10.233 -12.688 20.676 1.00 78.81 340 ALA A N 1
ATOM 2588 C CA . ALA A 1 340 ? -11.579 -12.180 20.889 1.00 78.81 340 ALA A CA 1
ATOM 2589 C C . ALA A 1 340 ? -11.574 -11.169 22.044 1.00 78.81 340 ALA A C 1
ATOM 2591 O O . ALA A 1 340 ? -11.041 -11.438 23.126 1.00 78.81 340 ALA A O 1
ATOM 2592 N N . ARG A 1 341 ? -12.206 -10.014 21.818 1.00 83.38 341 ARG A N 1
ATOM 2593 C CA . ARG A 1 341 ? -12.367 -8.970 22.828 1.00 83.38 341 ARG A CA 1
ATOM 2594 C C . ARG A 1 341 ? -12.895 -9.577 24.144 1.00 83.38 341 ARG A C 1
ATOM 2596 O O . ARG A 1 341 ? -13.950 -10.221 24.124 1.00 83.38 341 ARG A O 1
ATOM 2603 N N . PRO A 1 342 ? -12.216 -9.376 25.294 1.00 85.31 342 PRO A N 1
ATOM 2604 C CA . PRO A 1 342 ? -12.658 -9.927 26.572 1.00 85.31 342 PRO A CA 1
ATOM 2605 C C . PRO A 1 342 ? -14.089 -9.499 26.908 1.00 85.31 342 PRO A C 1
ATOM 2607 O O . PRO A 1 342 ? -14.412 -8.313 26.821 1.00 85.31 342 PRO A O 1
ATOM 2610 N N . GLN A 1 343 ? -14.931 -10.434 27.362 1.00 89.50 343 GLN A N 1
ATOM 2611 C CA . GLN A 1 343 ? -16.337 -10.154 27.707 1.00 89.50 343 GLN A CA 1
ATOM 2612 C C . GLN A 1 343 ? -16.485 -9.023 28.739 1.00 89.50 343 GLN A C 1
ATOM 2614 O O . GLN A 1 343 ? -17.416 -8.228 28.674 1.00 89.50 343 GLN A O 1
ATOM 2619 N N . SER A 1 344 ? -15.516 -8.880 29.648 1.00 87.81 344 SER A N 1
ATOM 2620 C CA . SER A 1 344 ? -15.482 -7.809 30.651 1.00 87.81 344 SER A CA 1
ATOM 2621 C C . SER A 1 344 ? -15.279 -6.403 30.085 1.00 87.81 344 SER A C 1
ATOM 2623 O O . SER A 1 344 ? -15.464 -5.433 30.816 1.00 87.81 344 SER A O 1
ATOM 2625 N N . SER A 1 345 ? -14.855 -6.283 28.826 1.00 89.88 345 SER A N 1
ATOM 2626 C CA . SER A 1 345 ? -14.629 -4.994 28.166 1.00 89.88 345 SER A CA 1
ATOM 2627 C C . SER A 1 345 ? -15.851 -4.484 27.404 1.00 89.88 345 SER A C 1
ATOM 2629 O O . SER A 1 345 ? -15.827 -3.344 26.948 1.00 89.88 345 SER A O 1
ATOM 2631 N N . TYR A 1 346 ? -16.908 -5.284 27.245 1.00 95.25 346 TYR A N 1
ATOM 2632 C CA . TYR A 1 346 ? -18.165 -4.801 26.678 1.00 95.25 346 TYR A CA 1
ATOM 2633 C C . TYR A 1 346 ? -18.896 -3.947 27.712 1.00 95.25 346 TYR A C 1
ATOM 2635 O O . TYR A 1 346 ? -18.980 -4.295 28.893 1.00 95.25 346 TYR A O 1
ATOM 2643 N N . LEU A 1 347 ? -19.435 -2.817 27.266 1.00 96.19 347 LEU A N 1
ATOM 2644 C CA . LEU A 1 347 ? -20.312 -2.000 28.085 1.00 96.19 347 LEU A CA 1
ATOM 2645 C C . LEU A 1 347 ? -21.624 -2.764 28.322 1.00 96.19 347 LEU A C 1
ATOM 2647 O O . LEU A 1 347 ? -22.196 -3.292 27.362 1.00 96.19 347 LEU A O 1
ATOM 2651 N N . PRO A 1 348 ? -22.112 -2.844 29.571 1.00 96.75 348 PRO A N 1
ATOM 2652 C CA . PRO A 1 348 ? -23.364 -3.521 29.869 1.00 96.75 348 PRO A CA 1
ATOM 2653 C C . PRO A 1 348 ? -24.553 -2.727 29.310 1.00 96.75 348 PRO A C 1
ATOM 2655 O O . PRO A 1 348 ? -24.445 -1.547 28.986 1.00 96.75 348 PRO A O 1
ATOM 2658 N N . THR A 1 349 ? -25.713 -3.368 29.195 1.00 96.00 349 THR A N 1
ATOM 2659 C CA . THR A 1 349 ? -26.926 -2.732 28.654 1.00 96.00 349 THR A CA 1
ATOM 2660 C C . THR A 1 349 ? -27.692 -1.899 29.683 1.00 96.00 349 THR A C 1
ATOM 2662 O O . THR A 1 349 ? -28.624 -1.196 29.312 1.00 96.00 349 THR A O 1
ATOM 2665 N N . ASP A 1 350 ? -27.334 -1.974 30.966 1.00 97.38 350 ASP A N 1
ATOM 2666 C CA . ASP A 1 350 ? -28.017 -1.296 32.073 1.00 97.38 350 ASP A CA 1
ATOM 2667 C C . ASP A 1 350 ? -27.399 0.074 32.426 1.00 97.38 350 ASP A C 1
ATOM 2669 O O . ASP A 1 350 ? -27.542 0.556 33.552 1.00 97.38 350 ASP A O 1
ATOM 2673 N N . ILE A 1 351 ? -26.694 0.708 31.481 1.00 98.31 351 ILE A N 1
ATOM 2674 C CA . ILE A 1 351 ? -26.166 2.066 31.662 1.00 98.31 351 ILE A CA 1
ATOM 2675 C C . ILE A 1 351 ? -27.320 3.059 31.776 1.00 98.31 351 ILE A C 1
ATOM 2677 O O . ILE A 1 351 ? -28.142 3.188 30.873 1.00 98.31 351 ILE A O 1
ATOM 2681 N N . THR A 1 352 ? -27.341 3.818 32.867 1.00 98.00 352 THR A N 1
ATOM 2682 C CA . THR A 1 352 ? -28.381 4.814 33.153 1.00 98.00 352 THR A CA 1
ATOM 2683 C C . THR A 1 352 ? -27.928 6.240 32.865 1.00 98.00 352 THR A C 1
ATOM 2685 O O . THR A 1 352 ? -28.767 7.102 32.601 1.00 98.00 352 THR A O 1
ATOM 2688 N N . GLN A 1 353 ? -26.618 6.495 32.890 1.00 98.06 353 GLN A N 1
ATOM 2689 C CA . GLN A 1 353 ? -26.045 7.832 32.772 1.00 98.06 353 GLN A CA 1
ATOM 2690 C C . GLN A 1 353 ? -24.633 7.779 32.181 1.00 98.06 353 GLN A C 1
ATOM 2692 O O . GLN A 1 353 ? -23.860 6.869 32.484 1.00 98.06 353 GLN A O 1
ATOM 2697 N N . VAL A 1 354 ? -24.275 8.787 31.383 1.00 97.69 354 VAL A N 1
ATOM 2698 C CA . VAL A 1 354 ? -22.906 8.994 30.890 1.00 97.69 354 VAL A CA 1
ATOM 2699 C C . VAL A 1 354 ? -22.470 10.422 31.198 1.00 97.69 354 VAL A C 1
ATOM 2701 O O . VAL A 1 354 ? -23.141 11.375 30.803 1.00 97.69 354 VAL A O 1
ATOM 2704 N N . LYS A 1 355 ? -21.349 10.586 31.904 1.00 97.44 355 LYS A N 1
ATOM 2705 C CA . LYS A 1 355 ? -20.694 11.891 32.066 1.00 97.44 355 LYS A CA 1
ATOM 2706 C C . LYS A 1 355 ? -19.565 11.993 31.049 1.00 97.44 355 LYS A C 1
ATOM 2708 O O . LYS A 1 355 ? -18.626 11.208 31.110 1.00 97.44 355 LYS A O 1
ATOM 2713 N N . MET A 1 356 ? -19.665 12.945 30.132 1.00 96.62 356 MET A N 1
ATOM 2714 C CA . MET A 1 356 ? -18.705 13.149 29.052 1.00 96.62 356 MET A CA 1
ATOM 2715 C C . MET A 1 356 ? -17.903 14.426 29.290 1.00 96.62 356 MET A C 1
ATOM 2717 O O . MET A 1 356 ? -18.480 15.459 29.619 1.00 96.62 356 MET A O 1
ATOM 2721 N N . THR A 1 357 ? -16.590 14.345 29.104 1.00 94.12 357 THR A N 1
ATOM 2722 C CA . THR A 1 357 ? -15.645 15.462 29.147 1.00 94.12 357 THR A CA 1
ATOM 2723 C C . THR A 1 357 ? -14.849 15.447 27.851 1.00 94.12 357 THR A C 1
ATOM 2725 O O . THR A 1 357 ? -14.210 14.439 27.569 1.00 94.12 357 THR A O 1
ATOM 2728 N N . ILE A 1 358 ? -14.882 16.523 27.072 1.00 91.56 358 ILE A N 1
ATOM 2729 C CA . ILE A 1 358 ? -14.057 16.677 25.869 1.00 91.56 358 ILE A CA 1
ATOM 2730 C C . ILE A 1 358 ? -12.984 17.712 26.172 1.00 91.56 358 ILE A C 1
ATOM 2732 O O . ILE A 1 358 ? -13.309 18.847 26.529 1.00 91.56 358 ILE A O 1
ATOM 2736 N N . ASP A 1 359 ? -11.734 17.291 26.037 1.00 88.19 359 ASP A N 1
ATOM 2737 C CA . ASP A 1 359 ? -10.550 18.122 26.189 1.00 88.19 359 ASP A CA 1
ATOM 2738 C C . ASP A 1 359 ? -9.917 18.387 24.817 1.00 88.19 359 ASP A C 1
ATOM 2740 O O . ASP A 1 359 ? -9.887 17.500 23.955 1.00 88.19 359 ASP A O 1
ATOM 2744 N N . HIS A 1 360 ? -9.443 19.612 24.612 1.00 81.75 360 HIS A N 1
ATOM 2745 C CA . HIS A 1 360 ? -8.655 19.990 23.446 1.00 81.75 360 HIS A CA 1
ATOM 2746 C C . HIS A 1 360 ? -7.226 20.187 23.933 1.00 81.75 360 HIS A C 1
ATOM 2748 O O . HIS A 1 360 ? -6.987 21.126 24.687 1.00 81.75 360 HIS A O 1
ATOM 2754 N N . GLU A 1 361 ? -6.267 19.383 23.468 1.00 68.12 361 GLU A N 1
ATOM 2755 C CA . GLU A 1 361 ? -4.847 19.585 23.793 1.00 68.12 361 GLU A CA 1
ATOM 2756 C C . GLU A 1 361 ? -4.264 20.793 23.030 1.00 68.12 361 GLU A C 1
ATOM 2758 O O . GLU A 1 361 ? -3.289 20.692 22.288 1.00 68.12 361 GLU A O 1
ATOM 2763 N N . ARG A 1 362 ? -4.860 21.982 23.187 1.00 66.38 362 ARG A N 1
ATOM 2764 C CA . ARG A 1 362 ? -4.288 23.236 22.694 1.00 66.38 362 ARG A CA 1
ATOM 2765 C C . ARG A 1 362 ? -3.642 23.990 23.853 1.00 66.38 362 ARG A C 1
ATOM 2767 O O . ARG A 1 362 ? -4.351 24.390 24.770 1.00 66.38 362 ARG A O 1
ATOM 2774 N N . PRO A 1 363 ? -2.339 24.314 23.783 1.00 57.09 363 PRO A N 1
ATOM 2775 C CA . PRO A 1 363 ? -1.554 24.798 24.923 1.00 57.09 363 PRO A CA 1
ATOM 2776 C C . PRO A 1 363 ? -1.919 26.194 25.464 1.00 57.09 363 PRO A C 1
ATOM 2778 O O . PRO A 1 363 ? -1.164 26.741 26.265 1.00 57.09 363 PRO A O 1
ATOM 2781 N N . THR A 1 364 ? -3.016 26.827 25.033 1.00 61.66 364 THR A N 1
ATOM 2782 C CA . THR A 1 364 ? -3.298 28.222 25.407 1.00 61.66 364 THR A CA 1
ATOM 2783 C C . THR A 1 364 ? -4.740 28.570 25.763 1.00 61.66 364 THR A C 1
ATOM 2785 O O . THR A 1 364 ? -4.927 29.693 26.213 1.00 61.66 364 THR A O 1
ATOM 2788 N N . ASN A 1 365 ? -5.732 27.675 25.647 1.00 57.31 365 ASN A N 1
ATOM 2789 C CA . ASN A 1 365 ? -7.105 27.909 26.135 1.00 57.31 365 ASN A CA 1
ATOM 2790 C C . ASN A 1 365 ? -7.872 26.576 26.273 1.00 57.31 365 ASN A C 1
ATOM 2792 O O . ASN A 1 365 ? -8.547 26.162 25.328 1.00 57.31 365 ASN A O 1
ATOM 2796 N N . ASP A 1 366 ? -7.785 25.932 27.440 1.00 61.72 366 ASP A N 1
ATOM 2797 C CA . ASP A 1 366 ? -8.473 24.670 27.755 1.00 61.72 366 ASP A CA 1
ATOM 2798 C C . ASP A 1 366 ? -9.996 24.870 27.784 1.00 61.72 366 ASP A C 1
ATOM 2800 O O . ASP A 1 366 ? -10.605 25.166 28.818 1.00 61.72 366 ASP A O 1
ATOM 2804 N N . VAL A 1 367 ? -10.651 24.724 26.633 1.00 64.38 367 VAL A N 1
ATOM 2805 C CA . VAL A 1 367 ? -12.108 24.587 26.598 1.00 64.38 367 VAL A CA 1
ATOM 2806 C C . VAL A 1 367 ? -12.438 23.141 26.935 1.00 64.38 367 VAL A C 1
ATOM 2808 O O . VAL A 1 367 ? -12.543 22.286 26.055 1.00 64.38 367 VAL A O 1
ATOM 2811 N N . ILE A 1 368 ? -12.619 22.891 28.230 1.00 80.19 368 ILE A N 1
ATOM 2812 C CA . ILE A 1 368 ? -13.150 21.631 28.739 1.00 80.19 368 ILE A CA 1
ATOM 2813 C C . ILE A 1 368 ? -14.672 21.684 28.614 1.00 80.19 368 ILE A C 1
ATOM 2815 O O . ILE A 1 368 ? -15.357 22.356 29.390 1.00 80.19 368 ILE A O 1
ATOM 2819 N N . TRP A 1 369 ? -15.219 20.961 27.643 1.00 87.50 369 TRP A N 1
ATOM 2820 C CA . TRP A 1 369 ? -16.664 20.789 27.532 1.00 87.50 369 TRP A CA 1
ATOM 2821 C C . TRP A 1 369 ? -17.096 19.589 28.377 1.00 87.50 369 TRP A C 1
ATOM 2823 O O . TRP A 1 369 ? -16.560 18.493 28.220 1.00 87.50 369 TRP A O 1
ATOM 2833 N N . GLN A 1 370 ? -18.050 19.786 29.292 1.00 92.81 370 GLN A N 1
ATOM 2834 C CA . GLN A 1 370 ? -18.609 18.722 30.130 1.00 92.81 370 GLN A CA 1
ATOM 2835 C C . GLN A 1 370 ? -20.111 18.608 29.909 1.00 92.81 370 GLN A C 1
ATOM 2837 O O . GLN A 1 370 ? -20.826 19.605 29.970 1.00 92.81 370 GLN A O 1
ATOM 2842 N N . HIS A 1 371 ? -20.597 17.384 29.723 1.00 94.06 371 HIS A N 1
ATOM 2843 C CA . HIS A 1 371 ? -22.010 17.125 29.488 1.00 94.06 371 HIS A CA 1
ATOM 2844 C C . HIS A 1 371 ? -22.489 15.881 30.233 1.00 94.06 371 HIS A C 1
ATOM 2846 O O . HIS A 1 371 ? -21.771 14.884 30.367 1.00 94.06 371 HIS A O 1
ATOM 2852 N N . LEU A 1 372 ? -23.728 15.945 30.722 1.00 96.19 372 LEU A N 1
ATOM 2853 C CA . LEU A 1 372 ? -24.383 14.850 31.421 1.00 96.19 372 LEU A CA 1
ATOM 2854 C C . LEU A 1 372 ? -25.506 14.259 30.573 1.00 96.19 372 LEU A C 1
ATOM 2856 O O . LEU A 1 372 ? -26.572 14.847 30.436 1.00 96.19 372 LEU A O 1
ATOM 2860 N N . ILE A 1 373 ? -25.281 13.057 30.055 1.00 96.38 373 ILE A N 1
ATOM 2861 C CA . ILE A 1 373 ? -26.225 12.360 29.189 1.00 96.38 373 ILE A CA 1
ATOM 2862 C C . ILE A 1 373 ? -27.076 11.416 30.041 1.00 96.38 373 ILE A C 1
ATOM 2864 O O . ILE A 1 373 ? -26.563 10.461 30.625 1.00 96.38 373 ILE A O 1
ATOM 2868 N N . THR A 1 374 ? -28.386 11.656 30.075 1.00 96.31 374 THR A N 1
ATOM 2869 C CA . THR A 1 374 ? -29.387 10.773 30.714 1.00 96.31 374 THR A CA 1
ATOM 2870 C C . THR A 1 374 ? -30.414 10.218 29.721 1.00 96.31 374 THR A C 1
ATOM 2872 O O . THR A 1 374 ? -31.215 9.345 30.061 1.00 96.31 374 THR A O 1
ATOM 2875 N N . ASN A 1 375 ? -30.391 10.690 28.468 1.00 96.56 375 ASN A N 1
ATOM 2876 C CA . ASN A 1 375 ? -31.276 10.213 27.411 1.00 96.56 375 ASN A CA 1
ATOM 2877 C C . ASN A 1 375 ? -30.914 8.771 27.014 1.00 96.56 375 ASN A C 1
ATOM 2879 O O . ASN A 1 375 ? -29.872 8.523 26.404 1.00 96.56 375 ASN A O 1
ATOM 2883 N N . GLN A 1 376 ? -31.814 7.830 27.304 1.00 96.88 376 GLN A N 1
ATOM 2884 C CA . GLN A 1 376 ? -31.596 6.397 27.083 1.00 96.88 376 GLN A CA 1
ATOM 2885 C C . GLN A 1 376 ? -31.324 6.029 25.617 1.00 96.88 376 GLN A C 1
ATOM 2887 O O . GLN A 1 376 ? -30.505 5.155 25.349 1.00 96.88 376 GLN A O 1
ATOM 2892 N N . ALA A 1 377 ? -31.933 6.721 24.649 1.00 95.50 377 ALA A N 1
ATOM 2893 C CA . ALA A 1 377 ? -31.684 6.458 23.230 1.00 95.50 377 ALA A CA 1
ATOM 2894 C C . ALA A 1 377 ? -30.280 6.914 22.791 1.00 95.50 377 ALA A C 1
ATOM 2896 O O . ALA A 1 377 ? -29.656 6.298 21.927 1.00 95.50 377 ALA A O 1
ATOM 2897 N N . VAL A 1 378 ? -29.758 7.994 23.380 1.00 95.75 378 VAL A N 1
ATOM 2898 C CA . VAL A 1 378 ? -28.375 8.444 23.151 1.00 95.75 378 VAL A CA 1
ATOM 2899 C C . VAL A 1 378 ? -27.389 7.467 23.790 1.00 95.75 378 VAL A C 1
ATOM 2901 O O . VAL A 1 378 ? -26.451 7.036 23.122 1.00 95.75 378 VAL A O 1
ATOM 2904 N N . ILE A 1 379 ? -27.639 7.066 25.040 1.00 97.38 379 ILE A N 1
ATOM 2905 C CA . ILE A 1 379 ? -26.807 6.097 25.765 1.00 97.38 379 ILE A CA 1
ATOM 2906 C C . ILE A 1 379 ? -26.731 4.773 25.000 1.00 97.38 379 ILE A C 1
ATOM 2908 O O . ILE A 1 379 ? -25.635 4.275 24.760 1.00 97.38 379 ILE A O 1
ATOM 2912 N N . ALA A 1 380 ? -27.868 4.243 24.541 1.00 96.62 380 ALA A N 1
ATOM 2913 C CA . ALA A 1 380 ? -27.908 3.006 23.766 1.00 96.62 380 ALA A CA 1
ATOM 2914 C C . ALA A 1 380 ? -27.075 3.092 22.475 1.00 96.62 380 ALA A C 1
ATOM 2916 O O . ALA A 1 380 ? -26.386 2.134 22.132 1.00 96.62 380 ALA A O 1
ATOM 2917 N N . ARG A 1 381 ? -27.078 4.242 21.781 1.00 96.25 381 ARG A N 1
ATOM 2918 C CA . ARG A 1 381 ? -26.243 4.457 20.584 1.00 96.25 381 ARG A CA 1
ATOM 2919 C C . ARG A 1 381 ? -24.749 4.490 20.908 1.00 96.25 381 ARG A C 1
ATOM 2921 O O . ARG A 1 381 ? -23.981 3.886 20.167 1.00 96.25 381 ARG A O 1
ATOM 2928 N N . LEU A 1 382 ? -24.346 5.145 21.999 1.00 96.50 382 LEU A N 1
ATOM 2929 C CA . LEU A 1 382 ? -22.949 5.147 22.458 1.00 96.50 382 LEU A CA 1
ATOM 2930 C C . LEU A 1 382 ? -22.489 3.741 22.854 1.00 96.50 382 LEU A C 1
ATOM 2932 O O . LEU A 1 382 ? -21.449 3.284 22.390 1.00 96.50 382 LEU A O 1
ATOM 2936 N N . VAL A 1 383 ? -23.289 3.036 23.661 1.00 97.12 383 VAL A N 1
ATOM 2937 C CA . VAL A 1 383 ? -23.010 1.652 24.071 1.00 97.12 383 VAL A CA 1
ATOM 2938 C C . VAL A 1 383 ? -22.879 0.746 22.851 1.00 97.12 383 VAL A C 1
ATOM 2940 O O . VAL A 1 383 ? -21.920 -0.013 22.759 1.00 97.12 383 VAL A O 1
ATOM 2943 N N . HIS A 1 384 ? -23.797 0.860 21.888 1.00 95.56 384 HIS A N 1
ATOM 2944 C CA . HIS A 1 384 ? -23.736 0.102 20.642 1.00 95.56 384 HIS A CA 1
ATOM 2945 C C . HIS A 1 384 ? -22.474 0.422 19.830 1.00 95.56 384 HIS A C 1
ATOM 2947 O O . HIS A 1 384 ? -21.801 -0.508 19.401 1.00 95.56 384 HIS A O 1
ATOM 2953 N N . ALA A 1 385 ? -22.122 1.701 19.649 1.00 94.75 385 ALA A N 1
ATOM 2954 C CA . ALA A 1 385 ? -20.916 2.098 18.919 1.00 94.75 385 ALA A CA 1
ATOM 2955 C C . ALA A 1 385 ? -19.645 1.523 19.565 1.00 94.75 385 ALA A C 1
ATOM 2957 O O . ALA A 1 385 ? -18.859 0.876 18.884 1.00 94.75 385 ALA A O 1
ATOM 2958 N N . VAL A 1 386 ? -19.493 1.657 20.889 1.00 95.25 386 VAL A N 1
ATOM 2959 C CA . VAL A 1 386 ? -18.335 1.118 21.625 1.00 95.25 386 VAL A CA 1
ATOM 2960 C C . VAL A 1 386 ? -18.304 -0.412 21.602 1.00 95.25 386 VAL A C 1
ATOM 2962 O O . VAL A 1 386 ? -17.233 -1.002 21.475 1.00 95.25 386 VAL A O 1
ATOM 2965 N N . ASN A 1 387 ? -19.448 -1.088 21.732 1.00 95.31 387 ASN A N 1
ATOM 2966 C CA . ASN A 1 387 ? -19.514 -2.555 21.716 1.00 95.31 387 ASN A CA 1
ATOM 2967 C C . ASN A 1 387 ? -19.354 -3.155 20.314 1.00 95.31 387 ASN A C 1
ATOM 2969 O O . ASN A 1 387 ? -18.960 -4.313 20.205 1.00 95.31 387 ASN A O 1
ATOM 2973 N N . ALA A 1 388 ? -19.630 -2.385 19.259 1.00 91.88 388 ALA A N 1
ATOM 2974 C CA . ALA A 1 388 ? -19.385 -2.787 17.878 1.00 91.88 388 ALA A CA 1
ATOM 2975 C C . ALA A 1 388 ? -17.895 -2.749 17.498 1.00 91.88 388 ALA A C 1
ATOM 2977 O O . ALA A 1 388 ? -17.530 -3.313 16.470 1.00 91.88 388 ALA A O 1
ATOM 2978 N N . LEU A 1 389 ? -17.036 -2.127 18.315 1.00 90.50 389 LEU A N 1
ATOM 2979 C CA . LEU A 1 389 ? -15.586 -2.160 18.120 1.00 90.50 389 LEU A CA 1
ATOM 2980 C C . LEU A 1 389 ? -15.058 -3.569 18.425 1.00 90.50 389 LEU A C 1
ATOM 2982 O O . LEU A 1 389 ? -15.196 -4.066 19.550 1.00 90.50 389 LEU A O 1
ATOM 2986 N N . GLN A 1 390 ? -14.474 -4.214 17.417 1.00 74.62 390 GLN A N 1
ATOM 2987 C CA . GLN A 1 390 ? -14.002 -5.603 17.500 1.00 74.62 390 GLN A CA 1
ATOM 2988 C C . GLN A 1 390 ? -12.481 -5.712 17.597 1.00 74.62 390 GLN A C 1
ATOM 2990 O O . GLN A 1 390 ? -11.973 -6.657 18.195 1.00 74.62 390 GLN A O 1
ATOM 2995 N N . GLU A 1 391 ? -11.765 -4.744 17.036 1.00 68.62 391 GLU A N 1
ATOM 2996 C CA . GLU A 1 391 ? -10.317 -4.803 16.883 1.00 68.62 391 GLU A CA 1
ATOM 2997 C C . GLU A 1 391 ? -9.644 -4.214 18.118 1.00 68.62 391 GLU A C 1
ATOM 2999 O O . GLU A 1 391 ? -9.813 -3.039 18.438 1.00 68.62 391 GLU A O 1
ATOM 3004 N N . ILE A 1 392 ? -8.899 -5.047 18.841 1.00 68.00 392 ILE A N 1
ATOM 3005 C CA . ILE A 1 392 ? -7.948 -4.585 19.850 1.00 68.00 392 ILE A CA 1
ATOM 3006 C C . ILE A 1 392 ? -6.791 -3.949 19.089 1.00 68.00 392 ILE A C 1
ATOM 3008 O O . ILE A 1 392 ? -6.290 -4.564 18.157 1.00 68.00 392 ILE A O 1
ATOM 3012 N N . VAL A 1 393 ? -6.338 -2.757 19.478 1.00 61.25 393 VAL A N 1
ATOM 3013 C CA . VAL A 1 393 ? -5.091 -2.233 18.906 1.00 61.25 393 VAL A CA 1
ATOM 3014 C C . VAL A 1 393 ? -3.961 -3.125 19.423 1.00 61.25 393 VAL A C 1
ATOM 3016 O O . VAL A 1 393 ? -3.728 -3.129 20.637 1.00 61.25 393 VAL A O 1
ATOM 3019 N N . PRO A 1 394 ? -3.279 -3.909 18.571 1.00 56.72 394 PRO A N 1
ATOM 3020 C CA . PRO A 1 394 ? -2.099 -4.633 19.015 1.00 56.72 394 PRO A CA 1
ATOM 3021 C C . PRO A 1 394 ? -1.091 -3.616 19.557 1.00 56.72 394 PRO A C 1
ATOM 3023 O O . PRO A 1 394 ? -0.764 -2.615 18.911 1.00 56.72 394 PRO A O 1
ATOM 3026 N N . LEU A 1 395 ? -0.655 -3.842 20.795 1.00 45.62 395 LEU A N 1
ATOM 3027 C CA . LEU A 1 395 ? 0.375 -3.034 21.437 1.00 45.62 395 LEU A CA 1
ATOM 3028 C C . LEU A 1 395 ? 1.617 -3.073 20.536 1.00 45.62 395 LEU A C 1
ATOM 3030 O O . LEU A 1 395 ? 2.194 -4.137 20.352 1.00 45.62 395 LEU A O 1
ATOM 3034 N N . GLY A 1 396 ? 2.001 -1.936 19.949 1.00 45.84 396 GLY A N 1
ATOM 3035 C CA . GLY A 1 396 ? 3.181 -1.847 19.078 1.00 45.84 396 GLY A CA 1
ATOM 3036 C C . GLY A 1 396 ? 2.916 -1.453 17.624 1.00 45.84 396 GLY A C 1
ATOM 3037 O O . GLY A 1 396 ? 3.854 -0.997 16.975 1.00 45.84 396 GLY A O 1
ATOM 3038 N N . ILE A 1 397 ? 1.666 -1.479 17.131 1.00 44.31 397 ILE A N 1
ATOM 3039 C CA . ILE A 1 397 ? 1.326 -0.865 15.833 1.00 44.31 397 ILE A CA 1
ATOM 3040 C C . ILE A 1 397 ? 1.229 0.658 16.005 1.00 44.31 397 ILE A C 1
ATOM 3042 O O . ILE A 1 397 ? 0.166 1.269 15.970 1.00 44.31 397 ILE A O 1
ATOM 3046 N N . THR A 1 398 ? 2.377 1.311 16.157 1.00 40.62 398 THR A N 1
ATOM 3047 C CA . THR A 1 398 ? 2.613 2.514 15.358 1.00 40.62 398 THR A CA 1
ATOM 3048 C C . THR A 1 398 ? 3.089 1.998 14.012 1.00 40.62 398 THR A C 1
ATOM 3050 O O . THR A 1 398 ? 4.275 1.740 13.824 1.00 40.62 398 THR A O 1
ATOM 3053 N N . SER A 1 399 ? 2.133 1.730 13.123 1.00 41.28 399 SER A N 1
ATOM 3054 C CA . SER A 1 399 ? 2.347 1.237 11.766 1.00 41.28 399 SER A CA 1
ATOM 3055 C C . SER A 1 399 ? 3.590 1.862 11.132 1.00 41.28 399 SER A C 1
ATOM 3057 O O . SER A 1 399 ? 3.650 3.081 10.951 1.00 41.28 399 SER A O 1
ATOM 3059 N N . GLY A 1 400 ? 4.541 1.013 10.746 1.00 34.72 400 GLY A N 1
ATOM 3060 C CA . GLY A 1 400 ? 5.738 1.330 9.966 1.00 34.72 400 GLY A CA 1
ATOM 3061 C C . GLY A 1 400 ? 5.466 1.839 8.546 1.00 34.72 400 GLY A C 1
ATOM 3062 O O . GLY A 1 400 ? 6.275 1.625 7.654 1.00 34.72 400 GLY A O 1
ATOM 3063 N N . GLY A 1 401 ? 4.370 2.563 8.326 1.00 36.56 401 GLY A N 1
ATOM 3064 C CA . GLY A 1 401 ? 4.278 3.549 7.260 1.00 36.56 401 GLY A CA 1
ATOM 3065 C C . GLY A 1 401 ? 4.890 4.863 7.740 1.00 36.56 401 GLY A C 1
ATOM 3066 O O . GLY A 1 401 ? 4.160 5.795 8.044 1.00 36.56 401 GLY A O 1
ATOM 3067 N N . GLY A 1 402 ? 6.217 4.927 7.869 1.00 31.02 402 GLY A N 1
ATOM 3068 C CA . GLY A 1 402 ? 6.970 6.188 7.804 1.00 31.02 402 GLY A CA 1
ATOM 3069 C C . GLY A 1 402 ? 6.554 7.361 8.707 1.00 31.02 402 GLY A C 1
ATOM 3070 O O . GLY A 1 402 ? 6.912 8.489 8.390 1.00 31.02 402 GLY A O 1
ATOM 3071 N N . LEU A 1 403 ? 5.865 7.150 9.829 1.00 35.47 403 LEU A N 1
ATOM 3072 C CA . LEU A 1 403 ? 5.772 8.147 10.898 1.00 35.47 403 LEU A CA 1
ATOM 3073 C C . LEU A 1 403 ? 6.693 7.727 12.034 1.00 35.47 403 LEU A C 1
ATOM 3075 O O . LEU A 1 403 ? 6.281 7.498 13.167 1.00 35.47 403 LEU A O 1
ATOM 3079 N N . ALA A 1 404 ? 7.994 7.697 11.736 1.00 31.81 404 ALA A N 1
ATOM 3080 C CA . ALA A 1 404 ? 8.919 8.143 12.757 1.00 31.81 404 ALA A CA 1
ATOM 3081 C C . ALA A 1 404 ? 8.402 9.515 13.205 1.00 31.81 404 ALA A C 1
ATOM 3083 O O . ALA A 1 404 ? 8.368 10.459 12.413 1.00 31.81 404 ALA A O 1
ATOM 3084 N N . THR A 1 405 ? 7.976 9.624 14.459 1.00 37.44 405 THR A N 1
ATOM 3085 C CA . THR A 1 405 ? 7.810 10.884 15.183 1.00 37.44 405 THR A CA 1
ATOM 3086 C C . THR A 1 405 ? 9.174 11.563 15.326 1.00 37.44 405 THR A C 1
ATOM 3088 O O . THR A 1 405 ? 9.662 11.832 16.419 1.00 37.44 405 THR A O 1
ATOM 3091 N N . ALA A 1 406 ? 9.821 11.860 14.202 1.00 32.88 406 ALA A N 1
ATOM 3092 C CA . ALA A 1 406 ? 10.792 12.920 14.092 1.00 32.88 406 ALA A CA 1
ATOM 3093 C C . ALA A 1 406 ? 10.000 14.233 14.146 1.00 32.88 406 ALA A C 1
ATOM 3095 O O . ALA A 1 406 ? 9.710 14.853 13.131 1.00 32.88 406 ALA A O 1
ATOM 3096 N N . GLY A 1 407 ? 9.576 14.614 15.351 1.00 34.00 407 GLY A N 1
ATOM 3097 C CA . GLY A 1 407 ? 9.208 15.990 15.675 1.00 34.00 407 GLY A CA 1
ATOM 3098 C C . GLY A 1 407 ? 8.017 16.611 14.939 1.00 34.00 407 GLY A C 1
ATOM 3099 O O . GLY A 1 407 ? 7.928 17.838 14.931 1.00 34.00 407 GLY A O 1
ATOM 3100 N N . VAL A 1 408 ? 7.087 15.838 14.362 1.00 37.53 408 VAL A N 1
ATOM 3101 C CA . VAL A 1 408 ? 5.768 16.403 14.034 1.00 37.53 408 VAL A CA 1
ATOM 3102 C C . VAL A 1 408 ? 5.037 16.588 15.359 1.00 37.53 408 VAL A C 1
ATOM 3104 O O . VAL A 1 408 ? 4.495 15.639 15.918 1.00 37.53 408 VAL A O 1
ATOM 3107 N N . MET A 1 409 ? 5.093 17.804 15.904 1.00 39.03 409 MET A N 1
ATOM 3108 C CA . MET A 1 409 ? 4.180 18.220 16.963 1.00 39.03 409 MET A CA 1
ATOM 3109 C C . MET A 1 409 ? 2.768 18.142 16.385 1.00 39.03 409 MET A C 1
ATOM 3111 O O . MET A 1 409 ? 2.375 18.992 15.589 1.00 39.03 409 MET A O 1
ATOM 3115 N N . VAL A 1 410 ? 2.041 17.080 16.717 1.00 47.59 410 VAL A N 1
ATOM 3116 C CA . VAL A 1 410 ? 0.611 16.974 16.441 1.00 47.59 410 VAL A CA 1
ATOM 3117 C C . VAL A 1 410 ? -0.066 17.943 17.410 1.00 47.59 410 VAL A C 1
ATOM 3119 O O . VAL A 1 410 ? 0.070 17.794 18.618 1.00 47.59 410 VAL A O 1
ATOM 3122 N N . THR A 1 411 ? -0.671 19.016 16.900 1.00 55.47 411 THR A N 1
ATOM 3123 C CA . THR A 1 411 ? -1.172 20.132 17.731 1.00 55.47 411 THR A CA 1
ATOM 3124 C C . THR A 1 411 ? -2.690 20.163 17.899 1.00 55.47 411 THR A C 1
ATOM 3126 O O . THR A 1 411 ? -3.197 21.121 18.473 1.00 55.47 411 THR A O 1
ATOM 3129 N N . ASP A 1 412 ? -3.425 19.175 17.381 1.00 62.66 412 ASP A N 1
ATOM 3130 C CA . ASP A 1 412 ? -4.896 19.184 17.356 1.00 62.66 412 ASP A CA 1
ATOM 3131 C C . ASP A 1 412 ? -5.492 17.811 17.710 1.00 62.66 412 ASP A C 1
ATOM 3133 O O . ASP A 1 412 ? -6.307 17.256 16.968 1.00 62.66 412 ASP A O 1
ATOM 3137 N N . ASP A 1 413 ? -5.097 17.276 18.864 1.00 76.00 413 ASP A N 1
ATOM 3138 C CA . ASP A 1 413 ? -5.726 16.082 19.424 1.00 76.00 413 ASP A CA 1
ATOM 3139 C C . ASP A 1 413 ? -6.932 16.482 20.291 1.00 76.00 413 ASP A C 1
ATOM 3141 O O . ASP A 1 413 ? -6.871 17.377 21.143 1.00 76.00 413 ASP A O 1
ATOM 3145 N N . GLN A 1 414 ? -8.071 15.831 20.040 1.00 85.81 414 GLN A N 1
ATOM 3146 C CA . GLN A 1 414 ? -9.265 15.931 20.880 1.00 85.81 414 GLN A CA 1
ATOM 3147 C C . GLN A 1 414 ? -9.425 14.631 21.659 1.00 85.81 414 GLN A C 1
ATOM 3149 O O . GLN A 1 414 ? -9.417 13.546 21.074 1.00 85.81 414 GLN A O 1
ATOM 3154 N N . VAL A 1 415 ? -9.626 14.731 22.972 1.00 90.12 415 VAL A N 1
ATOM 3155 C CA . VAL A 1 415 ? -9.823 13.563 23.837 1.00 90.12 415 VAL A CA 1
ATOM 3156 C C . VAL A 1 415 ? -11.185 13.651 24.505 1.00 90.12 415 VAL A C 1
ATOM 3158 O O . VAL A 1 415 ? -11.423 14.512 25.350 1.00 90.12 415 VAL A O 1
ATOM 3161 N N . ALA A 1 416 ? -12.087 12.730 24.170 1.00 92.81 416 ALA A N 1
ATOM 3162 C CA . ALA A 1 416 ? -13.336 12.554 24.901 1.00 92.81 416 ALA A CA 1
ATOM 3163 C C . ALA A 1 416 ? -13.169 11.472 25.969 1.00 92.81 416 ALA A C 1
ATOM 3165 O O . ALA A 1 416 ? -12.930 10.308 25.665 1.00 92.81 416 ALA A O 1
ATOM 3166 N N . THR A 1 417 ? -13.352 11.838 27.233 1.00 95.25 417 THR A N 1
ATOM 3167 C CA . THR A 1 417 ? -13.473 10.899 28.351 1.00 95.25 417 THR A CA 1
ATOM 3168 C C . THR A 1 417 ? -14.941 10.746 28.728 1.00 95.25 417 THR A C 1
ATOM 3170 O O . THR A 1 417 ? -15.612 11.721 29.059 1.00 95.25 417 THR A O 1
ATOM 3173 N N . MET A 1 418 ? -15.443 9.517 28.705 1.00 96.94 418 MET A N 1
ATOM 3174 C CA . MET A 1 418 ? -16.820 9.160 29.020 1.00 96.94 418 MET A CA 1
ATOM 3175 C C . MET A 1 418 ? -16.858 8.214 30.223 1.00 96.94 418 MET A C 1
ATOM 3177 O O . MET A 1 418 ? -16.376 7.083 30.170 1.00 96.94 418 MET A O 1
ATOM 3181 N N . ASP A 1 419 ? -17.482 8.664 31.304 1.00 97.75 419 ASP A N 1
ATOM 3182 C CA . ASP A 1 419 ? -17.782 7.853 32.476 1.00 97.75 419 ASP A CA 1
ATOM 3183 C C . ASP A 1 419 ? -19.197 7.272 32.347 1.00 97.75 419 ASP A C 1
ATOM 3185 O O . ASP A 1 419 ? -20.186 7.989 32.518 1.00 97.75 419 ASP A O 1
ATOM 3189 N N . PHE A 1 420 ? -19.300 5.976 32.067 1.00 97.88 420 PHE A N 1
ATOM 3190 C CA . PHE A 1 420 ? -20.559 5.236 31.994 1.00 97.88 420 PHE A CA 1
ATOM 3191 C C . PHE A 1 420 ? -20.941 4.715 33.383 1.00 97.88 420 PHE A C 1
ATOM 3193 O O . PHE A 1 420 ? -20.152 4.006 34.012 1.00 97.88 420 PHE A O 1
ATOM 3200 N N . TYR A 1 421 ? -22.150 5.024 33.852 1.00 98.06 421 TYR A N 1
ATOM 3201 C CA . TYR A 1 421 ? -22.682 4.565 35.136 1.00 98.06 421 TYR A CA 1
ATOM 3202 C C . TYR A 1 421 ? -23.825 3.570 34.914 1.00 98.06 421 TYR A C 1
ATOM 3204 O O . TYR A 1 421 ? -24.799 3.863 34.222 1.00 98.06 421 TYR A O 1
ATOM 3212 N N . THR A 1 422 ? -23.694 2.385 35.504 1.00 97.94 422 THR A N 1
ATOM 3213 C CA . THR A 1 422 ? -24.741 1.344 35.529 1.00 97.94 422 THR A CA 1
ATOM 3214 C C . THR A 1 422 ? -25.872 1.696 36.497 1.00 97.94 422 THR A C 1
ATOM 3216 O O . THR A 1 422 ? -25.716 2.546 37.378 1.00 97.94 422 THR A O 1
ATOM 3219 N N . SER A 1 423 ? -26.983 0.964 36.415 1.00 97.06 423 SER A N 1
ATOM 3220 C CA . SER A 1 423 ? -28.103 1.041 37.366 1.00 97.06 423 SER A CA 1
ATOM 3221 C C . SER A 1 423 ? -27.703 0.773 38.828 1.00 97.06 423 SER A C 1
ATOM 3223 O O . SER A 1 423 ? -28.344 1.268 39.753 1.00 97.06 423 SER A O 1
ATOM 3225 N N . HIS A 1 424 ? -26.596 0.056 39.039 1.00 96.56 424 HIS A N 1
ATOM 3226 C CA . HIS A 1 424 ? -26.023 -0.251 40.351 1.00 96.56 424 HIS A CA 1
ATOM 3227 C C . HIS A 1 424 ? -24.894 0.705 40.778 1.00 96.56 424 HIS A C 1
ATOM 3229 O O . HIS A 1 424 ? -24.205 0.446 41.762 1.00 96.56 424 HIS A O 1
ATOM 3235 N N . GLY A 1 425 ? -24.654 1.789 40.033 1.00 96.06 425 GLY A N 1
ATOM 3236 C CA . GLY A 1 425 ? -23.628 2.788 40.350 1.00 96.06 425 GLY A CA 1
ATOM 3237 C C . GLY A 1 425 ? -22.190 2.383 40.001 1.00 96.06 425 GLY A C 1
ATOM 3238 O O . GLY A 1 425 ? -21.266 3.162 40.235 1.00 96.06 425 GLY A O 1
ATOM 3239 N N . LYS A 1 426 ? -21.964 1.204 39.400 1.00 96.81 426 LYS A N 1
ATOM 3240 C CA . LYS A 1 426 ? -20.647 0.831 38.855 1.00 96.81 426 LYS A CA 1
ATOM 3241 C C . LYS A 1 426 ? -20.285 1.775 37.707 1.00 96.81 426 LYS A C 1
ATOM 3243 O O . LYS A 1 426 ? -21.078 1.924 36.777 1.00 96.81 426 LYS A O 1
ATOM 3248 N N . LYS A 1 427 ? -19.080 2.347 37.776 1.00 97.12 427 LYS A N 1
ATOM 3249 C CA . LYS A 1 427 ? -18.485 3.225 36.761 1.00 97.12 427 LYS A CA 1
ATOM 3250 C C . LYS A 1 427 ? -17.574 2.438 35.811 1.00 97.12 427 LYS A C 1
A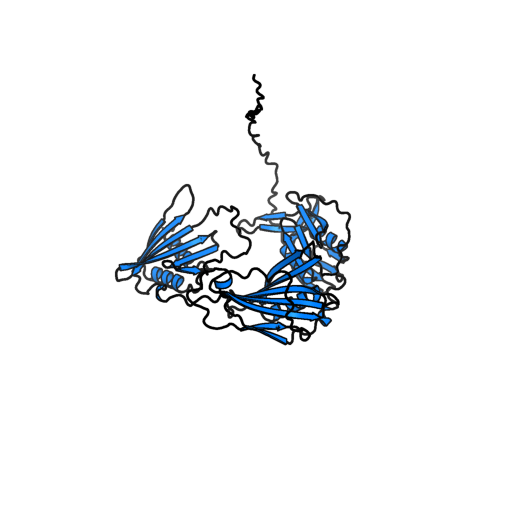TOM 3252 O O . LYS A 1 427 ? -16.768 1.626 36.265 1.00 97.12 427 LYS A O 1
ATOM 3257 N N . ILE A 1 428 ? -17.668 2.719 34.514 1.00 96.62 428 ILE A N 1
ATOM 3258 C CA . ILE A 1 428 ? -16.764 2.230 33.464 1.00 96.62 428 ILE A CA 1
ATOM 3259 C C . ILE A 1 428 ? -16.262 3.445 32.683 1.00 96.62 428 ILE A C 1
ATOM 3261 O O . ILE A 1 428 ? -17.061 4.278 32.267 1.00 96.62 428 ILE A O 1
ATOM 3265 N N . VAL A 1 429 ? -14.946 3.565 32.513 1.00 96.12 429 VAL A N 1
ATOM 3266 C CA . VAL A 1 429 ? -14.336 4.686 31.785 1.00 96.12 429 VAL A CA 1
ATOM 3267 C C . VAL A 1 429 ? -14.049 4.256 30.358 1.00 96.12 429 VAL A C 1
ATOM 3269 O O . VAL A 1 429 ? -13.408 3.224 30.143 1.00 96.12 429 VAL A O 1
ATOM 3272 N N . VAL A 1 430 ? -14.501 5.065 29.407 1.00 95.88 430 VAL A N 1
ATOM 3273 C CA . VAL A 1 430 ? -14.133 4.962 27.998 1.00 95.88 430 VAL A CA 1
ATOM 3274 C C . VAL A 1 430 ? -13.442 6.253 27.589 1.00 95.88 430 VAL A C 1
ATOM 3276 O O . VAL A 1 430 ? -13.949 7.329 27.898 1.00 95.88 430 VAL A O 1
ATOM 3279 N N . LYS A 1 431 ? -12.302 6.170 26.906 1.00 93.88 431 LYS A N 1
ATOM 3280 C CA . LYS A 1 431 ? -11.678 7.341 26.277 1.00 93.88 431 LYS A CA 1
ATOM 3281 C C . LYS A 1 431 ? -11.647 7.157 24.777 1.00 93.88 431 LYS A C 1
ATOM 3283 O O . LYS A 1 431 ? -11.306 6.070 24.338 1.00 93.88 431 LYS A O 1
ATOM 3288 N N . ASP A 1 432 ? -11.969 8.195 24.029 1.00 92.06 432 ASP A N 1
ATOM 3289 C CA . ASP A 1 432 ? -11.834 8.246 22.578 1.00 92.06 432 ASP A CA 1
ATOM 3290 C C . ASP A 1 432 ? -10.887 9.400 22.233 1.00 92.06 432 ASP A C 1
ATOM 3292 O O . ASP A 1 432 ? -11.147 10.546 22.610 1.00 92.06 432 ASP A O 1
ATOM 3296 N N . THR A 1 433 ? -9.761 9.085 21.597 1.00 88.38 433 THR A N 1
ATOM 3297 C CA . THR A 1 433 ? -8.741 10.059 21.196 1.00 88.38 433 THR A CA 1
ATOM 3298 C C . THR A 1 433 ? -8.786 10.219 19.688 1.00 88.38 433 THR A C 1
ATOM 3300 O O . THR A 1 433 ? -8.425 9.290 18.969 1.00 88.38 433 THR A O 1
ATOM 3303 N N . GLN A 1 434 ? -9.197 11.395 19.217 1.00 82.38 434 GLN A N 1
ATOM 3304 C CA . GLN A 1 434 ? -9.195 11.760 17.807 1.00 82.38 434 GLN A CA 1
ATOM 3305 C C . GLN A 1 434 ? -7.881 12.456 17.443 1.00 82.38 434 GLN A C 1
ATOM 3307 O O . GLN A 1 434 ? -7.628 13.573 17.889 1.00 82.38 434 GLN A O 1
ATOM 3312 N N . ILE A 1 435 ? -7.105 11.813 16.571 1.00 75.62 435 ILE A N 1
ATOM 3313 C CA . ILE A 1 435 ? -5.851 12.326 16.017 1.00 75.62 435 ILE A CA 1
ATOM 3314 C C . ILE A 1 435 ? -6.124 12.862 14.609 1.00 75.62 435 ILE A C 1
ATOM 3316 O O . ILE A 1 435 ? -6.588 12.124 13.726 1.00 75.62 435 ILE A O 1
ATOM 3320 N N . MET A 1 436 ? -5.863 14.157 14.400 1.00 67.94 436 MET A N 1
ATOM 3321 C CA . MET A 1 436 ? -5.986 14.847 13.101 1.00 67.94 436 MET A CA 1
ATOM 3322 C C . MET A 1 436 ? -7.334 14.616 12.388 1.00 67.94 436 MET A C 1
ATOM 3324 O O . MET A 1 436 ? -7.409 14.483 11.167 1.00 67.94 436 MET A O 1
ATOM 3328 N N . GLY A 1 437 ? -8.423 14.483 13.150 1.00 66.12 437 GLY A N 1
ATOM 3329 C CA . GLY A 1 437 ? -9.770 14.314 12.598 1.00 66.12 437 GLY A CA 1
ATOM 3330 C C . GLY A 1 437 ? -10.054 12.983 11.883 1.00 66.12 437 GLY A C 1
ATOM 3331 O O . GLY A 1 437 ? -11.163 12.826 11.369 1.00 66.12 437 GLY A O 1
ATOM 3332 N N . ARG A 1 438 ? -9.100 12.039 11.829 1.00 62.31 438 ARG A N 1
ATOM 3333 C CA . ARG A 1 438 ? -9.209 10.822 10.996 1.00 62.31 438 ARG A CA 1
ATOM 3334 C C . ARG A 1 438 ? -9.038 9.511 11.748 1.00 62.31 438 ARG A C 1
ATOM 3336 O O . ARG A 1 438 ? -9.678 8.536 11.372 1.00 62.31 438 ARG A O 1
ATOM 3343 N N . TRP A 1 439 ? -8.213 9.480 12.789 1.00 64.44 439 TRP A N 1
ATOM 3344 C CA . TRP A 1 439 ? -7.908 8.244 13.506 1.00 64.44 439 TRP A CA 1
ATOM 3345 C C . TRP A 1 439 ? -8.398 8.346 14.937 1.00 64.44 439 TRP A C 1
ATOM 3347 O O . TRP A 1 439 ? -8.079 9.310 15.629 1.00 64.44 439 TRP A O 1
ATOM 3357 N N . THR A 1 440 ? -9.192 7.367 15.358 1.00 72.69 440 THR A N 1
ATOM 3358 C CA . THR A 1 440 ? -9.742 7.303 16.711 1.00 72.69 440 THR A CA 1
ATOM 3359 C C . THR A 1 440 ? -9.322 6.013 17.394 1.00 72.69 440 THR A C 1
ATOM 3361 O O . THR A 1 440 ? -9.619 4.918 16.905 1.00 72.69 440 THR A O 1
ATOM 3364 N N . THR A 1 441 ? -8.622 6.151 18.521 1.00 83.94 441 THR A N 1
ATOM 3365 C CA . THR A 1 441 ? -8.333 5.040 19.433 1.00 83.94 441 THR A CA 1
ATOM 3366 C C . THR A 1 441 ? -9.292 5.131 20.603 1.00 83.94 441 THR A C 1
ATOM 3368 O O . THR A 1 441 ? -9.301 6.126 21.331 1.00 83.94 441 THR A O 1
ATOM 3371 N N . VAL A 1 442 ? -10.071 4.071 20.810 1.00 89.69 442 VAL A N 1
ATOM 3372 C CA . VAL A 1 442 ? -11.041 3.989 21.900 1.00 89.69 442 VAL A CA 1
ATOM 3373 C C . VAL A 1 442 ? -10.504 3.054 22.970 1.00 89.69 442 VAL A C 1
ATOM 3375 O O . VAL A 1 442 ? -10.309 1.876 22.724 1.00 89.69 442 VAL A O 1
ATOM 3378 N N . THR A 1 443 ? -10.289 3.529 24.188 1.00 91.31 443 THR A N 1
ATOM 3379 C CA . THR A 1 443 ? -9.918 2.670 25.321 1.00 91.31 443 THR A CA 1
ATOM 3380 C C . THR A 1 443 ? -11.137 2.388 26.187 1.00 91.31 443 THR A C 1
ATOM 3382 O O . THR A 1 443 ? -11.852 3.317 26.551 1.00 91.31 443 THR A O 1
ATOM 3385 N N . VAL A 1 444 ? -11.384 1.124 26.544 1.00 92.38 444 VAL A N 1
ATOM 3386 C CA . VAL A 1 444 ? -12.382 0.740 27.560 1.00 92.38 444 VAL A CA 1
ATOM 3387 C C . VAL A 1 444 ? -11.645 0.176 28.769 1.00 92.38 444 VAL A C 1
ATOM 3389 O O . VAL A 1 444 ? -11.064 -0.910 28.717 1.00 92.38 444 VAL A O 1
ATOM 3392 N N . GLY A 1 445 ? -11.621 0.933 29.866 1.00 88.69 445 GLY A N 1
ATOM 3393 C CA . GLY A 1 445 ? -10.658 0.695 30.940 1.00 88.69 445 GLY A CA 1
ATOM 3394 C C . GLY A 1 445 ? -9.229 0.878 30.420 1.00 88.69 445 GLY A C 1
ATOM 3395 O O . GLY A 1 445 ? -8.869 1.974 30.005 1.00 88.69 445 GLY A O 1
ATOM 3396 N N . ASN A 1 446 ? -8.440 -0.200 30.414 1.00 82.62 446 ASN A N 1
ATOM 3397 C CA . ASN A 1 446 ? -7.068 -0.212 29.883 1.00 82.62 446 ASN A CA 1
ATOM 3398 C C . ASN A 1 446 ? -6.950 -0.936 28.531 1.00 82.62 446 ASN A C 1
ATOM 3400 O O . ASN A 1 446 ? -5.837 -1.128 28.052 1.00 82.62 446 ASN A O 1
ATOM 3404 N N . LEU A 1 447 ? -8.062 -1.394 27.944 1.00 83.75 447 LEU A N 1
ATOM 3405 C CA . LEU A 1 447 ? -8.042 -2.129 26.682 1.00 83.75 447 LEU A CA 1
ATOM 3406 C C . LEU A 1 447 ? -8.213 -1.151 25.509 1.00 83.75 447 LEU A C 1
ATOM 3408 O O . LEU A 1 447 ? -9.300 -0.578 25.395 1.00 83.75 447 LEU A O 1
ATOM 3412 N N . PRO A 1 448 ? -7.195 -0.952 24.653 1.00 85.50 448 PRO A N 1
ATOM 3413 C CA . PRO A 1 448 ? -7.324 -0.137 23.454 1.00 85.50 448 PRO A CA 1
ATOM 3414 C C . PRO A 1 448 ? -8.071 -0.896 22.354 1.00 85.50 448 PRO A C 1
ATOM 3416 O O . PRO A 1 448 ? -7.825 -2.076 22.112 1.00 85.50 448 PRO A O 1
ATOM 3419 N N . LEU A 1 449 ? -8.972 -0.197 21.680 1.00 87.00 449 LEU A N 1
ATOM 3420 C CA . LEU A 1 449 ? -9.813 -0.664 20.589 1.00 87.00 449 LEU A CA 1
ATOM 3421 C C . LEU A 1 449 ? -9.671 0.295 19.403 1.00 87.00 449 LEU A C 1
ATOM 3423 O O . LEU A 1 449 ? -9.525 1.507 19.585 1.00 87.00 449 LEU A O 1
ATOM 3427 N N . GLN A 1 450 ? -9.738 -0.244 18.193 1.00 83.38 450 GLN A N 1
ATOM 3428 C CA . GLN A 1 450 ? -9.681 0.522 16.956 1.00 83.38 450 GLN A CA 1
ATOM 3429 C C . GLN A 1 450 ? -11.089 0.965 16.544 1.00 83.38 450 GLN A C 1
ATOM 3431 O O . GLN A 1 450 ? -12.020 0.158 16.511 1.00 83.38 450 GLN A O 1
ATOM 3436 N N . ASP A 1 451 ? -11.248 2.246 16.207 1.00 85.88 451 ASP A N 1
ATOM 3437 C CA . ASP A 1 451 ? -12.474 2.783 15.607 1.00 85.88 451 ASP A CA 1
ATOM 3438 C C . ASP A 1 451 ? -12.148 3.443 14.259 1.00 85.88 451 ASP A C 1
ATOM 3440 O O . ASP A 1 451 ? -12.129 4.670 14.153 1.00 85.88 451 ASP A O 1
ATOM 3444 N N . PRO A 1 452 ? -11.877 2.658 13.198 1.00 77.25 452 PRO A N 1
ATOM 3445 C CA . PRO A 1 452 ? -11.424 3.198 11.912 1.00 77.25 452 PRO A CA 1
ATOM 3446 C C . PRO A 1 452 ? -12.495 4.050 11.216 1.00 77.25 452 PRO A C 1
ATOM 3448 O O . PRO A 1 452 ? -12.203 4.826 10.311 1.00 77.25 452 PRO A O 1
ATOM 3451 N N . SER A 1 453 ? -13.756 3.912 11.629 1.00 81.38 453 SER A N 1
ATOM 3452 C CA . SER A 1 453 ? -14.882 4.661 11.071 1.00 81.38 453 SER A CA 1
ATOM 3453 C C . SER A 1 453 ? -15.251 5.907 11.883 1.00 81.38 453 SER A C 1
ATOM 3455 O O . SER A 1 453 ? -16.208 6.603 11.511 1.00 81.38 453 SER A O 1
ATOM 3457 N N . SER A 1 454 ? -14.542 6.159 12.992 1.00 87.38 454 SER A N 1
ATOM 3458 C CA . SER A 1 454 ? -14.884 7.154 14.016 1.00 87.38 454 SER A CA 1
ATOM 3459 C C . SER A 1 454 ? -16.365 7.097 14.408 1.00 87.38 454 SER A C 1
ATOM 3461 O O . SER A 1 454 ? -17.058 8.116 14.481 1.00 87.38 454 SER A O 1
ATOM 3463 N N . SER A 1 455 ? -16.890 5.882 14.564 1.00 91.00 455 SER A N 1
ATOM 3464 C CA . SER A 1 455 ? -18.282 5.608 14.912 1.00 91.00 455 SER A CA 1
ATOM 3465 C C . SER A 1 455 ? -18.661 6.186 16.273 1.00 91.00 455 SER A C 1
ATOM 3467 O O . SER A 1 455 ? -19.735 6.780 16.392 1.00 91.00 455 SER A O 1
ATOM 3469 N N . VAL A 1 456 ? -17.777 6.091 17.270 1.00 93.12 456 VAL A N 1
ATOM 3470 C CA . VAL A 1 456 ? -17.989 6.653 18.610 1.00 93.12 456 VAL A CA 1
ATOM 3471 C C . VAL A 1 456 ? -18.011 8.178 18.524 1.00 93.12 456 VAL A C 1
ATOM 3473 O O . VAL A 1 456 ? -18.993 8.811 18.926 1.00 93.12 456 VAL A O 1
ATOM 3476 N N . TRP A 1 457 ? -17.011 8.769 17.868 1.00 90.94 457 TRP A N 1
ATOM 3477 C CA . TRP A 1 457 ? -16.923 10.218 17.685 1.00 90.94 457 TRP A CA 1
ATOM 3478 C C . TRP A 1 457 ? -18.092 10.822 16.898 1.00 90.94 457 TRP A C 1
ATOM 3480 O O . TRP A 1 457 ? -18.553 11.923 17.202 1.00 90.94 457 TRP A O 1
ATOM 3490 N N . LYS A 1 458 ? -18.633 10.112 15.900 1.00 90.81 458 LYS A N 1
ATOM 3491 C CA . LYS A 1 458 ? -19.844 10.540 15.173 1.00 90.81 458 LYS A CA 1
ATOM 3492 C C . LYS A 1 458 ? -21.044 10.689 16.105 1.00 90.81 458 LYS A C 1
ATOM 3494 O O . LYS A 1 458 ? -21.808 11.645 15.961 1.00 90.81 458 LYS A O 1
ATOM 3499 N N . VAL A 1 459 ? -21.204 9.781 17.071 1.00 93.19 459 VAL A N 1
ATOM 3500 C CA . VAL A 1 459 ? -22.261 9.891 18.086 1.00 93.19 459 VAL A CA 1
ATOM 3501 C C . VAL A 1 459 ? -21.986 11.078 19.014 1.00 93.19 459 VAL A C 1
ATOM 3503 O O . VAL A 1 459 ? -22.903 11.855 19.270 1.00 93.19 459 VAL A O 1
ATOM 3506 N N . ILE A 1 460 ? -20.734 11.276 19.442 1.00 91.94 460 ILE A N 1
ATOM 3507 C CA . ILE A 1 460 ? -20.318 12.421 20.273 1.00 91.94 460 ILE A CA 1
ATOM 3508 C C . ILE A 1 460 ? -20.629 13.756 19.579 1.00 91.94 460 ILE A C 1
ATOM 3510 O O . ILE A 1 460 ? -21.286 14.617 20.164 1.00 91.94 460 ILE A O 1
ATOM 3514 N N . LYS A 1 461 ? -20.244 13.915 18.307 1.00 89.56 461 LYS A N 1
ATOM 3515 C CA . LYS A 1 461 ? -20.532 15.121 17.511 1.00 89.56 461 LYS A CA 1
ATOM 3516 C C . LYS A 1 461 ? -22.029 15.376 17.358 1.00 89.56 461 LYS A C 1
ATOM 3518 O O . LYS A 1 461 ? -22.452 16.527 17.416 1.00 89.56 461 LYS A O 1
ATOM 3523 N N . ALA A 1 462 ? -22.834 14.327 17.185 1.00 89.56 462 ALA A N 1
ATOM 3524 C CA . ALA A 1 462 ? -24.285 14.466 17.100 1.00 89.56 462 ALA A CA 1
ATOM 3525 C C . ALA A 1 462 ? -24.904 14.977 18.412 1.00 89.56 462 ALA A C 1
ATOM 3527 O O . ALA A 1 462 ? -25.887 15.708 18.363 1.00 89.56 462 ALA A O 1
ATOM 3528 N N . ILE A 1 463 ? -24.328 14.621 19.566 1.00 88.06 463 ILE A N 1
ATOM 3529 C CA . ILE A 1 463 ? -24.746 15.135 20.879 1.00 88.06 463 ILE A CA 1
ATOM 3530 C C . ILE A 1 463 ? -24.335 16.603 21.013 1.00 88.06 463 ILE A C 1
ATOM 3532 O O . ILE A 1 463 ? -25.184 17.452 21.258 1.00 88.06 463 ILE A O 1
ATOM 3536 N N . ALA A 1 464 ? -23.061 16.919 20.762 1.00 84.62 464 ALA A N 1
ATOM 3537 C CA . ALA A 1 464 ? -22.557 18.287 20.869 1.00 84.62 464 ALA A CA 1
ATOM 3538 C C . ALA A 1 464 ? -23.293 19.255 19.921 1.00 84.62 464 ALA A C 1
ATOM 3540 O O . ALA A 1 464 ? -23.661 20.357 20.315 1.00 84.62 464 ALA A O 1
ATOM 3541 N N . GLY A 1 465 ? -23.570 18.839 18.681 1.00 80.62 465 GLY A N 1
ATOM 3542 C CA . GLY A 1 465 ? -24.289 19.657 17.700 1.00 80.62 465 GLY A CA 1
ATOM 3543 C C . GLY A 1 465 ? -25.747 19.960 18.067 1.00 80.62 465 GLY A C 1
ATOM 3544 O O . GLY A 1 465 ? -26.273 20.972 17.614 1.00 80.62 465 GLY A O 1
ATOM 3545 N N . GLN A 1 466 ? -26.394 19.131 18.897 1.00 66.06 466 GLN A N 1
ATOM 3546 C CA . GLN A 1 466 ? -27.728 19.434 19.433 1.00 66.06 466 GLN A CA 1
ATOM 3547 C C . GLN A 1 466 ? -27.695 20.560 20.476 1.00 66.06 466 GLN A C 1
ATOM 3549 O O . GLN A 1 466 ? -28.677 21.291 20.597 1.00 66.06 466 GLN A O 1
ATOM 3554 N N . ASP A 1 467 ? -26.571 20.736 21.173 1.00 56.00 467 ASP A N 1
ATOM 3555 C CA . ASP A 1 467 ? -26.412 21.756 22.213 1.00 56.00 467 ASP A CA 1
ATOM 3556 C C . ASP A 1 467 ? -25.939 23.111 21.663 1.00 56.00 467 ASP A C 1
ATOM 3558 O O . ASP A 1 467 ? -26.289 24.146 22.217 1.00 56.00 467 ASP A O 1
ATOM 3562 N N . TYR A 1 468 ? -25.187 23.139 20.555 1.00 44.31 468 TYR A N 1
ATOM 3563 C CA . TYR A 1 468 ? -24.757 24.395 19.909 1.00 44.31 468 TYR A CA 1
ATOM 3564 C C . TYR A 1 468 ? -25.849 25.068 19.057 1.00 44.31 468 TYR A C 1
ATOM 3566 O O . TYR A 1 468 ? -25.634 26.164 18.539 1.00 44.31 468 TYR A O 1
ATOM 3574 N N . GLY A 1 469 ? -26.995 24.407 18.868 1.00 38.09 469 GLY A N 1
ATOM 3575 C CA . GLY A 1 469 ? -28.093 24.865 18.012 1.00 38.09 469 GLY A CA 1
ATOM 3576 C C . GLY A 1 469 ? -29.293 25.482 18.738 1.00 38.09 469 GLY A C 1
ATOM 3577 O O . GLY A 1 469 ? -30.276 25.777 18.059 1.00 38.09 469 GLY A O 1
ATOM 3578 N N . ASN A 1 470 ? -29.238 25.656 20.064 1.00 34.31 470 ASN A N 1
ATOM 3579 C CA . ASN A 1 470 ? -30.310 26.257 20.873 1.00 34.31 470 ASN A CA 1
ATOM 3580 C C . ASN A 1 470 ? -29.842 27.487 21.646 1.00 34.31 470 ASN A C 1
ATOM 3582 O O . ASN A 1 470 ? -28.761 27.414 22.271 1.00 34.31 470 ASN A O 1
#

Sequence (470 aa):
MKVTNSLSTLVVSSLLMLGMGAPAFAATDGNAQQVLSAHEEIATDLLINGKKVSSFPHLIAKDPYTGKMTSWVTVNAIQSVLLNMGIRSEWVAGQLILMMPLGYMSPTVDVPVHPLHKGQFSVVINAETVEYGPVQVQSQAQEESFQVRIPIYYVMQAFRVLHLQSRWNGRVWRINGQLPNAAKDIQAIGHFDHSVAIHLQNDTANELGIPVAPIAPAAPVTVVLPLPSHAVATTRRFPMGGGSIPMEDFVQTGHATYIVNGNLADIEQGYLSALKHAGYSDSGNGQMDNLKTGLHIDTMSFQPTHAVYNQQLQVNMDFMSLAGGKTLVEYHVTDVVLPARPQSSYLPTDITQVKMTIDHERPTNDVIWQHLITNQAVIARLVHAVNALQEIVPLGITSGGGLATAGVMVTDDQVATMDFYTSHGKKIVVKDTQIMGRWTTVTVGNLPLQDPSSSVWKVIKAIAGQDYGN